Protein AF-0000000078828759 (afdb_homodimer)

Foldseek 3Di:
DVVVLVVLLVLLLVLLLVQLLVPADVPDDLCSSCVSSVHDSVSCCVNQVDPVRSNLVSLVVVLCVLLVVLLVQLVVVVVVPDDNLRSQLVSQLVSLLPLLSRLRSLCSLCVCCVPPVDQPDPSNVSVVVSLVSSLVSNCVLFVVDDSVQLSVLSCVLVVVSSVCSNVVCPCCVPDVDDSNDSVSSSVSSVVSSCSRHPD/DVVVLVVLLVLLLVLLLVQLLVPADVPDDLVSSCVSSVHDSVSCCVNQVDPVRSNLVSLVVVLCCLLVCLLVQLVVVVVVPDDNLRSQLVSQLVSLLPLLSRLRSLCSLCVCCVPPVDQPDPSNVSVVVSLVSSLVSNCVLFVVDDSVQLSVLSCVLVVVSSVCSNVVCPCCVPDVDDSNDSVSSSVSSVVSSCSRHPD

Radius of gyration: 22.72 Å; Cα contacts (8 Å, |Δi|>4): 460; chains: 2; bounding box: 76×56×41 Å

Structure (mmCIF, N/CA/C/O backbone):
data_AF-0000000078828759-model_v1
#
loop_
_entity.id
_entity.type
_entity.pdbx_description
1 polymer 'Transcriptional regulator, TetR family'
#
loop_
_atom_site.group_PDB
_atom_site.id
_atom_site.type_symbol
_atom_site.label_atom_id
_atom_site.label_alt_id
_atom_site.label_comp_id
_atom_site.label_asym_id
_atom_site.label_entity_id
_atom_site.label_seq_id
_atom_site.pdbx_PDB_ins_code
_atom_site.Cartn_x
_atom_site.Cartn_y
_atom_site.Cartn_z
_atom_site.occupancy
_atom_site.B_iso_or_equiv
_atom_site.auth_seq_id
_atom_site.auth_comp_id
_atom_site.auth_asym_id
_atom_site.auth_atom_id
_atom_site.pdbx_PDB_model_num
ATOM 1 N N . MET A 1 1 ? 37.469 22.375 11.188 1 50.97 1 MET A N 1
ATOM 2 C CA . MET A 1 1 ? 36.25 23.141 10.875 1 50.97 1 MET A CA 1
ATOM 3 C C . MET A 1 1 ? 35.375 22.375 9.891 1 50.97 1 MET A C 1
ATOM 5 O O . MET A 1 1 ? 34.156 22.25 10.109 1 50.97 1 MET A O 1
ATOM 9 N N . GLY A 1 2 ? 35.969 21.734 8.797 1 58.44 2 GLY A N 1
ATOM 10 C CA . GLY A 1 2 ? 35.312 20.984 7.742 1 58.44 2 GLY A CA 1
ATOM 11 C C . GLY A 1 2 ? 34.688 19.688 8.234 1 58.44 2 GLY A C 1
ATOM 12 O O . GLY A 1 2 ? 33.562 19.359 7.883 1 58.44 2 GLY A O 1
ATOM 13 N N . THR A 1 3 ? 35.375 19.188 9.242 1 75.06 3 THR A N 1
ATOM 14 C CA . THR A 1 3 ? 35 17.891 9.789 1 75.06 3 THR A CA 1
ATOM 15 C C . THR A 1 3 ? 33.844 18.031 10.773 1 75.06 3 THR A C 1
ATOM 17 O O . THR A 1 3 ? 32.906 17.219 10.758 1 75.06 3 THR A O 1
ATOM 20 N N . LYS A 1 4 ? 33.938 19.141 11.477 1 79.62 4 LYS A N 1
ATOM 21 C CA . LYS A 1 4 ? 32.875 19.375 12.461 1 79.62 4 LYS A CA 1
ATOM 22 C C . LYS A 1 4 ? 31.562 19.688 11.781 1 79.62 4 LYS A C 1
ATOM 24 O O . LYS A 1 4 ? 30.5 19.234 12.234 1 79.62 4 LYS A O 1
ATOM 29 N N . GLU A 1 5 ? 31.719 20.562 10.797 1 82.81 5 GLU A N 1
ATOM 30 C CA . GLU A 1 5 ? 30.516 20.922 10.031 1 82.81 5 GLU A CA 1
ATOM 31 C C . GLU A 1 5 ? 29.891 19.672 9.414 1 82.81 5 GLU A C 1
ATOM 33 O O . GLU A 1 5 ? 28.656 19.516 9.438 1 82.81 5 GLU A O 1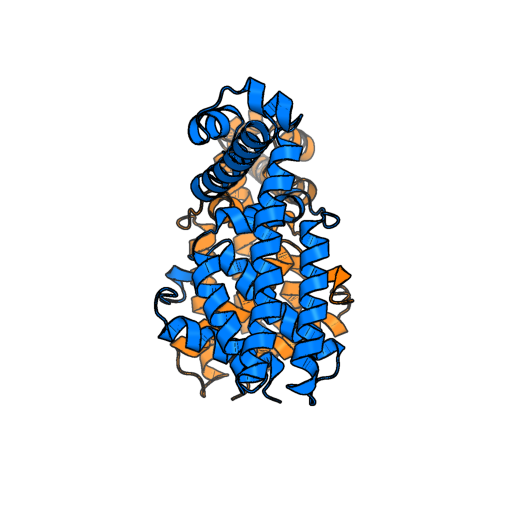
ATOM 38 N N . GLN A 1 6 ? 30.797 18.875 8.883 1 88 6 GLN A N 1
ATOM 39 C CA . GLN A 1 6 ? 30.312 17.641 8.281 1 88 6 GLN A CA 1
ATOM 40 C C . GLN A 1 6 ? 29.656 16.734 9.32 1 88 6 GLN A C 1
ATOM 42 O O . GLN A 1 6 ? 28.641 16.094 9.047 1 88 6 GLN A O 1
ATOM 47 N N . GLU A 1 7 ? 30.203 16.766 10.422 1 90.38 7 GLU A N 1
ATOM 48 C CA . GLU A 1 7 ? 29.672 15.953 11.516 1 90.38 7 GLU A CA 1
ATOM 49 C C . GLU A 1 7 ? 28.297 16.453 11.961 1 90.38 7 GLU A C 1
ATOM 51 O O . GLU A 1 7 ? 27.406 15.664 12.227 1 90.38 7 GLU A O 1
ATOM 56 N N . ALA A 1 8 ? 28.203 17.781 12.062 1 91.31 8 ALA A N 1
ATOM 57 C CA . ALA A 1 8 ? 26.922 18.375 12.445 1 91.31 8 ALA A CA 1
ATOM 58 C C . ALA A 1 8 ? 25.844 18.062 11.406 1 91.31 8 ALA A C 1
ATOM 60 O O . ALA A 1 8 ? 24.703 17.734 11.758 1 91.31 8 ALA A O 1
ATOM 61 N N . ARG A 1 9 ? 26.219 18.172 10.164 1 94.25 9 ARG A N 1
ATOM 62 C CA . ARG A 1 9 ? 25.297 17.875 9.078 1 94.25 9 ARG A CA 1
ATOM 63 C C . ARG A 1 9 ? 24.812 16.438 9.148 1 94.25 9 ARG A C 1
ATOM 65 O O . ARG A 1 9 ? 23.609 16.172 9.031 1 94.25 9 ARG A O 1
ATOM 72 N N . GLU A 1 10 ? 25.719 15.562 9.406 1 94.81 10 GLU A N 1
ATOM 73 C CA . GLU A 1 10 ? 25.391 14.141 9.5 1 94.81 10 GLU A CA 1
ATOM 74 C C . GLU A 1 10 ? 24.516 13.852 10.711 1 94.81 10 GLU A C 1
ATOM 76 O O . GLU A 1 10 ? 23.594 13.039 10.641 1 94.81 10 GLU A O 1
ATOM 81 N N . ARG A 1 11 ? 24.75 14.477 11.742 1 95.81 11 ARG A N 1
ATOM 82 C CA . ARG A 1 11 ? 23.969 14.305 12.961 1 95.81 11 ARG A CA 1
ATOM 83 C C . ARG A 1 11 ? 22.531 14.766 12.758 1 95.81 11 ARG A C 1
ATOM 85 O O . ARG A 1 11 ? 21.594 14.117 13.234 1 95.81 11 ARG A O 1
ATOM 92 N N . ILE A 1 12 ? 22.406 15.867 12.078 1 97.12 12 ILE A N 1
ATOM 93 C CA . ILE A 1 12 ? 21.078 16.406 11.82 1 97.12 12 ILE A CA 1
ATOM 94 C C . ILE A 1 12 ? 20.297 15.469 10.898 1 97.12 12 ILE A C 1
ATOM 96 O O . ILE A 1 12 ? 19.125 15.188 11.133 1 97.12 12 ILE A O 1
ATOM 100 N N . LEU A 1 13 ? 20.969 14.969 9.914 1 96.5 13 LEU A N 1
ATOM 101 C CA . LEU A 1 13 ? 20.328 14.031 9 1 96.5 13 LEU A CA 1
ATOM 102 C C . LEU A 1 13 ? 19.906 12.766 9.734 1 96.5 13 LEU A C 1
ATOM 104 O O . LEU A 1 13 ? 18.766 12.305 9.562 1 96.5 13 LEU A O 1
ATOM 108 N N . ARG A 1 14 ? 20.781 12.258 10.555 1 96.75 14 ARG A N 1
ATOM 109 C CA . ARG A 1 14 ? 20.469 11.062 11.328 1 96.75 14 ARG A CA 1
ATOM 110 C C . ARG A 1 14 ? 19.312 11.32 12.289 1 96.75 14 ARG A C 1
ATOM 112 O O . ARG A 1 14 ? 18.422 10.477 12.445 1 96.75 14 ARG A O 1
ATOM 119 N N . ALA A 1 15 ? 19.344 12.461 12.906 1 98 15 ALA A N 1
ATOM 120 C CA . ALA A 1 15 ? 18.281 12.844 13.828 1 98 15 ALA A CA 1
ATOM 121 C C . ALA A 1 15 ? 16.938 12.938 13.094 1 98 15 ALA A C 1
ATOM 123 O O . ALA A 1 15 ? 15.898 12.562 13.641 1 98 15 ALA A O 1
ATOM 124 N N . THR A 1 16 ? 16.984 13.469 11.898 1 98.06 16 THR A N 1
ATOM 125 C CA . THR A 1 16 ? 15.781 13.594 11.086 1 98.06 16 THR A CA 1
ATOM 126 C C . THR A 1 16 ? 15.18 12.219 10.797 1 98.06 16 THR A C 1
ATOM 128 O O . THR A 1 16 ? 13.977 12.016 10.953 1 98.06 16 THR A O 1
ATOM 131 N N . ILE A 1 17 ? 16 11.266 10.477 1 96.62 17 ILE A N 1
ATOM 132 C CA . ILE A 1 17 ? 15.562 9.906 10.18 1 96.62 17 ILE A CA 1
ATOM 133 C C . ILE A 1 17 ? 14.969 9.273 11.438 1 96.62 17 ILE A C 1
ATOM 135 O O . ILE A 1 17 ? 13.922 8.633 11.383 1 96.62 17 ILE A O 1
ATOM 139 N N . VAL A 1 18 ? 15.594 9.508 12.508 1 97.31 18 VAL A N 1
ATOM 140 C CA . VAL A 1 18 ? 15.141 8.961 13.789 1 97.31 18 VAL A CA 1
ATOM 141 C C . VAL A 1 18 ? 13.773 9.531 14.141 1 97.31 18 VAL A C 1
ATOM 143 O O . VAL A 1 18 ? 12.859 8.789 14.5 1 97.31 18 VAL A O 1
ATOM 146 N N . CYS A 1 19 ? 13.633 10.844 14 1 97.81 19 CYS A N 1
ATOM 147 C CA . CYS A 1 19 ? 12.383 11.508 14.344 1 97.81 19 CYS A CA 1
ATOM 148 C C . CYS A 1 19 ? 11.25 11.039 13.438 1 97.81 19 CYS A C 1
ATOM 150 O O . CYS A 1 19 ? 10.156 10.727 13.914 1 97.81 19 CYS A O 1
ATOM 152 N N . ILE A 1 20 ? 11.508 10.938 12.156 1 96.75 20 ILE A N 1
ATOM 153 C CA . ILE A 1 20 ? 10.492 10.477 11.211 1 96.75 20 ILE A CA 1
ATOM 154 C C . ILE A 1 20 ? 10.141 9.016 11.5 1 96.75 20 ILE A C 1
ATOM 156 O O . ILE A 1 20 ? 8.969 8.641 11.469 1 96.75 20 ILE A O 1
ATOM 160 N N . GLY A 1 21 ? 11.141 8.234 11.742 1 95.81 21 GLY A N 1
ATOM 161 C CA . GLY A 1 21 ? 10.922 6.828 12.047 1 95.81 21 GLY A CA 1
ATOM 162 C C . GLY A 1 21 ? 10.117 6.609 13.312 1 95.81 21 GLY A C 1
ATOM 163 O O . GLY A 1 21 ? 9.398 5.617 13.438 1 95.81 21 GLY A O 1
ATOM 164 N N . ARG A 1 22 ? 10.195 7.523 14.227 1 94.94 22 ARG A N 1
ATOM 165 C CA . ARG A 1 22 ? 9.547 7.402 15.523 1 94.94 22 ARG A CA 1
ATOM 166 C C . ARG A 1 22 ? 8.141 7.996 15.5 1 94.94 22 ARG A C 1
ATOM 168 O O . ARG A 1 22 ? 7.191 7.383 15.984 1 94.94 22 ARG A O 1
ATOM 175 N N . ASP A 1 23 ? 8.023 9.188 14.82 1 94.19 23 ASP A N 1
ATOM 176 C CA . ASP A 1 23 ? 6.797 9.961 15.008 1 94.19 23 ASP A CA 1
ATOM 177 C C . ASP A 1 23 ? 6.059 10.148 13.68 1 94.19 23 ASP A C 1
ATOM 179 O O . ASP A 1 23 ? 4.91 10.594 13.664 1 94.19 23 ASP A O 1
ATOM 183 N N . GLY A 1 24 ? 6.707 9.773 12.602 1 94.69 24 GLY A N 1
ATOM 184 C CA . GLY A 1 24 ? 6.109 10.031 11.305 1 94.69 24 GLY A CA 1
ATOM 185 C C . GLY A 1 24 ? 6.488 11.383 10.734 1 94.69 24 GLY A C 1
ATOM 186 O O . GLY A 1 24 ? 6.926 12.273 11.469 1 94.69 24 GLY A O 1
ATOM 187 N N . LEU A 1 25 ? 6.297 11.555 9.484 1 93.62 25 LEU A N 1
ATOM 188 C CA . LEU A 1 25 ? 6.723 12.75 8.758 1 93.62 25 LEU A CA 1
ATOM 189 C C . LEU A 1 25 ? 5.957 13.977 9.242 1 93.62 25 LEU A C 1
ATOM 191 O O . LEU A 1 25 ? 6.559 15.016 9.531 1 93.62 25 LEU A O 1
ATOM 195 N N . ASP A 1 26 ? 4.684 13.852 9.406 1 89.06 26 ASP A N 1
ATOM 196 C CA . ASP A 1 26 ? 3.832 14.992 9.727 1 89.06 26 ASP A CA 1
ATOM 197 C C . ASP A 1 26 ? 4.082 15.484 11.148 1 89.06 26 ASP A C 1
ATOM 199 O O . ASP A 1 26 ? 3.945 16.672 11.43 1 89.06 26 ASP A O 1
ATOM 203 N N . ALA A 1 27 ? 4.492 14.656 11.969 1 91.69 27 ALA A N 1
ATOM 204 C CA . ALA A 1 27 ? 4.695 15 13.375 1 91.69 27 ALA A CA 1
ATOM 205 C C . ALA A 1 27 ? 6.125 15.469 13.625 1 91.69 27 ALA A C 1
ATOM 207 O O . ALA A 1 27 ? 6.457 15.898 14.734 1 91.69 27 ALA A O 1
ATOM 208 N N . THR A 1 28 ? 6.926 15.344 12.656 1 95.75 28 THR A N 1
ATOM 209 C CA . THR A 1 28 ? 8.328 15.688 12.812 1 95.75 28 THR A CA 1
ATOM 210 C C . THR A 1 28 ? 8.578 17.141 12.398 1 95.75 28 THR A C 1
ATOM 212 O O . THR A 1 28 ? 8.344 17.516 11.25 1 95.75 28 THR A O 1
ATOM 215 N N . GLY A 1 29 ? 9.031 17.938 13.375 1 96.12 29 GLY A N 1
ATOM 216 C CA . GLY A 1 29 ? 9.336 19.328 13.102 1 96.12 29 GLY A CA 1
ATOM 217 C C . GLY A 1 29 ? 10.781 19.688 13.383 1 96.12 29 GLY A C 1
ATOM 218 O O . GLY A 1 29 ? 11.562 18.859 13.844 1 96.12 29 GLY A O 1
ATOM 219 N N . ILE A 1 30 ? 11.125 20.938 13.07 1 96.81 30 ILE A N 1
ATOM 220 C CA . ILE A 1 30 ? 12.484 21.438 13.227 1 96.81 30 ILE A CA 1
ATOM 221 C C . ILE A 1 30 ? 12.898 21.375 14.695 1 96.81 30 ILE A C 1
ATOM 223 O O . ILE A 1 30 ? 14.023 20.984 15.008 1 96.81 30 ILE A O 1
ATOM 227 N N . ARG A 1 31 ? 12 21.719 15.555 1 96.69 31 ARG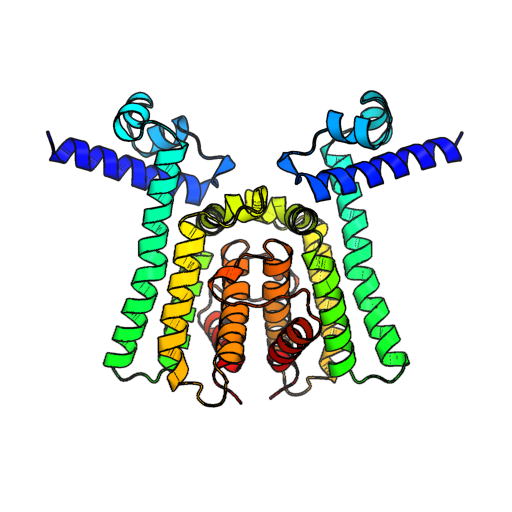 A N 1
ATOM 228 C CA . ARG A 1 31 ? 12.305 21.75 16.984 1 96.69 31 ARG A CA 1
ATOM 229 C C . ARG A 1 31 ? 12.664 20.344 17.484 1 96.69 31 ARG A C 1
ATOM 231 O O . ARG A 1 31 ? 13.641 20.172 18.203 1 96.69 31 ARG A O 1
ATOM 238 N N . GLU A 1 32 ? 11.906 19.375 17.094 1 96.81 32 GLU A N 1
ATOM 239 C CA . GLU A 1 32 ? 12.141 17.984 17.5 1 96.81 32 GLU A CA 1
ATOM 240 C C . GLU A 1 32 ? 13.461 17.469 16.922 1 96.81 32 GLU A C 1
ATOM 242 O O . GLU A 1 32 ? 14.211 16.781 17.625 1 96.81 32 GLU A O 1
ATOM 247 N N . ILE A 1 33 ? 13.734 17.781 15.68 1 98 33 ILE A N 1
ATOM 248 C CA . ILE A 1 33 ? 14.961 17.359 15.023 1 98 33 ILE A CA 1
ATOM 249 C C . ILE A 1 33 ? 16.156 17.984 15.727 1 98 33 ILE A C 1
ATOM 251 O O . ILE A 1 33 ? 17.156 17.297 16 1 98 33 ILE A O 1
ATOM 255 N N . ALA A 1 34 ? 16.047 19.281 16 1 97.75 34 ALA A N 1
ATOM 256 C CA . ALA A 1 34 ? 17.125 20 16.672 1 97.75 34 ALA A CA 1
ATOM 257 C C . ALA A 1 34 ? 17.438 19.359 18.031 1 97.75 34 ALA A C 1
ATOM 259 O O . ALA A 1 34 ? 18.609 19.141 18.375 1 97.75 34 ALA A O 1
ATOM 260 N N . ARG A 1 35 ? 16.422 19.062 18.781 1 97.56 35 ARG A N 1
ATOM 261 C CA . ARG A 1 35 ? 16.578 18.422 20.094 1 97.56 35 ARG A CA 1
ATOM 262 C C . ARG A 1 35 ? 17.25 17.062 19.969 1 97.56 35 ARG A C 1
ATOM 264 O O . ARG A 1 35 ? 18.203 16.766 20.688 1 97.56 35 ARG A O 1
ATOM 271 N N . GLU A 1 36 ? 16.812 16.266 19.031 1 97.56 36 GLU A N 1
ATOM 272 C CA . GLU A 1 36 ? 17.359 14.938 18.797 1 97.56 36 GLU A CA 1
ATOM 273 C C . GLU A 1 36 ? 18.828 15.016 18.375 1 97.56 36 GLU A C 1
ATOM 275 O O . GLU A 1 36 ? 19.641 14.18 18.781 1 97.56 36 GLU A O 1
ATOM 280 N N . ALA A 1 37 ? 19.156 16.016 17.594 1 97.25 37 ALA A N 1
ATOM 281 C CA . ALA A 1 37 ? 20.5 16.172 17.062 1 97.25 37 ALA A CA 1
ATOM 282 C C . ALA A 1 37 ? 21.391 16.922 18.047 1 97.25 37 ALA A C 1
ATOM 284 O O . ALA A 1 37 ? 22.609 17.016 17.828 1 97.25 37 ALA A O 1
ATOM 285 N N . GLN A 1 38 ? 20.734 17.453 19.094 1 96.62 38 GLN A N 1
ATOM 286 C CA . GLN A 1 38 ? 21.469 18.234 20.094 1 96.62 38 GLN A CA 1
ATOM 287 C C . GLN A 1 38 ? 22.141 19.453 19.469 1 96.62 38 GLN A C 1
ATOM 289 O O . GLN A 1 38 ? 23.328 19.672 19.672 1 96.62 38 GLN A O 1
ATOM 294 N N . VAL A 1 39 ? 21.406 20.172 18.672 1 95.62 39 VAL A N 1
ATOM 295 C CA . VAL A 1 39 ? 21.812 21.438 18.094 1 95.62 39 VAL A CA 1
ATOM 296 C C . VAL A 1 39 ? 20.688 22.469 18.25 1 95.62 39 VAL A C 1
ATOM 298 O O . VAL A 1 39 ? 19.578 22.125 18.641 1 95.62 39 VAL A O 1
ATOM 301 N N . ASN A 1 40 ? 20.984 23.719 18.016 1 93.44 40 ASN A N 1
ATOM 302 C CA . ASN A 1 40 ? 19.938 24.719 18 1 93.44 40 ASN A CA 1
ATOM 303 C C . ASN A 1 40 ? 19.203 24.734 16.656 1 93.44 40 ASN A C 1
ATOM 305 O O . ASN A 1 40 ? 19.75 24.281 15.641 1 93.44 40 ASN A O 1
ATOM 309 N N . SER A 1 41 ? 18.016 25.188 16.641 1 94.56 41 SER A N 1
ATOM 310 C CA . SER A 1 41 ? 17.172 25.219 15.445 1 94.56 41 SER A CA 1
ATOM 311 C C . SER A 1 41 ? 17.828 26.031 14.328 1 94.56 41 SER A C 1
ATOM 313 O O . SER A 1 41 ? 17.641 25.734 13.148 1 94.56 41 SER A O 1
ATOM 315 N N . ALA A 1 42 ? 18.594 27.031 14.672 1 94.06 42 ALA A N 1
ATOM 316 C CA . ALA A 1 42 ? 19.25 27.906 13.695 1 94.06 42 ALA A CA 1
ATOM 317 C C . ALA A 1 42 ? 20.281 27.141 12.875 1 94.06 42 ALA A C 1
ATOM 319 O O . ALA A 1 42 ? 20.5 27.438 11.695 1 94.06 42 ALA A O 1
ATOM 320 N N . ALA A 1 43 ? 20.906 26.25 13.484 1 93.94 43 ALA A N 1
ATOM 321 C CA . ALA A 1 43 ? 21.906 25.422 12.805 1 93.94 43 ALA A CA 1
ATOM 322 C C . ALA A 1 43 ? 21.281 24.656 11.641 1 93.94 43 ALA A C 1
ATOM 324 O O . ALA A 1 43 ? 21.906 24.484 10.594 1 93.94 43 ALA A O 1
ATOM 325 N N . ILE A 1 44 ? 20.031 24.172 11.828 1 95.5 44 ILE A N 1
ATOM 326 C CA . ILE A 1 44 ? 19.344 23.422 10.781 1 95.5 44 ILE A CA 1
ATOM 327 C C . ILE A 1 44 ? 19.125 24.312 9.562 1 95.5 44 ILE A C 1
ATOM 329 O O . ILE A 1 44 ? 19.375 23.906 8.43 1 95.5 44 ILE A O 1
ATOM 333 N N . SER A 1 45 ? 18.734 25.531 9.828 1 94 45 SER A N 1
ATOM 334 C CA . SER A 1 45 ? 18.516 26.469 8.734 1 94 45 SER A CA 1
ATOM 335 C C . SER A 1 45 ? 19.844 26.797 8.039 1 94 45 SER A C 1
ATOM 337 O O . SER A 1 45 ? 19.875 26.969 6.824 1 94 45 SER A O 1
ATOM 339 N N . TYR A 1 46 ? 20.812 26.906 8.812 1 93.69 46 TYR A N 1
ATOM 340 C CA . TYR A 1 46 ? 22.125 27.234 8.281 1 93.69 46 TYR A CA 1
ATOM 341 C C . TYR A 1 46 ? 22.625 26.141 7.34 1 93.69 46 TYR A C 1
ATOM 343 O O . TYR A 1 46 ? 23.078 26.422 6.227 1 93.69 46 TYR A O 1
ATOM 351 N N . TYR A 1 47 ? 22.453 24.938 7.68 1 94.19 47 TYR A N 1
ATOM 352 C CA . TYR A 1 47 ? 23.016 23.828 6.926 1 94.19 47 TYR A CA 1
ATOM 353 C C . TYR A 1 47 ? 22.078 23.391 5.805 1 94.19 47 TYR A C 1
ATOM 355 O O . TYR A 1 47 ? 22.531 22.969 4.738 1 94.19 47 TYR A O 1
ATOM 363 N N . PHE A 1 48 ? 20.688 23.469 5.984 1 95.75 48 PHE A N 1
ATOM 364 C CA . PHE A 1 48 ? 19.781 22.828 5.051 1 95.75 48 PHE A CA 1
ATOM 365 C C . PHE A 1 48 ? 18.797 23.828 4.469 1 95.75 48 PHE A C 1
ATOM 367 O O . PHE A 1 48 ? 18.078 23.531 3.506 1 95.75 48 PHE A O 1
ATOM 374 N N . ARG A 1 49 ? 18.766 24.938 4.918 1 93.38 49 ARG A N 1
ATOM 375 C CA . ARG A 1 49 ? 18 26.062 4.387 1 93.38 49 ARG A CA 1
ATOM 376 C C . ARG A 1 49 ? 16.516 25.938 4.738 1 93.38 49 ARG A C 1
ATOM 378 O O . ARG A 1 49 ? 15.883 26.922 5.117 1 93.38 49 ARG A O 1
ATOM 385 N N . SER A 1 50 ? 15.953 24.672 4.578 1 93.75 50 SER A N 1
ATOM 386 C CA . SER A 1 50 ? 14.539 24.469 4.883 1 93.75 50 SER A CA 1
ATOM 387 C C . SER A 1 50 ? 14.273 23.062 5.391 1 93.75 50 SER A C 1
ATOM 389 O O . SER A 1 50 ? 15.055 22.141 5.137 1 93.75 50 SER A O 1
ATOM 391 N N . LYS A 1 51 ? 13.18 22.953 6.051 1 94.44 51 LYS A N 1
ATOM 392 C CA . LYS A 1 51 ? 12.75 21.641 6.523 1 94.44 51 LYS A CA 1
ATOM 393 C C . LYS A 1 51 ? 12.531 20.688 5.355 1 94.44 51 LYS A C 1
ATOM 395 O O . LYS A 1 51 ? 12.883 19.5 5.438 1 94.44 51 LYS A O 1
ATOM 400 N N . GLU A 1 52 ? 11.984 21.219 4.324 1 92.81 52 GLU A N 1
ATOM 401 C CA . GLU A 1 52 ? 11.672 20.406 3.146 1 92.81 52 GLU A CA 1
ATOM 402 C C . GLU A 1 52 ? 12.938 19.828 2.535 1 92.81 52 GLU A C 1
ATOM 404 O O . GLU A 1 52 ? 12.977 18.641 2.197 1 92.81 52 GLU A O 1
ATOM 409 N N . LYS A 1 53 ? 13.898 20.594 2.406 1 94.75 53 LYS A N 1
ATOM 410 C CA . LYS A 1 53 ? 15.164 20.125 1.849 1 94.75 53 LYS A CA 1
ATOM 411 C C . LYS A 1 53 ? 15.836 19.109 2.779 1 94.75 53 LYS A C 1
ATOM 413 O O . LYS A 1 53 ? 16.375 18.109 2.324 1 94.75 53 LYS A O 1
ATOM 418 N N . LEU A 1 54 ? 15.82 19.453 4.094 1 96.81 54 LEU A N 1
ATOM 419 C CA . LEU A 1 54 ? 16.391 18.547 5.082 1 96.81 54 LEU A CA 1
ATOM 420 C C . LEU A 1 54 ? 15.711 17.188 5.023 1 96.81 54 LEU A C 1
ATOM 422 O O . LEU A 1 54 ? 16.391 16.156 4.949 1 96.81 54 LEU A O 1
ATOM 426 N N . VAL A 1 55 ? 14.438 17.156 4.973 1 95.44 55 VAL A N 1
ATOM 427 C CA . VAL A 1 55 ? 13.656 15.93 4.953 1 95.44 55 VAL A CA 1
ATOM 428 C C . VAL A 1 55 ? 13.945 15.148 3.67 1 95.44 55 VAL A C 1
ATOM 430 O O . VAL A 1 55 ? 14.133 13.93 3.703 1 95.44 55 VAL A O 1
ATOM 433 N N . ALA A 1 56 ? 13.969 15.844 2.572 1 93.12 56 ALA A N 1
ATOM 434 C CA . ALA A 1 56 ? 14.25 15.211 1.288 1 93.12 56 ALA A CA 1
ATOM 435 C C . ALA A 1 56 ? 15.602 14.508 1.313 1 93.12 56 ALA A C 1
ATOM 437 O O . ALA A 1 56 ? 15.727 13.359 0.874 1 93.12 56 ALA A O 1
ATOM 438 N N . LEU A 1 57 ? 16.562 15.141 1.846 1 93.69 57 LEU A N 1
ATOM 439 C CA . LEU A 1 57 ? 17.906 14.578 1.91 1 93.69 57 LEU A CA 1
ATOM 440 C C . LEU A 1 57 ? 17.953 13.398 2.875 1 93.69 57 LEU A C 1
ATOM 442 O O . LEU A 1 57 ? 18.609 12.391 2.596 1 93.69 57 LEU A O 1
ATOM 446 N N . ALA A 1 58 ? 17.312 13.523 4.004 1 95.25 58 ALA A N 1
ATOM 447 C CA . ALA A 1 58 ? 17.266 12.43 4.973 1 95.25 58 ALA A CA 1
ATOM 448 C C . ALA A 1 58 ? 16.625 11.188 4.363 1 95.25 58 ALA A C 1
ATOM 450 O O . ALA A 1 58 ? 17.141 10.078 4.496 1 95.25 58 ALA A O 1
ATOM 451 N N . LEU A 1 59 ? 15.547 11.391 3.645 1 93.44 59 LEU A N 1
ATOM 452 C CA . LEU A 1 59 ? 14.836 10.273 3.049 1 93.44 59 LEU A CA 1
ATOM 453 C C . LEU A 1 59 ? 15.633 9.672 1.894 1 93.44 59 LEU A C 1
ATOM 455 O O . LEU A 1 59 ? 15.602 8.461 1.68 1 93.44 59 LEU A O 1
ATOM 459 N N . GLU A 1 60 ? 16.266 10.508 1.177 1 91.12 60 GLU A N 1
ATOM 460 C CA . GLU A 1 60 ? 17.125 10.023 0.104 1 91.12 60 GLU A CA 1
ATOM 461 C C . GLU A 1 60 ? 18.188 9.07 0.642 1 91.12 60 GLU A C 1
ATOM 463 O O . GLU A 1 60 ? 18.5 8.055 0.009 1 91.12 60 GLU A O 1
ATOM 468 N N . GLN A 1 61 ? 18.703 9.375 1.732 1 90 61 GLN A N 1
ATOM 469 C CA . GLN A 1 61 ? 19.719 8.523 2.35 1 90 61 GLN A CA 1
ATOM 470 C C . GLN A 1 61 ? 19.141 7.156 2.701 1 90 61 GLN A C 1
ATOM 472 O O . GLN A 1 61 ? 19.797 6.133 2.533 1 90 61 GLN A O 1
ATOM 477 N N . THR A 1 62 ? 17.969 7.141 3.178 1 90.12 62 THR A N 1
ATOM 478 C CA . THR A 1 62 ? 17.344 5.871 3.541 1 90.12 62 THR A CA 1
ATOM 479 C C . THR A 1 62 ? 17.031 5.051 2.295 1 90.12 62 THR A C 1
ATOM 481 O O . THR A 1 62 ? 17.078 3.818 2.326 1 90.12 62 THR A O 1
ATOM 484 N N . LEU A 1 63 ? 16.719 5.691 1.172 1 86.44 63 LEU A N 1
ATOM 485 C CA . LEU A 1 63 ? 16.406 5.008 -0.077 1 86.44 63 LEU A CA 1
ATOM 486 C C . LEU A 1 63 ? 17.641 4.332 -0.653 1 86.44 63 LEU A C 1
ATOM 488 O O . LEU A 1 63 ? 17.578 3.195 -1.124 1 86.44 63 LEU A O 1
ATOM 492 N N . ASP A 1 64 ? 18.688 5.133 -0.648 1 80.06 64 ASP A N 1
ATOM 493 C CA . ASP A 1 64 ? 19.953 4.594 -1.151 1 80.06 64 ASP A CA 1
ATOM 494 C C . ASP A 1 64 ? 20.328 3.307 -0.426 1 80.06 64 ASP A C 1
ATOM 496 O O . ASP A 1 64 ? 20.703 2.318 -1.06 1 80.06 64 ASP A O 1
ATOM 500 N N . GLN A 1 65 ? 20.141 3.311 0.813 1 77.75 65 GLN A N 1
ATOM 501 C CA . GLN A 1 65 ? 20.469 2.146 1.627 1 77.75 65 GLN A CA 1
ATOM 502 C C . GLN A 1 65 ? 19.5 0.997 1.369 1 77.75 65 GLN A C 1
ATOM 504 O O . GLN A 1 65 ? 19.922 -0.156 1.238 1 77.75 65 GLN A O 1
ATOM 509 N N . ALA A 1 66 ? 18.328 1.329 1.143 1 78.56 66 ALA A N 1
ATOM 510 C CA . ALA A 1 66 ? 17.281 0.307 1.001 1 78.56 66 ALA A CA 1
ATOM 511 C C . ALA A 1 66 ? 17.375 -0.379 -0.359 1 78.56 66 ALA A C 1
ATOM 513 O O . ALA A 1 66 ? 17.438 -1.608 -0.439 1 78.56 66 ALA A O 1
ATOM 514 N N . PHE A 1 67 ? 17.5 0.359 -1.514 1 81.25 67 PHE A N 1
ATOM 515 C CA . PHE A 1 67 ? 17.438 -0.188 -2.865 1 81.25 67 PHE A CA 1
ATOM 516 C C . PHE A 1 67 ? 18.812 -0.664 -3.314 1 81.25 67 PHE A C 1
ATOM 518 O O . PHE A 1 67 ? 18.953 -1.752 -3.877 1 81.25 67 PHE A O 1
ATOM 525 N N . GLY A 1 68 ? 19.828 0.181 -3.039 1 77.69 68 GLY A N 1
ATOM 526 C CA . GLY A 1 68 ? 21.188 -0.167 -3.445 1 77.69 68 GLY A CA 1
ATOM 527 C C . GLY A 1 68 ? 21.703 -1.432 -2.785 1 77.69 68 GLY A C 1
ATOM 528 O O . GLY A 1 68 ? 22.219 -2.32 -3.459 1 77.69 68 GLY A O 1
ATOM 529 N N . ASN A 1 69 ? 21.422 -1.631 -1.638 1 86.44 69 ASN A N 1
ATOM 530 C CA . ASN A 1 69 ? 21.875 -2.803 -0.896 1 86.44 69 ASN A CA 1
ATOM 531 C C . ASN A 1 69 ? 21.172 -4.07 -1.372 1 86.44 69 ASN A C 1
ATOM 533 O O . ASN A 1 69 ? 21.781 -5.133 -1.456 1 86.44 69 ASN A O 1
ATOM 537 N N . VAL A 1 70 ? 20.016 -3.885 -1.832 1 90.62 70 VAL A N 1
ATOM 538 C CA . VAL A 1 70 ? 19.25 -5.047 -2.248 1 90.62 70 VAL A CA 1
ATOM 539 C C . VAL A 1 70 ? 19.844 -5.637 -3.525 1 90.62 70 VAL A C 1
ATOM 541 O O . VAL A 1 70 ? 20.031 -6.848 -3.623 1 90.62 70 VAL A O 1
ATOM 544 N N . LEU A 1 71 ? 20.125 -4.785 -4.512 1 94.12 71 LEU A N 1
ATOM 545 C CA . LEU A 1 71 ? 20.688 -5.246 -5.781 1 94.12 71 LEU A CA 1
ATOM 546 C C . LEU A 1 71 ? 22.078 -5.836 -5.586 1 94.12 71 LEU A C 1
ATOM 548 O O . LEU A 1 71 ? 22.391 -6.891 -6.145 1 94.12 71 LEU A O 1
ATOM 552 N N . GLU A 1 72 ? 22.828 -5.145 -4.727 1 94.75 72 GLU A N 1
ATOM 553 C CA . GLU A 1 72 ? 24.172 -5.637 -4.426 1 94.75 72 GLU A CA 1
ATOM 554 C C . GLU A 1 72 ? 24.125 -6.977 -3.697 1 94.75 72 GLU A C 1
ATOM 556 O O . GLU A 1 72 ? 24.922 -7.871 -3.971 1 94.75 72 GLU A O 1
ATOM 561 N N . ASP A 1 73 ? 23.219 -7.121 -2.805 1 95 73 ASP A N 1
ATOM 562 C CA . ASP A 1 73 ? 23.031 -8.367 -2.068 1 95 73 ASP A CA 1
ATOM 563 C C . ASP A 1 73 ? 22.609 -9.5 -3 1 95 73 ASP A C 1
ATOM 565 O O . ASP A 1 73 ? 23.078 -10.633 -2.869 1 95 73 ASP A O 1
ATOM 569 N N . PHE A 1 74 ? 21.734 -9.203 -3.945 1 97 74 PHE A N 1
ATOM 570 C CA . PHE A 1 74 ? 21.312 -10.203 -4.922 1 97 74 PHE A CA 1
ATOM 571 C C . PHE A 1 74 ? 22.516 -10.734 -5.699 1 97 74 PHE A C 1
ATOM 573 O O . PHE A 1 74 ? 22.703 -11.945 -5.812 1 97 74 PHE A O 1
ATOM 580 N N . ASP A 1 75 ? 23.328 -9.82 -6.184 1 97.31 75 ASP A N 1
ATOM 581 C CA . ASP A 1 75 ? 24.5 -10.195 -6.977 1 97.31 75 ASP A CA 1
ATOM 582 C C . ASP A 1 75 ? 25.484 -11.016 -6.145 1 97.31 75 ASP A C 1
ATOM 584 O O . ASP A 1 75 ? 26.062 -11.984 -6.633 1 97.31 75 ASP A O 1
ATOM 588 N N . ARG A 1 76 ? 25.625 -10.578 -4.926 1 97.62 76 ARG A N 1
ATOM 589 C CA . ARG A 1 76 ? 26.5 -11.312 -4.027 1 97.62 76 ARG A CA 1
ATOM 590 C C . ARG A 1 76 ? 26.016 -12.734 -3.801 1 97.62 76 ARG A C 1
ATOM 592 O O . ARG A 1 76 ? 26.797 -13.688 -3.852 1 97.62 76 ARG A O 1
ATOM 599 N N . LEU A 1 77 ? 24.734 -12.898 -3.545 1 97.69 77 LEU A N 1
ATOM 600 C CA . LEU A 1 77 ? 24.141 -14.219 -3.334 1 97.69 77 LEU A CA 1
ATOM 601 C C . LEU A 1 77 ? 24.312 -15.094 -4.574 1 97.69 77 LEU A C 1
ATOM 603 O O . LEU A 1 77 ? 24.594 -16.281 -4.461 1 97.69 77 LEU A O 1
ATOM 607 N N . ARG A 1 78 ? 24.156 -14.484 -5.738 1 97.94 78 ARG A N 1
ATOM 608 C CA . ARG A 1 78 ? 24.344 -15.211 -6.988 1 97.94 78 ARG A CA 1
ATOM 609 C C . ARG A 1 78 ? 25.797 -15.688 -7.133 1 97.94 78 ARG A C 1
ATOM 611 O O . ARG A 1 78 ? 26.031 -1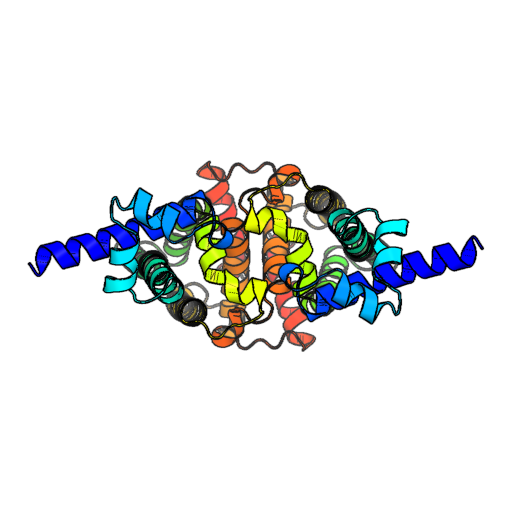6.828 -7.531 1 97.94 78 ARG A O 1
ATOM 618 N N . LEU A 1 79 ? 26.688 -14.836 -6.812 1 97.81 79 LEU A N 1
ATOM 619 C CA . LEU A 1 79 ? 28.109 -15.156 -6.887 1 97.81 79 LEU A CA 1
ATOM 620 C C . LEU A 1 79 ? 28.453 -16.281 -5.914 1 97.81 7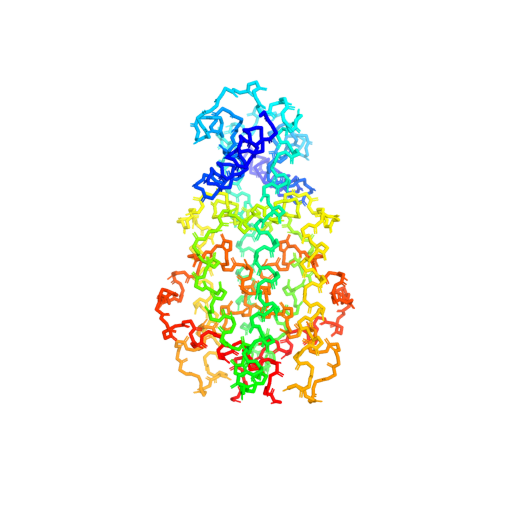9 LEU A C 1
ATOM 622 O O . LEU A 1 79 ? 29.375 -17.062 -6.168 1 97.81 79 LEU A O 1
ATOM 626 N N . GLU A 1 80 ? 27.75 -16.344 -4.824 1 98 80 GLU A N 1
ATOM 627 C CA . GLU A 1 80 ? 27.969 -17.391 -3.818 1 98 80 GLU A CA 1
ATOM 628 C C . GLU A 1 80 ? 27.375 -18.719 -4.27 1 98 80 GLU A C 1
ATOM 630 O O . GLU A 1 80 ? 27.5 -19.719 -3.564 1 98 80 GLU A O 1
ATOM 635 N N . GLY A 1 81 ? 26.625 -18.703 -5.359 1 97.75 81 GLY A N 1
ATOM 636 C CA . GLY A 1 81 ? 26.219 -19.969 -5.957 1 97.75 81 GLY A CA 1
ATOM 637 C C . GLY A 1 81 ? 24.734 -20.219 -5.871 1 97.75 81 GLY A C 1
ATOM 638 O O . GLY A 1 81 ? 24.234 -21.234 -6.336 1 97.75 81 GLY A O 1
ATOM 639 N N . LEU A 1 82 ? 23.984 -19.281 -5.332 1 98.06 82 LEU A N 1
ATOM 640 C CA . LEU A 1 82 ? 22.547 -19.469 -5.23 1 98.06 82 LEU A CA 1
ATOM 641 C C . LEU A 1 82 ? 21.875 -19.297 -6.586 1 98.06 82 LEU A C 1
ATOM 643 O O . LEU A 1 82 ? 22.281 -18.438 -7.383 1 98.06 82 LEU A O 1
ATOM 647 N N . GLY A 1 83 ? 20.812 -20.078 -6.793 1 98.12 83 GLY A N 1
ATOM 648 C CA . GLY A 1 83 ? 19.969 -19.844 -7.957 1 98.12 83 GLY A CA 1
ATOM 649 C C . GLY A 1 83 ? 19.219 -18.531 -7.887 1 98.12 83 GLY A C 1
ATOM 650 O O . GLY A 1 83 ? 19.141 -17.906 -6.828 1 98.12 83 GLY A O 1
ATOM 651 N N . ILE A 1 84 ? 18.703 -18.078 -8.945 1 98.38 84 ILE A N 1
ATOM 652 C CA . ILE A 1 84 ? 18.016 -16.797 -9.047 1 98.38 84 ILE A CA 1
ATOM 653 C C . ILE A 1 84 ? 16.828 -16.766 -8.102 1 98.38 84 ILE A C 1
ATOM 655 O O . ILE A 1 84 ? 16.656 -15.805 -7.344 1 98.38 84 ILE A O 1
ATOM 659 N N . ARG A 1 85 ? 16.016 -17.844 -8.164 1 98 85 ARG A N 1
ATOM 660 C CA . ARG A 1 85 ? 14.852 -17.891 -7.277 1 98 85 ARG A CA 1
ATOM 661 C C . ARG A 1 85 ? 15.273 -17.875 -5.816 1 98 85 ARG A C 1
ATOM 663 O O . ARG A 1 85 ? 14.719 -17.109 -5.016 1 98 85 ARG A O 1
ATOM 670 N N . GLU A 1 86 ? 16.234 -18.625 -5.469 1 97.81 86 GLU A N 1
ATOM 671 C CA . GLU A 1 86 ? 16.703 -18.703 -4.09 1 97.81 86 GLU A CA 1
ATOM 672 C C . GLU A 1 86 ? 17.281 -17.359 -3.633 1 97.81 86 GLU A C 1
ATOM 674 O O . GLU A 1 86 ? 17.031 -16.938 -2.502 1 97.81 86 GLU A O 1
ATOM 679 N N . ALA A 1 87 ? 18.062 -16.75 -4.484 1 98.12 87 ALA A N 1
ATOM 680 C CA . ALA A 1 87 ? 18.625 -15.438 -4.176 1 98.12 87 ALA A CA 1
ATOM 681 C C . ALA A 1 87 ? 17.516 -14.406 -3.949 1 98.12 87 ALA A C 1
ATOM 683 O O . ALA A 1 87 ? 17.562 -13.633 -2.992 1 98.12 87 ALA A O 1
ATOM 684 N N . PHE A 1 88 ? 16.516 -14.414 -4.82 1 98.06 88 PHE A N 1
ATOM 685 C CA . PHE A 1 88 ? 15.391 -13.492 -4.727 1 98.06 88 PHE A CA 1
ATOM 686 C C . PHE A 1 88 ? 14.633 -13.703 -3.422 1 98.06 88 PHE A C 1
ATOM 688 O O . PHE A 1 88 ? 14.312 -12.742 -2.719 1 98.06 88 PHE A O 1
ATOM 695 N N . GLU A 1 89 ? 14.367 -14.969 -3.096 1 97.25 89 GLU A N 1
ATOM 696 C CA . GLU A 1 89 ? 13.602 -15.281 -1.891 1 97.25 89 GLU A CA 1
ATOM 697 C C . GLU A 1 89 ? 14.367 -14.875 -0.634 1 97.25 89 GLU A C 1
ATOM 699 O O . GLU A 1 89 ? 13.781 -14.344 0.312 1 97.25 89 GLU A O 1
ATOM 704 N N . THR A 1 90 ? 15.68 -15.094 -0.667 1 95.12 90 THR A N 1
ATOM 705 C CA . THR A 1 90 ? 16.516 -14.68 0.455 1 95.12 90 THR A CA 1
ATOM 706 C C . THR A 1 90 ? 16.484 -13.156 0.621 1 95.12 90 THR A C 1
ATOM 708 O O . THR A 1 90 ? 16.344 -12.656 1.737 1 95.12 90 THR A O 1
ATOM 711 N N . LEU A 1 91 ? 16.578 -12.531 -0.42 1 93.94 91 LEU A N 1
ATOM 712 C CA . LEU A 1 91 ? 16.547 -11.07 -0.417 1 93.94 91 LEU A CA 1
ATOM 713 C C . LEU A 1 91 ? 15.211 -10.562 0.126 1 93.94 91 LEU A C 1
ATOM 715 O O . LEU A 1 91 ? 15.188 -9.641 0.952 1 93.94 91 LEU A O 1
ATOM 719 N N . LEU A 1 92 ? 14.133 -11.086 -0.339 1 93.88 92 LEU A N 1
ATOM 720 C CA . LEU A 1 92 ? 12.812 -10.648 0.086 1 93.88 92 LEU A CA 1
ATOM 721 C C . LEU A 1 92 ? 12.602 -10.906 1.573 1 93.88 92 LEU A C 1
ATOM 723 O O . LEU A 1 92 ? 11.969 -10.109 2.268 1 93.88 92 LEU A O 1
ATOM 727 N N . GLU A 1 93 ? 13.055 -12.016 2.039 1 92.25 93 GLU A N 1
ATOM 728 C CA . GLU A 1 93 ? 12.977 -12.32 3.465 1 92.25 93 GLU A CA 1
ATOM 729 C C . GLU A 1 93 ? 13.68 -11.25 4.301 1 92.25 93 GLU A C 1
ATOM 731 O O . GLU A 1 93 ? 13.141 -10.781 5.305 1 92.25 93 GLU A O 1
ATOM 736 N N . ASP A 1 94 ? 14.844 -10.875 3.828 1 88.88 94 ASP A N 1
ATOM 737 C CA . ASP A 1 94 ? 15.625 -9.859 4.527 1 88.88 94 ASP A CA 1
ATOM 738 C C . ASP A 1 94 ? 14.914 -8.508 4.488 1 88.88 94 ASP A C 1
ATOM 740 O O . ASP A 1 94 ? 14.883 -7.789 5.492 1 88.88 94 ASP A O 1
ATOM 744 N N . LEU A 1 95 ? 14.43 -8.242 3.348 1 89.12 95 LEU A N 1
ATOM 745 C CA . LEU A 1 95 ? 13.727 -6.977 3.18 1 89.12 95 LEU A CA 1
ATOM 746 C C . LEU A 1 95 ? 12.516 -6.898 4.098 1 89.12 95 LEU A C 1
ATOM 748 O O . LEU A 1 95 ? 12.273 -5.871 4.734 1 89.12 95 LEU A O 1
ATOM 752 N N . MET A 1 96 ? 11.773 -7.965 4.203 1 89.06 96 MET A N 1
ATOM 753 C CA . MET A 1 96 ? 10.586 -7.996 5.055 1 89.06 96 MET A CA 1
ATOM 754 C C . MET A 1 96 ? 10.969 -7.828 6.523 1 89.06 96 MET A C 1
ATOM 756 O O . MET A 1 96 ? 10.281 -7.129 7.27 1 89.06 96 MET A O 1
ATOM 760 N N . SER A 1 97 ? 11.977 -8.383 6.895 1 85.12 97 SER A N 1
ATOM 761 C CA . SER A 1 97 ? 12.43 -8.273 8.273 1 85.12 97 SER A CA 1
ATOM 762 C C . SER A 1 97 ? 12.812 -6.836 8.617 1 85.12 97 SER A C 1
ATOM 764 O O . SER A 1 97 ? 12.547 -6.367 9.727 1 85.12 97 SER A O 1
ATOM 766 N N . ASN A 1 98 ? 13.336 -6.117 7.711 1 82.25 98 ASN A N 1
ATOM 767 C CA . ASN A 1 98 ? 13.828 -4.762 7.934 1 82.25 98 ASN A CA 1
ATOM 768 C C . ASN A 1 98 ? 12.719 -3.727 7.742 1 82.25 98 ASN A C 1
ATOM 770 O O . ASN A 1 98 ? 12.57 -2.812 8.555 1 82.25 98 ASN A O 1
ATOM 774 N N . SER A 1 99 ? 12.008 -3.916 6.691 1 80.69 99 SER A N 1
ATOM 775 C CA . SER A 1 99 ? 11.023 -2.904 6.309 1 80.69 99 SER A CA 1
ATOM 776 C C . SER A 1 99 ? 9.875 -2.846 7.309 1 80.69 99 SER A C 1
ATOM 778 O O . SER A 1 99 ? 9.328 -1.772 7.574 1 80.69 99 SER A O 1
ATOM 780 N N . LEU A 1 100 ? 9.547 -3.924 7.883 1 82.44 100 LEU A N 1
ATOM 781 C CA . LEU A 1 100 ? 8.422 -3.975 8.805 1 82.44 100 LEU A CA 1
ATOM 782 C C . LEU A 1 100 ? 8.758 -3.268 10.117 1 82.44 100 LEU A C 1
ATOM 784 O O . LEU A 1 100 ? 7.867 -2.945 10.898 1 82.44 100 LEU A O 1
ATOM 788 N N . ARG A 1 101 ? 10.031 -2.869 10.172 1 84.94 101 ARG A N 1
ATOM 789 C CA . ARG A 1 101 ? 10.484 -2.246 11.414 1 84.94 101 ARG A CA 1
ATOM 790 C C . ARG A 1 101 ? 10.32 -0.731 11.352 1 84.94 101 ARG A C 1
ATOM 792 O O . ARG A 1 101 ? 10.336 -0.06 12.383 1 84.94 101 ARG A O 1
ATOM 799 N N . TYR A 1 102 ? 10.203 -0.201 10.195 1 89.19 102 TYR A N 1
ATOM 800 C CA . TYR A 1 102 ? 10.188 1.253 10.078 1 89.19 102 TYR A CA 1
ATOM 801 C C . TYR A 1 102 ? 9.039 1.716 9.188 1 89.19 102 TYR A C 1
ATOM 803 O O . TYR A 1 102 ? 9.258 2.354 8.156 1 89.19 102 TYR A O 1
ATOM 811 N N . PRO A 1 103 ? 7.836 1.514 9.656 1 93.38 103 PRO A N 1
ATOM 812 C CA . PRO A 1 103 ? 6.68 1.819 8.812 1 93.38 103 PRO A CA 1
ATOM 813 C C . PRO A 1 103 ? 6.555 3.309 8.5 1 93.38 103 PRO A C 1
ATOM 815 O O . PRO A 1 103 ? 6.145 3.678 7.398 1 93.38 103 PRO A O 1
ATOM 818 N N . TYR A 1 104 ? 7.012 4.148 9.414 1 94.88 104 TYR A N 1
ATOM 819 C CA . TYR A 1 104 ? 6.906 5.586 9.195 1 94.88 104 TYR A CA 1
ATOM 820 C C . TYR A 1 104 ? 7.848 6.043 8.094 1 94.88 104 TYR A C 1
ATOM 822 O O . TYR A 1 104 ? 7.52 6.949 7.324 1 94.88 104 TYR A O 1
ATOM 830 N N . ILE A 1 105 ? 8.984 5.41 8.008 1 93.75 105 ILE A N 1
ATOM 831 C CA . ILE A 1 105 ? 9.93 5.766 6.957 1 93.75 105 ILE A CA 1
ATOM 832 C C . ILE A 1 105 ? 9.375 5.344 5.598 1 93.75 105 ILE A C 1
ATOM 834 O O . ILE A 1 105 ? 9.438 6.109 4.633 1 93.75 105 ILE A O 1
ATOM 838 N N . ALA A 1 106 ? 8.797 4.148 5.539 1 92.25 106 ALA A N 1
ATOM 839 C CA . ALA A 1 106 ? 8.172 3.68 4.305 1 92.25 106 ALA A CA 1
ATOM 840 C C . ALA A 1 106 ? 7.047 4.613 3.869 1 92.25 106 ALA A C 1
ATOM 842 O O . ALA A 1 106 ? 6.957 4.984 2.695 1 92.25 106 ALA A O 1
ATOM 843 N N . HIS A 1 107 ? 6.266 4.988 4.812 1 94.31 107 HIS A N 1
ATOM 844 C CA . HIS A 1 107 ? 5.188 5.93 4.531 1 94.31 107 HIS A CA 1
ATOM 845 C C . HIS A 1 107 ? 5.734 7.262 4.023 1 94.31 107 HIS A C 1
ATOM 847 O O . HIS A 1 107 ? 5.191 7.84 3.08 1 94.31 107 HIS A O 1
ATOM 853 N N . ALA A 1 108 ? 6.805 7.723 4.598 1 93.62 108 ALA A N 1
ATOM 854 C CA . ALA A 1 108 ? 7.383 9.016 4.246 1 93.62 108 ALA A CA 1
ATOM 855 C C . ALA A 1 108 ? 7.863 9.023 2.799 1 93.62 108 ALA A C 1
ATOM 857 O O . ALA A 1 108 ? 7.754 10.039 2.105 1 93.62 108 ALA A O 1
ATOM 858 N N . HIS A 1 109 ? 8.375 7.906 2.35 1 92.19 109 HIS A N 1
ATOM 859 C CA . HIS A 1 109 ? 8.875 7.812 0.98 1 92.19 109 HIS A CA 1
ATOM 860 C C . HIS A 1 109 ? 7.746 8.023 -0.028 1 92.19 109 HIS A C 1
ATOM 862 O O . HIS A 1 109 ? 7.98 8.531 -1.127 1 92.19 109 HIS A O 1
ATOM 868 N N . PHE A 1 110 ? 6.516 7.68 0.383 1 92.5 110 PHE A N 1
ATOM 869 C CA . PHE A 1 110 ? 5.395 7.711 -0.551 1 92.5 110 PHE A CA 1
ATOM 870 C C . PHE A 1 110 ? 4.398 8.797 -0.168 1 92.5 110 PHE A C 1
ATOM 872 O O . PHE A 1 110 ? 3.281 8.836 -0.686 1 92.5 110 PHE A O 1
ATOM 879 N N . HIS A 1 111 ? 4.805 9.68 0.704 1 91.56 111 HIS A N 1
ATOM 880 C CA . HIS A 1 111 ? 3.883 10.648 1.287 1 91.56 111 HIS A CA 1
ATOM 881 C C . HIS A 1 111 ? 3.258 11.531 0.211 1 91.56 111 HIS A C 1
ATOM 883 O O . HIS A 1 111 ? 2.041 11.734 0.197 1 91.56 111 HIS A O 1
ATOM 889 N N . ASP A 1 112 ? 4.09 12.039 -0.749 1 90.81 112 ASP A N 1
ATOM 890 C CA . ASP A 1 112 ? 3.58 12.938 -1.777 1 90.81 112 ASP A CA 1
ATOM 891 C C . ASP A 1 112 ? 2.598 12.219 -2.699 1 90.81 112 ASP A C 1
ATOM 893 O O . ASP A 1 112 ? 1.594 12.805 -3.119 1 90.81 112 ASP A O 1
ATOM 897 N N . ALA A 1 113 ? 2.902 11.031 -3.045 1 93.25 113 ALA A N 1
ATOM 898 C CA . ALA A 1 113 ? 2.002 10.234 -3.877 1 93.25 113 ALA A CA 1
ATOM 899 C C . ALA A 1 113 ? 0.688 9.953 -3.152 1 93.25 113 ALA A C 1
ATOM 901 O O . ALA A 1 113 ? -0.39 10.094 -3.736 1 93.25 113 ALA A O 1
ATOM 902 N N . LEU A 1 114 ? 0.766 9.609 -1.885 1 93.06 114 LEU A N 1
ATOM 903 C CA . LEU A 1 114 ? -0.409 9.258 -1.095 1 93.06 114 LEU A CA 1
ATOM 904 C C . LEU A 1 114 ? -1.271 10.492 -0.825 1 93.06 114 LEU A C 1
ATOM 906 O O . LEU A 1 114 ? -2.486 10.453 -1.025 1 93.06 114 LEU A O 1
ATOM 910 N N . ALA A 1 115 ? -0.63 11.609 -0.519 1 89.19 115 ALA A N 1
ATOM 911 C CA . ALA A 1 115 ? -1.363 12.789 -0.067 1 89.19 115 ALA A CA 1
ATOM 912 C C . ALA A 1 115 ? -1.801 13.648 -1.248 1 89.19 115 ALA A C 1
ATOM 914 O O . ALA A 1 115 ? -2.846 14.305 -1.196 1 89.19 115 ALA A O 1
ATOM 915 N N . HIS A 1 116 ? -0.985 13.602 -2.396 1 91.56 116 HIS A N 1
ATOM 916 C CA . HIS A 1 116 ? -1.235 14.594 -3.436 1 91.56 116 HIS A CA 1
ATOM 917 C C . HIS A 1 116 ? -1.271 13.945 -4.816 1 91.56 116 HIS A C 1
ATOM 919 O O . HIS A 1 116 ? -1.436 14.641 -5.824 1 91.56 116 HIS A O 1
ATOM 925 N N . GLN A 1 117 ? -1.102 12.648 -4.855 1 93.19 117 GLN A N 1
ATOM 926 C CA . GLN A 1 117 ? -1.069 11.906 -6.113 1 93.19 117 GLN A CA 1
ATOM 927 C C . GLN A 1 117 ? 0.006 12.453 -7.047 1 93.19 117 GLN A C 1
ATOM 929 O O . GLN A 1 117 ? -0.214 12.562 -8.258 1 93.19 117 GLN A O 1
ATOM 934 N N . ARG A 1 118 ? 1.061 12.898 -6.441 1 93.75 118 ARG A N 1
ATOM 935 C CA . ARG A 1 118 ? 2.232 13.328 -7.203 1 93.75 118 ARG A CA 1
ATOM 936 C C . ARG A 1 118 ? 3.264 12.203 -7.289 1 93.75 118 ARG A C 1
ATOM 938 O O . ARG A 1 118 ? 3.689 11.664 -6.266 1 93.75 118 ARG A O 1
ATOM 945 N N . TYR A 1 119 ? 3.646 11.867 -8.508 1 93.62 119 TYR A N 1
ATOM 946 C CA . TYR A 1 119 ? 4.469 10.68 -8.711 1 93.62 119 TYR A CA 1
ATOM 947 C C . TYR A 1 119 ? 5.809 11.047 -9.344 1 93.62 119 TYR A C 1
ATOM 949 O O . TYR A 1 119 ? 6.523 10.18 -9.844 1 93.62 119 TYR A O 1
ATOM 957 N N . ASP A 1 120 ? 6.188 12.273 -9.289 1 91.62 120 ASP A N 1
ATOM 958 C CA . ASP A 1 120 ? 7.387 12.734 -9.977 1 91.62 120 ASP A CA 1
ATOM 959 C C . ASP A 1 120 ? 8.547 12.914 -9 1 91.62 120 ASP A C 1
ATOM 961 O O . ASP A 1 120 ? 9.609 13.422 -9.375 1 91.62 120 ASP A O 1
ATOM 965 N N . SER A 1 121 ? 8.406 12.469 -7.801 1 88.31 121 SER A N 1
ATOM 966 C CA . SER A 1 121 ? 9.484 12.602 -6.82 1 88.31 121 SER A CA 1
ATOM 967 C C . SER A 1 121 ? 10.672 11.711 -7.176 1 88.31 121 SER A C 1
ATOM 969 O O . SER A 1 121 ? 10.516 10.719 -7.891 1 88.31 121 SER A O 1
ATOM 971 N N . SER A 1 122 ? 11.797 12.133 -6.648 1 84.69 122 SER A N 1
ATOM 972 C CA . SER A 1 122 ? 13 11.328 -6.844 1 84.69 122 SER A CA 1
ATOM 973 C C . SER A 1 122 ? 12.844 9.945 -6.23 1 84.69 122 SER A C 1
ATOM 975 O O . SER A 1 122 ? 13.367 8.961 -6.758 1 84.69 122 SER A O 1
ATOM 977 N N . ALA A 1 123 ? 12.133 9.797 -5.152 1 87.56 123 ALA A N 1
ATOM 978 C CA . ALA A 1 123 ? 11.914 8.516 -4.488 1 87.56 123 ALA A CA 1
ATOM 979 C C . ALA A 1 123 ? 11.188 7.539 -5.406 1 87.56 123 ALA A C 1
ATOM 981 O O . ALA A 1 123 ? 11.594 6.383 -5.543 1 87.56 123 ALA A O 1
ATOM 982 N N . ILE A 1 124 ? 10.195 8.031 -6.113 1 90.5 124 ILE A N 1
ATOM 983 C CA . ILE A 1 124 ? 9.398 7.176 -6.988 1 90.5 124 ILE A CA 1
ATOM 984 C C . ILE A 1 124 ? 10.203 6.809 -8.227 1 90.5 124 ILE A C 1
ATOM 986 O O . ILE A 1 124 ? 10.164 5.668 -8.695 1 90.5 124 ILE A O 1
ATOM 990 N N . GLN A 1 125 ? 11 7.754 -8.703 1 90.81 125 GLN A N 1
ATOM 991 C CA . GLN A 1 125 ? 11.859 7.469 -9.852 1 90.81 125 GLN A CA 1
ATOM 992 C C . GLN A 1 125 ? 12.898 6.402 -9.508 1 90.81 125 GLN A C 1
ATOM 994 O O . GLN A 1 125 ? 13.102 5.461 -10.281 1 90.81 125 GLN A O 1
ATOM 999 N N . ARG A 1 126 ? 13.492 6.516 -8.398 1 90.56 126 ARG A N 1
ATOM 1000 C CA . ARG A 1 126 ? 14.492 5.547 -7.965 1 90.56 126 ARG A CA 1
ATOM 1001 C C . ARG A 1 126 ? 13.867 4.184 -7.711 1 90.56 126 ARG A C 1
ATOM 1003 O O . ARG A 1 126 ? 14.461 3.15 -8.016 1 90.56 126 ARG A O 1
ATOM 1010 N N . PHE A 1 127 ? 12.727 4.223 -7.152 1 91.62 127 PHE A N 1
ATOM 1011 C CA . PHE A 1 127 ? 12 2.99 -6.883 1 91.62 127 PHE A CA 1
ATOM 1012 C C . PHE A 1 127 ? 11.727 2.229 -8.172 1 91.62 127 PHE A C 1
ATOM 1014 O O . PHE A 1 127 ? 11.992 1.029 -8.266 1 91.62 127 PHE A O 1
ATOM 1021 N N . ASN A 1 128 ? 11.273 2.93 -9.188 1 93.75 128 ASN A N 1
ATOM 1022 C CA . ASN A 1 128 ? 10.961 2.303 -10.469 1 93.75 128 ASN A CA 1
ATOM 1023 C C . ASN A 1 128 ? 12.227 1.842 -11.188 1 93.75 128 ASN A C 1
ATOM 1025 O O . ASN A 1 128 ? 12.242 0.776 -11.805 1 93.75 128 ASN A O 1
ATOM 1029 N N . ALA A 1 129 ? 13.266 2.623 -11.078 1 93.06 129 ALA A N 1
ATOM 1030 C CA . ALA A 1 129 ? 14.547 2.217 -11.656 1 93.06 129 ALA A CA 1
ATOM 1031 C C . ALA A 1 129 ? 15.086 0.96 -10.977 1 93.06 129 ALA A C 1
ATOM 1033 O O . ALA A 1 129 ? 15.625 0.071 -11.641 1 93.06 129 ALA A O 1
ATOM 1034 N N . PHE A 1 130 ? 14.945 0.923 -9.719 1 94 130 PHE A N 1
ATOM 1035 C CA . PHE A 1 130 ? 15.344 -0.249 -8.945 1 94 130 PHE A CA 1
ATOM 1036 C C . PHE A 1 130 ? 14.594 -1.488 -9.414 1 94 130 PHE A C 1
ATOM 1038 O O . PHE A 1 130 ? 15.195 -2.537 -9.641 1 94 130 PHE A O 1
ATOM 1045 N N . LEU A 1 131 ? 13.305 -1.379 -9.57 1 95.44 131 LEU A N 1
ATOM 1046 C CA . LEU A 1 131 ? 12.5 -2.516 -10.008 1 95.44 131 LEU A CA 1
ATOM 1047 C C . LEU A 1 131 ? 12.906 -2.969 -11.406 1 95.44 131 LEU A C 1
ATOM 1049 O O . LEU A 1 131 ? 12.93 -4.168 -11.688 1 95.44 131 LEU A O 1
ATOM 1053 N N . ALA A 1 132 ? 13.227 -2.02 -12.227 1 95.56 132 ALA A N 1
ATOM 1054 C CA . ALA A 1 132 ? 13.672 -2.35 -13.578 1 95.56 132 ALA A CA 1
ATOM 1055 C C . ALA A 1 132 ? 14.961 -3.16 -13.547 1 95.56 132 ALA A C 1
ATOM 1057 O O . ALA A 1 132 ? 15.094 -4.16 -14.258 1 95.56 132 ALA A O 1
ATOM 1058 N N . GLU A 1 133 ? 15.891 -2.705 -12.711 1 96.06 133 GLU A N 1
ATOM 1059 C CA . GLU A 1 133 ? 17.141 -3.43 -12.57 1 96.06 133 GLU A CA 1
ATOM 1060 C C . GLU A 1 133 ? 16.922 -4.828 -12.008 1 96.06 133 GLU A C 1
ATOM 1062 O O . GLU A 1 133 ? 17.531 -5.797 -12.469 1 96.06 133 GLU A O 1
ATOM 1067 N N . LEU A 1 134 ? 16.094 -4.906 -11.047 1 96.75 134 LEU A N 1
ATOM 1068 C CA . LEU A 1 134 ? 15.805 -6.199 -10.445 1 96.75 134 LEU A CA 1
ATOM 1069 C C . LEU A 1 134 ? 15.148 -7.137 -11.445 1 96.75 134 LEU A C 1
ATOM 1071 O O . LEU A 1 134 ? 15.477 -8.32 -11.508 1 96.75 134 LEU A O 1
ATOM 1075 N N . ALA A 1 135 ? 14.203 -6.605 -12.234 1 97.06 135 ALA A N 1
ATOM 1076 C CA . ALA A 1 135 ? 13.547 -7.402 -13.266 1 97.06 135 ALA A CA 1
ATOM 1077 C C . ALA A 1 135 ? 14.562 -8.008 -14.227 1 97.06 135 ALA A C 1
ATOM 1079 O O . ALA A 1 135 ? 14.445 -9.172 -14.609 1 97.06 135 ALA A O 1
ATOM 1080 N N . GLY A 1 136 ? 15.516 -7.207 -14.633 1 97.12 136 GLY A N 1
ATOM 1081 C CA . GLY A 1 136 ? 16.578 -7.707 -15.5 1 97.12 136 GLY A CA 1
ATOM 1082 C C . GLY A 1 136 ? 17.344 -8.867 -14.898 1 97.12 136 GLY A C 1
ATOM 1083 O O . GLY A 1 136 ? 17.672 -9.828 -15.594 1 97.12 136 GLY A O 1
ATOM 1084 N N . ARG A 1 137 ? 17.562 -8.812 -13.586 1 97.38 137 ARG A N 1
ATOM 1085 C CA . ARG A 1 137 ? 18.297 -9.859 -12.883 1 97.38 137 ARG A CA 1
ATOM 1086 C C . ARG A 1 137 ? 17.453 -11.117 -12.734 1 97.38 137 ARG A C 1
ATOM 1088 O O . ARG A 1 137 ? 17.984 -12.227 -12.672 1 97.38 137 ARG A O 1
ATOM 1095 N N . LEU A 1 138 ? 16.141 -10.953 -12.719 1 98 138 LEU A N 1
ATOM 1096 C CA . LEU A 1 138 ? 15.242 -12.07 -12.438 1 98 138 LEU A CA 1
ATOM 1097 C C . LEU A 1 138 ? 14.828 -12.766 -13.734 1 98 138 LEU A C 1
ATOM 1099 O O . LEU A 1 138 ? 14.398 -13.922 -13.711 1 98 138 LEU A O 1
ATOM 1103 N N . ALA A 1 139 ? 14.953 -12.078 -14.844 1 97.69 139 ALA A N 1
ATOM 1104 C CA . ALA A 1 139 ? 14.414 -12.516 -16.141 1 97.69 139 ALA A CA 1
ATOM 1105 C C . ALA A 1 139 ? 14.938 -13.906 -16.5 1 97.69 139 ALA A C 1
ATOM 1107 O O . ALA A 1 139 ? 14.156 -14.781 -16.891 1 97.69 139 ALA A O 1
ATOM 1108 N N . PRO A 1 140 ? 16.25 -14.18 -16.312 1 97.56 140 PRO A N 1
ATOM 1109 C CA . PRO A 1 140 ? 16.75 -15.508 -16.672 1 97.56 140 PRO A CA 1
ATOM 1110 C C . PRO A 1 140 ? 16.141 -16.625 -15.82 1 97.56 140 PRO A C 1
ATOM 1112 O O . PRO A 1 140 ? 16.125 -17.781 -16.234 1 97.56 140 PRO A O 1
ATOM 1115 N N . GLY A 1 141 ? 15.633 -16.328 -14.641 1 97.44 141 GLY A N 1
ATOM 1116 C CA . GLY A 1 141 ? 15.031 -17.312 -13.75 1 97.44 141 GLY A CA 1
ATOM 1117 C C . GLY A 1 141 ? 13.562 -17.562 -14.031 1 97.44 141 GLY A C 1
ATOM 1118 O O . GLY A 1 141 ? 12.953 -18.438 -13.43 1 97.44 141 GLY A O 1
ATOM 1119 N N . ALA A 1 142 ? 13.031 -16.75 -14.914 1 97.31 142 ALA A N 1
ATOM 1120 C CA . ALA A 1 142 ? 11.625 -16.875 -15.289 1 97.31 142 ALA A CA 1
ATOM 1121 C C . ALA A 1 142 ? 11.461 -16.875 -16.812 1 97.31 142 ALA A C 1
ATOM 1123 O O . ALA A 1 142 ? 10.68 -16.094 -17.359 1 97.31 142 ALA A O 1
ATOM 1124 N N . PRO A 1 143 ? 12.016 -17.797 -17.484 1 95.94 143 PRO A N 1
ATOM 1125 C CA . PRO A 1 143 ? 12 -17.797 -18.953 1 95.94 143 PRO A CA 1
ATOM 1126 C C . PRO A 1 143 ? 10.602 -18.016 -19.516 1 95.94 143 PRO A C 1
ATOM 1128 O O . PRO A 1 143 ? 10.352 -17.688 -20.688 1 95.94 143 PRO A O 1
ATOM 1131 N N . HIS A 1 144 ? 9.734 -18.516 -18.766 1 95.44 144 HIS A N 1
ATOM 1132 C CA . HIS A 1 144 ? 8.383 -18.828 -19.219 1 95.44 144 HIS A CA 1
ATOM 1133 C C . HIS A 1 144 ? 7.523 -17.562 -19.281 1 95.44 144 HIS A C 1
ATOM 1135 O O . HIS A 1 144 ? 6.441 -17.562 -19.859 1 95.44 144 HIS A O 1
ATOM 1141 N N . LEU A 1 145 ? 7.953 -16.5 -18.688 1 94.94 145 LEU A N 1
ATOM 1142 C CA . LEU A 1 145 ? 7.195 -15.25 -18.656 1 94.94 145 LEU A CA 1
ATOM 1143 C C . LEU A 1 145 ? 7.738 -14.258 -19.672 1 94.94 145 LEU A C 1
ATOM 1145 O O . LEU A 1 145 ? 8.93 -13.953 -19.672 1 94.94 145 LEU A O 1
ATOM 1149 N N . PRO A 1 146 ? 6.766 -13.844 -20.531 1 93.69 146 PRO A N 1
ATOM 1150 C CA . PRO A 1 146 ? 7.199 -12.672 -21.297 1 93.69 146 PRO A CA 1
ATOM 1151 C C . PRO A 1 146 ? 7.535 -11.477 -20.406 1 93.69 146 PRO A C 1
ATOM 1153 O O . PRO A 1 146 ? 7.117 -11.43 -19.25 1 93.69 146 PRO A O 1
ATOM 1156 N N . GLU A 1 147 ? 8.297 -10.539 -20.906 1 92.94 147 GLU A N 1
ATOM 1157 C CA . GLU A 1 147 ? 8.82 -9.414 -20.141 1 92.94 147 GLU A CA 1
ATOM 1158 C C . GLU A 1 147 ? 7.703 -8.664 -19.422 1 92.94 147 GLU A C 1
ATOM 1160 O O . GLU A 1 147 ? 7.828 -8.328 -18.25 1 92.94 147 GLU A O 1
ATOM 1165 N N . ASN A 1 148 ? 6.629 -8.383 -20.109 1 90.88 148 ASN A N 1
ATOM 1166 C CA . ASN A 1 148 ? 5.531 -7.625 -19.531 1 90.88 148 ASN A CA 1
ATOM 1167 C C . ASN A 1 148 ? 4.898 -8.367 -18.359 1 90.88 148 ASN A C 1
ATOM 1169 O O . ASN A 1 148 ? 4.535 -7.75 -17.344 1 90.88 148 ASN A O 1
ATOM 1173 N N . ARG A 1 149 ? 4.836 -9.656 -18.453 1 93.25 149 ARG A N 1
ATOM 1174 C CA . ARG A 1 149 ? 4.25 -10.453 -17.375 1 93.25 149 ARG A CA 1
ATOM 1175 C C . ARG A 1 149 ? 5.207 -10.57 -16.203 1 93.25 149 ARG A C 1
ATOM 1177 O O . ARG A 1 149 ? 4.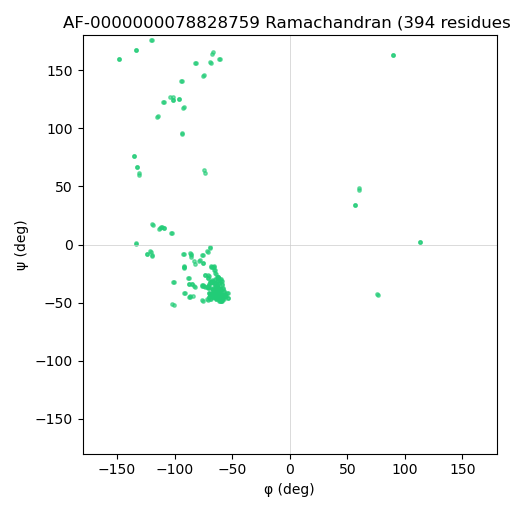77 -10.625 -15.047 1 93.25 149 ARG A O 1
ATOM 1184 N N . LEU A 1 150 ? 6.488 -10.648 -16.516 1 95.88 150 LEU A N 1
ATOM 1185 C CA . LEU A 1 150 ? 7.477 -10.641 -15.438 1 95.88 150 LEU A CA 1
ATOM 1186 C C . LEU A 1 150 ? 7.41 -9.344 -14.641 1 95.88 150 LEU A C 1
ATOM 1188 O O . LEU A 1 150 ? 7.418 -9.359 -13.406 1 95.88 150 LEU A O 1
ATOM 1192 N N . ARG A 1 151 ? 7.344 -8.234 -15.336 1 95.69 151 ARG A N 1
ATOM 1193 C CA . ARG A 1 151 ? 7.246 -6.93 -14.68 1 95.69 151 ARG A CA 1
ATOM 1194 C C . ARG A 1 151 ? 5.961 -6.816 -13.875 1 95.69 151 ARG A C 1
ATOM 1196 O O . ARG A 1 151 ? 5.961 -6.266 -12.773 1 95.69 151 ARG A O 1
ATOM 1203 N N . MET A 1 152 ? 4.914 -7.371 -14.422 1 95.06 152 MET A N 1
ATOM 1204 C CA . MET A 1 152 ? 3.639 -7.371 -13.711 1 95.06 152 MET A CA 1
ATOM 1205 C C . MET A 1 152 ? 3.73 -8.188 -12.43 1 95.06 152 MET A C 1
ATOM 1207 O O . MET A 1 152 ? 3.279 -7.75 -11.367 1 95.06 152 MET A O 1
ATOM 1211 N N . ALA A 1 153 ? 4.328 -9.367 -12.531 1 96.25 153 ALA A N 1
ATOM 1212 C CA . ALA A 1 153 ? 4.488 -10.227 -11.359 1 96.25 153 ALA A CA 1
ATOM 1213 C C . ALA A 1 153 ? 5.344 -9.562 -10.289 1 96.25 153 ALA A C 1
ATOM 1215 O O . ALA A 1 153 ? 5 -9.586 -9.109 1 96.25 153 ALA A O 1
ATOM 1216 N N . LEU A 1 154 ? 6.438 -8.969 -10.719 1 96.94 154 LEU A N 1
ATOM 1217 C CA . LEU A 1 154 ? 7.328 -8.281 -9.789 1 96.94 154 LEU A CA 1
ATOM 1218 C C . LEU A 1 154 ? 6.613 -7.113 -9.117 1 96.94 154 LEU A C 1
ATOM 1220 O O . LEU A 1 154 ? 6.781 -6.883 -7.918 1 96.94 154 LEU A O 1
ATOM 1224 N N . THR A 1 155 ? 5.773 -6.43 -9.875 1 95.81 155 THR A N 1
ATOM 1225 C CA . THR A 1 155 ? 4.977 -5.336 -9.336 1 95.81 155 THR A CA 1
ATOM 1226 C C . THR A 1 155 ? 4 -5.848 -8.281 1 95.81 155 THR A C 1
ATOM 1228 O O . THR A 1 155 ? 3.854 -5.246 -7.215 1 95.81 155 THR A O 1
ATOM 1231 N N . GLN A 1 156 ? 3.346 -6.93 -8.57 1 96.25 156 GLN A N 1
ATOM 1232 C CA . GLN A 1 156 ? 2.402 -7.492 -7.613 1 96.25 156 GLN A CA 1
ATOM 1233 C C . GLN A 1 156 ? 3.102 -7.875 -6.312 1 96.25 156 GLN A C 1
ATOM 1235 O O . GLN A 1 156 ? 2.609 -7.574 -5.227 1 96.25 156 GLN A O 1
ATOM 1240 N N . VAL A 1 157 ? 4.277 -8.453 -6.406 1 96.69 157 VAL A N 1
ATOM 1241 C CA . VAL A 1 157 ? 5.043 -8.859 -5.234 1 96.69 157 VAL A CA 1
ATOM 1242 C C . VAL A 1 157 ? 5.469 -7.629 -4.438 1 96.69 157 VAL A C 1
ATOM 1244 O O . VAL A 1 157 ? 5.254 -7.562 -3.227 1 96.69 157 VAL A O 1
ATOM 1247 N N . TRP A 1 158 ? 5.949 -6.664 -5.133 1 95.19 158 TRP A N 1
ATOM 1248 C CA . TRP A 1 158 ? 6.492 -5.508 -4.434 1 95.19 158 TRP A CA 1
ATOM 1249 C C . TRP A 1 158 ? 5.375 -4.629 -3.879 1 95.19 158 TRP A C 1
ATOM 1251 O O . TRP A 1 158 ? 5.527 -4.008 -2.826 1 95.19 158 TRP A O 1
ATOM 1261 N N . ALA A 1 159 ? 4.289 -4.559 -4.625 1 94.69 159 ALA A N 1
ATOM 1262 C CA . ALA A 1 159 ? 3.145 -3.801 -4.121 1 94.69 159 ALA A CA 1
ATOM 1263 C C . ALA A 1 159 ? 2.67 -4.348 -2.779 1 94.69 159 ALA A C 1
ATOM 1265 O O . ALA A 1 159 ? 2.379 -3.584 -1.857 1 94.69 159 ALA A O 1
ATOM 1266 N N . SER A 1 160 ? 2.6 -5.645 -2.672 1 94.44 160 SER A N 1
ATOM 1267 C CA . SER A 1 160 ? 2.199 -6.273 -1.417 1 94.44 160 SER A CA 1
ATOM 1268 C C . SER A 1 160 ? 3.203 -5.977 -0.307 1 94.44 160 SER A C 1
ATOM 1270 O O . SER A 1 160 ? 2.814 -5.625 0.81 1 94.44 160 SER A O 1
ATOM 1272 N N . LEU A 1 161 ? 4.445 -6.016 -0.632 1 92.25 161 LEU A N 1
ATOM 1273 C CA . LEU A 1 161 ? 5.496 -5.738 0.344 1 92.25 161 LEU A CA 1
ATOM 1274 C C . LEU A 1 161 ? 5.465 -4.273 0.775 1 92.25 161 LEU A C 1
ATOM 1276 O O . LEU A 1 161 ? 5.625 -3.969 1.959 1 92.25 161 LEU A O 1
ATOM 1280 N N . SER A 1 162 ? 5.281 -3.412 -0.19 1 93 162 SER A N 1
ATOM 1281 C CA . SER A 1 162 ? 5.246 -1.982 0.102 1 93 162 SER A CA 1
ATOM 1282 C C . SER A 1 162 ? 4.09 -1.641 1.038 1 93 162 SER A C 1
ATOM 1284 O O . SER A 1 162 ? 4.262 -0.868 1.983 1 93 162 SER A O 1
ATOM 1286 N N . LEU A 1 163 ? 2.967 -2.229 0.776 1 94.5 163 LEU A N 1
ATOM 1287 C CA . LEU A 1 163 ? 1.827 -1.977 1.65 1 94.5 163 LEU A CA 1
ATOM 1288 C C . LEU A 1 163 ? 2.117 -2.447 3.07 1 94.5 163 LEU A C 1
ATOM 1290 O O . LEU A 1 163 ? 1.894 -1.709 4.031 1 94.5 163 LEU A O 1
ATOM 1294 N N . LEU A 1 164 ? 2.658 -3.613 3.209 1 91.75 164 LEU A N 1
ATOM 1295 C CA . LEU A 1 164 ? 2.924 -4.168 4.531 1 91.75 164 LEU A CA 1
ATOM 1296 C C . LEU A 1 164 ? 4.012 -3.375 5.246 1 91.75 164 LEU A C 1
ATOM 1298 O O . LEU A 1 164 ? 3.996 -3.258 6.477 1 91.75 164 LEU A O 1
ATOM 1302 N N . SER A 1 165 ? 4.926 -2.861 4.461 1 91.25 165 SER A N 1
ATOM 1303 C CA . SER A 1 165 ? 5.977 -2.047 5.066 1 91.25 165 SER A CA 1
ATOM 1304 C C . SER A 1 165 ? 5.402 -0.778 5.688 1 91.25 165 SER A C 1
ATOM 1306 O O . SER A 1 165 ? 5.93 -0.272 6.68 1 91.25 165 SER A O 1
ATOM 1308 N N . MET A 1 166 ? 4.383 -0.284 5.082 1 93.81 166 MET A N 1
ATOM 1309 C CA . MET A 1 166 ? 3.76 0.939 5.578 1 93.81 166 MET A CA 1
ATOM 1310 C C . MET A 1 166 ? 2.754 0.629 6.68 1 93.81 166 MET A C 1
ATOM 1312 O O . MET A 1 166 ? 2.562 1.434 7.594 1 93.81 166 MET A O 1
ATOM 1316 N N . MET A 1 167 ? 2.102 -0.502 6.566 1 94.06 167 MET A N 1
ATOM 1317 C CA . MET A 1 167 ? 1.058 -0.911 7.504 1 94.06 167 MET A CA 1
ATOM 1318 C C . MET A 1 167 ? 1.227 -2.373 7.898 1 94.06 167 MET A C 1
ATOM 1320 O O . MET A 1 167 ? 0.414 -3.221 7.523 1 94.06 167 MET A O 1
ATOM 1324 N N . PRO A 1 168 ? 2.209 -2.643 8.781 1 90.75 168 PRO A N 1
ATOM 1325 C CA . PRO A 1 168 ? 2.584 -4.031 9.055 1 90.75 168 PRO A CA 1
ATOM 1326 C C . PRO A 1 168 ? 1.492 -4.809 9.789 1 90.75 168 PRO A C 1
ATOM 1328 O O . PRO A 1 168 ? 1.463 -6.039 9.734 1 90.75 168 PRO A O 1
ATOM 1331 N N . ARG A 1 169 ? 0.571 -4.133 10.406 1 91.38 169 ARG A N 1
ATOM 1332 C CA . ARG A 1 169 ? -0.423 -4.836 11.219 1 91.38 169 ARG A CA 1
ATOM 1333 C C . ARG A 1 169 ? -1.809 -4.734 10.586 1 91.38 169 ARG A C 1
ATOM 1335 O O . ARG A 1 169 ? -2.816 -4.992 11.25 1 91.38 169 ARG A O 1
ATOM 1342 N N . LEU A 1 170 ? -1.837 -4.332 9.328 1 92.75 170 LEU A N 1
ATOM 1343 C CA . LEU A 1 170 ? -3.109 -4.078 8.664 1 92.75 170 LEU A CA 1
ATOM 1344 C C . LEU A 1 170 ? -3.982 -5.328 8.664 1 92.75 170 LEU A C 1
ATOM 1346 O O . LEU A 1 170 ? -5.199 -5.242 8.836 1 92.75 170 LEU A O 1
ATOM 1350 N N . PHE A 1 171 ? -3.41 -6.48 8.555 1 93 171 PHE A N 1
ATOM 1351 C CA . PHE A 1 171 ? -4.176 -7.699 8.328 1 93 171 PHE A CA 1
ATOM 1352 C C . PHE A 1 171 ? -4.164 -8.586 9.57 1 93 171 PHE A C 1
ATOM 1354 O O . PHE A 1 171 ? -4.559 -9.75 9.508 1 93 171 PHE A O 1
ATOM 1361 N N . ASP A 1 172 ? -3.764 -8.094 10.695 1 90.25 172 ASP A N 1
ATOM 1362 C CA . ASP A 1 172 ? -3.572 -8.891 11.906 1 90.25 172 ASP A CA 1
ATOM 1363 C C . ASP A 1 172 ? -4.875 -9.562 12.328 1 90.25 172 ASP A C 1
ATOM 1365 O O . ASP A 1 172 ? -4.852 -10.656 12.906 1 90.25 172 ASP A O 1
ATOM 1369 N N . GLN A 1 173 ? -5.957 -8.945 12.031 1 89.12 173 GLN A N 1
ATOM 1370 C CA . GLN A 1 173 ? -7.23 -9.5 12.469 1 89.12 173 GLN A CA 1
ATOM 1371 C C . GLN A 1 173 ? -7.711 -10.602 11.523 1 89.12 173 GLN A C 1
ATOM 1373 O O . GLN A 1 173 ? -8.625 -11.359 11.852 1 89.12 173 GLN A O 1
ATOM 1378 N N . PHE A 1 174 ? -7.145 -10.633 10.391 1 91.38 174 PHE A N 1
ATOM 1379 C CA . PHE A 1 174 ? -7.531 -11.609 9.383 1 91.38 174 PHE A CA 1
ATOM 1380 C C . PHE A 1 174 ? -6.539 -12.766 9.344 1 91.38 174 PHE A C 1
ATOM 1382 O O . PHE A 1 174 ? -6.941 -13.938 9.312 1 91.38 174 PHE A O 1
ATOM 1389 N N . ILE A 1 175 ? -5.301 -12.32 9.227 1 82 175 ILE A N 1
ATOM 1390 C CA . ILE A 1 175 ? -4.262 -13.344 9.141 1 82 175 ILE A CA 1
ATOM 1391 C C . ILE A 1 175 ? -3.357 -13.258 10.367 1 82 175 ILE A C 1
ATOM 1393 O O . ILE A 1 175 ? -2.879 -12.18 10.727 1 82 175 ILE A O 1
ATOM 1397 N N . LEU A 1 176 ? -3.5 -14.289 11.203 1 73.19 176 LEU A N 1
ATOM 1398 C CA . LEU A 1 176 ? -2.65 -14.305 12.391 1 73.19 176 LEU A CA 1
ATOM 1399 C C . LEU A 1 176 ? -1.22 -14.688 12.031 1 73.19 176 LEU A C 1
ATOM 1401 O O . LEU A 1 176 ? -0.788 -15.812 12.289 1 73.19 176 LEU A O 1
ATOM 1405 N N . LEU A 1 177 ? -0.676 -13.82 11.258 1 70.88 177 LEU A N 1
ATOM 1406 C CA . LEU A 1 177 ? 0.718 -14.078 10.922 1 70.88 177 LEU A CA 1
ATOM 1407 C C . LEU A 1 177 ? 1.653 -13.203 11.742 1 70.88 177 LEU A C 1
ATOM 1409 O O . LEU A 1 177 ? 1.368 -12.023 11.969 1 70.88 177 LEU A O 1
ATOM 1413 N N . ASP A 1 178 ? 2.521 -13.883 12.336 1 76.81 178 ASP A N 1
ATOM 1414 C CA . ASP A 1 178 ? 3.607 -13.172 13 1 76.81 178 ASP A CA 1
ATOM 1415 C C . ASP A 1 178 ? 4.82 -13.031 12.086 1 76.81 178 ASP A C 1
ATOM 1417 O O . ASP A 1 178 ? 5.664 -13.93 12.023 1 76.81 178 ASP A O 1
ATOM 1421 N N . PHE A 1 179 ? 4.918 -11.922 11.422 1 74 179 PHE A N 1
ATOM 1422 C CA . PHE A 1 179 ? 5.996 -11.711 10.461 1 74 179 PHE A CA 1
ATOM 1423 C C . PHE A 1 179 ? 7.336 -11.578 11.172 1 74 179 PHE A C 1
ATOM 1425 O O . PHE A 1 179 ? 8.383 -11.477 10.531 1 74 179 PHE A O 1
ATOM 1432 N N . GLY A 1 180 ? 7.242 -11.633 12.469 1 75 180 GLY A N 1
ATOM 1433 C CA . GLY A 1 180 ? 8.477 -11.672 13.242 1 75 180 GLY A CA 1
ATOM 1434 C C . GLY A 1 180 ? 9.164 -13.016 13.211 1 75 180 GLY A C 1
ATOM 1435 O O . GLY A 1 180 ? 10.359 -13.117 13.484 1 75 180 GLY A O 1
ATOM 1436 N N . THR A 1 181 ? 8.375 -13.938 12.797 1 82.81 181 THR A N 1
ATOM 1437 C CA . THR A 1 181 ? 8.961 -15.273 12.719 1 82.81 181 THR A CA 1
ATOM 1438 C C . THR A 1 181 ? 9.508 -15.539 11.32 1 82.81 181 THR A C 1
ATOM 1440 O O . THR A 1 181 ? 8.914 -15.133 10.32 1 82.81 181 THR A O 1
ATOM 1443 N N . LEU A 1 182 ? 10.641 -16.203 11.344 1 85.94 182 LEU A N 1
ATOM 1444 C CA . LEU A 1 182 ? 11.297 -16.531 10.078 1 85.94 182 LEU A CA 1
ATOM 1445 C C . LEU A 1 182 ? 10.406 -17.422 9.227 1 85.94 182 LEU A C 1
ATOM 1447 O O . LEU A 1 182 ? 10.344 -17.266 8.008 1 85.94 182 LEU A O 1
ATOM 1451 N N . ASP A 1 183 ? 9.703 -18.328 9.828 1 87.75 183 ASP A N 1
ATOM 1452 C CA . ASP A 1 183 ? 8.875 -19.281 9.094 1 87.75 183 ASP A CA 1
ATOM 1453 C C . ASP A 1 183 ? 7.754 -18.562 8.344 1 87.75 183 ASP A C 1
ATOM 1455 O O . ASP A 1 183 ? 7.461 -18.891 7.191 1 87.75 183 ASP A O 1
ATOM 1459 N N . THR A 1 184 ? 7.172 -17.625 8.984 1 86.31 184 THR A N 1
ATOM 1460 C CA . THR A 1 184 ? 6.094 -16.875 8.352 1 86.31 184 THR A CA 1
ATOM 1461 C C . THR A 1 184 ? 6.617 -16.047 7.18 1 86.31 184 THR A C 1
ATOM 1463 O O . THR A 1 184 ? 6.008 -16.031 6.109 1 86.31 184 THR A O 1
ATOM 1466 N N . ARG A 1 185 ? 7.746 -15.445 7.375 1 89.62 185 ARG A N 1
ATOM 1467 C CA . ARG A 1 185 ? 8.336 -14.648 6.309 1 89.62 185 ARG A CA 1
ATOM 1468 C C . ARG A 1 185 ? 8.719 -15.523 5.117 1 89.62 185 ARG A C 1
ATOM 1470 O O . ARG A 1 185 ? 8.469 -15.156 3.967 1 89.62 185 ARG A O 1
ATOM 1477 N N . ARG A 1 186 ? 9.234 -16.625 5.438 1 92.25 186 ARG A N 1
ATOM 1478 C CA . ARG A 1 186 ? 9.633 -17.562 4.387 1 92.25 186 ARG A CA 1
ATOM 1479 C C . ARG A 1 186 ? 8.414 -18.047 3.605 1 92.25 186 ARG A C 1
ATOM 1481 O O . ARG A 1 186 ? 8.445 -18.109 2.375 1 92.25 186 ARG A O 1
ATOM 1488 N N . ALA A 1 187 ? 7.402 -18.359 4.344 1 91.56 187 ALA A N 1
ATOM 1489 C CA . ALA A 1 187 ? 6.184 -18.812 3.682 1 91.56 187 ALA A CA 1
ATOM 1490 C C . ALA A 1 187 ? 5.605 -17.719 2.779 1 91.56 187 ALA A C 1
ATOM 1492 O O . ALA A 1 187 ? 5.184 -18 1.655 1 91.56 187 ALA A O 1
ATOM 1493 N N . TRP A 1 188 ? 5.574 -16.516 3.246 1 92.62 188 TRP A N 1
ATOM 1494 C CA . TRP A 1 188 ? 5.078 -15.367 2.484 1 92.62 188 TRP A CA 1
ATOM 1495 C C . TRP A 1 188 ? 5.883 -15.18 1.202 1 92.62 188 TRP A C 1
ATOM 1497 O O . TRP A 1 188 ? 5.312 -15.039 0.119 1 92.62 188 TRP A O 1
ATOM 1507 N N . VAL A 1 189 ? 7.16 -15.242 1.368 1 95.12 189 VAL A N 1
ATOM 1508 C CA . VAL A 1 189 ? 8.07 -14.992 0.256 1 95.12 189 VAL A CA 1
ATOM 1509 C C . VAL A 1 189 ? 7.957 -16.125 -0.769 1 95.12 189 VAL A C 1
ATOM 1511 O O . VAL A 1 189 ? 7.879 -15.867 -1.973 1 95.12 189 VAL A O 1
ATOM 1514 N N . GLN A 1 190 ? 7.922 -17.328 -0.321 1 94.69 190 GLN A N 1
ATOM 1515 C CA . GLN A 1 190 ? 7.824 -18.469 -1.222 1 94.69 190 GLN A CA 1
ATOM 1516 C C . GLN A 1 190 ? 6.516 -18.438 -2.01 1 94.69 190 GLN A C 1
ATOM 1518 O O . GLN A 1 190 ? 6.5 -18.734 -3.205 1 94.69 190 GLN A O 1
ATOM 1523 N N . GLN A 1 191 ? 5.523 -18.062 -1.325 1 94.19 191 GLN A N 1
ATOM 1524 C CA . GLN A 1 191 ? 4.23 -17.969 -1.996 1 94.19 191 GLN A CA 1
ATOM 1525 C C . GLN A 1 191 ? 4.227 -16.859 -3.029 1 94.19 191 GLN A C 1
ATOM 1527 O O . GLN A 1 191 ? 3.752 -17.031 -4.152 1 94.19 191 GLN A O 1
ATOM 1532 N N . ALA A 1 192 ? 4.746 -15.711 -2.68 1 95.88 192 ALA A N 1
ATOM 1533 C CA . ALA A 1 192 ? 4.797 -14.578 -3.602 1 95.88 192 ALA A CA 1
ATOM 1534 C C . ALA A 1 192 ? 5.676 -14.898 -4.809 1 95.88 192 ALA A C 1
ATOM 1536 O O . ALA A 1 192 ? 5.363 -14.5 -5.934 1 95.88 192 ALA A O 1
ATOM 1537 N N . SER A 1 193 ? 6.758 -15.617 -4.574 1 96.88 193 SER A N 1
ATOM 1538 C CA . SER A 1 193 ? 7.734 -15.922 -5.617 1 96.88 193 SER A CA 1
ATOM 1539 C C . SER A 1 193 ? 7.133 -16.828 -6.695 1 96.88 193 SER A C 1
ATOM 1541 O O . SER A 1 193 ? 7.648 -16.891 -7.812 1 96.88 193 SER A O 1
ATOM 1543 N N . ARG A 1 194 ? 6.043 -17.484 -6.387 1 95.44 194 ARG A N 1
ATOM 1544 C CA . ARG A 1 194 ? 5.395 -18.359 -7.359 1 95.44 194 ARG A CA 1
ATOM 1545 C C . ARG A 1 194 ? 4.91 -17.578 -8.57 1 95.44 194 ARG A C 1
ATOM 1547 O O . ARG A 1 194 ? 4.84 -18.109 -9.68 1 95.44 194 ARG A O 1
ATOM 1554 N N . LEU A 1 195 ? 4.59 -16.328 -8.398 1 96.38 195 LEU A N 1
ATOM 1555 C CA . LEU A 1 195 ? 4.125 -15.492 -9.5 1 96.38 195 LEU A CA 1
ATOM 1556 C C . LEU A 1 195 ? 5.211 -15.312 -10.555 1 96.38 195 LEU A C 1
ATOM 1558 O O . LEU A 1 195 ? 4.914 -15.062 -11.719 1 96.38 195 LEU A O 1
ATOM 1562 N N . LEU A 1 196 ? 6.453 -15.453 -10.086 1 96.88 196 LEU A N 1
ATOM 1563 C CA . LEU A 1 196 ? 7.578 -15.188 -10.977 1 96.88 196 LEU A CA 1
ATOM 1564 C C . LEU A 1 196 ? 8.164 -16.5 -11.516 1 96.88 196 LEU A C 1
ATOM 1566 O O . LEU A 1 196 ? 8.578 -16.562 -12.672 1 96.88 196 LEU A O 1
ATOM 1570 N N . PHE A 1 197 ? 8.109 -17.578 -10.703 1 96.38 197 PHE A N 1
ATOM 1571 C CA . PHE A 1 197 ? 9.039 -18.656 -11.023 1 96.38 197 PHE A CA 1
ATOM 1572 C C . PHE A 1 197 ? 8.281 -19.953 -11.297 1 96.38 197 PHE A C 1
ATOM 1574 O O . PHE A 1 197 ? 8.875 -20.953 -11.711 1 96.38 197 PHE A O 1
ATOM 1581 N N . VAL A 1 198 ? 6.977 -19.953 -11.094 1 92.38 198 VAL A N 1
ATOM 1582 C CA . VAL A 1 198 ? 6.184 -21.156 -11.359 1 92.38 198 VAL A CA 1
ATOM 1583 C C . VAL A 1 198 ? 5.301 -20.922 -12.586 1 92.38 198 VAL A C 1
ATOM 1585 O O . VAL A 1 198 ? 4.508 -19.984 -12.617 1 92.38 198 VAL A O 1
ATOM 1588 N N . PRO A 1 199 ? 5.426 -21.75 -13.586 1 89.12 199 PRO A N 1
ATOM 1589 C CA . PRO A 1 199 ? 4.602 -21.578 -14.789 1 89.12 199 PRO A CA 1
ATOM 1590 C C . PRO A 1 199 ? 3.123 -21.859 -14.531 1 89.12 199 PRO A C 1
ATOM 1592 O O . PRO A 1 199 ? 2.781 -22.641 -13.648 1 89.12 199 PRO A O 1
ATOM 1595 N N . MET B 1 1 ? -40.469 18.188 7.551 1 51.22 1 MET B N 1
ATOM 1596 C CA . MET B 1 1 ? -39.375 18.594 8.391 1 51.22 1 MET B CA 1
ATOM 1597 C C . MET B 1 1 ? -38.344 17.469 8.516 1 51.22 1 MET B C 1
ATOM 1599 O O . MET B 1 1 ? -37.125 17.703 8.352 1 51.22 1 MET B O 1
ATOM 1603 N N . GLY B 1 2 ? -38.781 16.188 8.719 1 58.06 2 GLY B N 1
ATOM 1604 C CA . GLY B 1 2 ? -37.969 14.977 8.867 1 58.06 2 GLY B CA 1
ATOM 1605 C C . GLY B 1 2 ? -37.25 14.594 7.598 1 58.06 2 GLY B C 1
ATOM 1606 O O . GLY B 1 2 ? -36.062 14.234 7.641 1 58.06 2 GLY B O 1
ATOM 1607 N N . THR B 1 3 ? -37.906 14.953 6.52 1 75.06 3 THR B N 1
ATOM 1608 C CA . THR B 1 3 ? -37.406 14.578 5.195 1 75.06 3 THR B CA 1
ATOM 1609 C C . THR B 1 3 ? -36.344 15.555 4.723 1 75.06 3 THR B C 1
ATOM 1611 O O . THR B 1 3 ? -35.312 15.141 4.18 1 75.06 3 THR B O 1
ATOM 1614 N N . LYS B 1 4 ? -36.625 16.797 5.117 1 78.69 4 LYS B N 1
ATOM 1615 C CA . LYS B 1 4 ? -35.656 17.812 4.707 1 78.69 4 LYS B CA 1
ATOM 1616 C C . LYS B 1 4 ? -34.344 17.672 5.453 1 78.69 4 LYS B C 1
ATOM 1618 O O . LYS B 1 4 ? -33.281 17.828 4.867 1 78.69 4 LYS B O 1
ATOM 1623 N N . GLU B 1 5 ? -34.562 17.484 6.742 1 82.81 5 GLU B N 1
ATOM 1624 C CA . GLU B 1 5 ? -33.375 17.266 7.562 1 82.81 5 GLU B CA 1
ATOM 1625 C C . GLU B 1 5 ? -32.562 16.078 7.059 1 82.81 5 GLU B C 1
ATOM 1627 O O . GLU B 1 5 ? -31.328 16.156 6.988 1 82.81 5 GLU B O 1
ATOM 1632 N N . GLN B 1 6 ? -33.344 15.047 6.77 1 88 6 GLN B N 1
ATOM 1633 C CA . GLN B 1 6 ? -32.656 13.852 6.25 1 88 6 GLN B CA 1
ATOM 1634 C C . GLN B 1 6 ? -31.969 14.148 4.922 1 88 6 GLN B C 1
ATOM 1636 O O . GLN B 1 6 ? -30.875 13.656 4.668 1 88 6 GLN B O 1
ATOM 1641 N N . GLU B 1 7 ? -32.562 14.93 4.188 1 90.44 7 GLU B N 1
ATOM 1642 C CA . GLU B 1 7 ? -32 15.305 2.895 1 90.44 7 GLU B CA 1
ATOM 1643 C C . GLU B 1 7 ? -30.734 16.125 3.064 1 90.44 7 GLU B C 1
ATOM 1645 O O . GLU B 1 7 ? -29.766 15.945 2.33 1 90.44 7 GLU B O 1
ATOM 1650 N N . ALA B 1 8 ? -30.797 17.078 4.012 1 91.38 8 ALA B N 1
ATOM 1651 C CA . ALA B 1 8 ? -29.625 17.906 4.273 1 91.38 8 ALA B CA 1
ATOM 1652 C C . ALA B 1 8 ? -28.453 17.047 4.777 1 91.38 8 ALA B C 1
ATOM 1654 O O . ALA B 1 8 ? -27.312 17.25 4.359 1 91.38 8 ALA B O 1
ATOM 1655 N N . ARG B 1 9 ? -28.781 16.141 5.645 1 94.31 9 ARG B N 1
ATOM 1656 C CA . ARG B 1 9 ? -27.766 15.242 6.176 1 94.31 9 ARG B CA 1
ATOM 1657 C C . ARG B 1 9 ? -27.109 14.43 5.059 1 94.31 9 ARG B C 1
ATOM 1659 O O . ARG B 1 9 ? -25.891 14.312 5.004 1 94.31 9 ARG B O 1
ATOM 1666 N N . GLU B 1 10 ? -27.906 13.945 4.188 1 94.88 10 GLU B N 1
ATOM 1667 C CA . GLU B 1 10 ? -27.422 13.141 3.074 1 94.88 10 GLU B CA 1
ATOM 1668 C C . GLU B 1 10 ? -26.578 13.984 2.113 1 94.88 10 GLU B C 1
ATOM 1670 O O . GLU B 1 10 ? -25.562 13.523 1.597 1 94.88 10 GLU B O 1
ATOM 1675 N N . ARG B 1 11 ? -26.969 15.141 1.905 1 95.81 11 ARG B N 1
ATOM 1676 C CA . ARG B 1 11 ? -26.234 16.062 1.028 1 95.81 11 ARG B CA 1
ATOM 1677 C C . ARG B 1 11 ? -24.859 16.375 1.589 1 95.81 11 ARG B C 1
ATOM 1679 O O . ARG B 1 11 ? -23.875 16.438 0.841 1 95.81 11 ARG B O 1
ATOM 1686 N N . ILE B 1 12 ? -24.828 16.578 2.869 1 97.12 12 ILE B N 1
ATOM 1687 C CA . ILE B 1 12 ? -23.562 16.891 3.525 1 97.12 12 ILE B CA 1
ATOM 1688 C C . ILE B 1 12 ? -22.625 15.68 3.449 1 97.12 12 ILE B C 1
ATOM 1690 O O . ILE B 1 12 ? -21.438 15.828 3.152 1 97.12 12 ILE B O 1
ATOM 1694 N N . LEU B 1 13 ? -23.172 14.539 3.668 1 96.5 13 LEU B N 1
ATOM 1695 C CA . LEU B 1 13 ? -22.375 13.328 3.59 1 96.5 13 LEU B CA 1
ATOM 1696 C C . LEU B 1 13 ? -21.828 13.125 2.18 1 96.5 13 LEU B C 1
ATOM 1698 O O . LEU B 1 13 ? -20.641 12.844 2 1 96.5 13 LEU B O 1
ATOM 1702 N N . ARG B 1 14 ? -22.688 13.312 1.204 1 96.75 14 ARG B N 1
ATOM 1703 C CA . ARG B 1 14 ? -22.266 13.172 -0.188 1 96.75 14 ARG B CA 1
ATOM 1704 C C . ARG B 1 14 ? -21.219 14.211 -0.553 1 96.75 14 ARG B C 1
ATOM 1706 O O . ARG B 1 14 ? -20.234 13.898 -1.239 1 96.75 14 ARG B O 1
ATOM 1713 N N . ALA B 1 15 ? -21.422 15.406 -0.087 1 98.06 15 ALA B N 1
ATOM 1714 C CA . ALA B 1 15 ? -20.469 16.484 -0.332 1 98.06 15 ALA B CA 1
ATOM 1715 C C . ALA B 1 15 ? -19.109 16.156 0.291 1 98.06 15 ALA B C 1
ATOM 1717 O O . ALA B 1 15 ? -18.062 16.453 -0.291 1 98.06 15 ALA B O 1
ATOM 1718 N N . THR B 1 16 ? -19.172 15.578 1.469 1 98.12 16 THR B N 1
ATOM 1719 C CA . THR B 1 16 ? -17.938 15.195 2.154 1 98.12 16 THR B CA 1
ATOM 1720 C C . THR B 1 16 ? -17.156 14.172 1.335 1 98.12 16 THR B C 1
ATOM 1722 O O . THR B 1 16 ? -15.945 14.312 1.144 1 98.12 16 THR B O 1
ATOM 1725 N N . ILE B 1 17 ? -17.828 13.211 0.78 1 96.75 17 ILE B N 1
ATOM 1726 C CA . ILE B 1 17 ? -17.203 12.164 -0.034 1 96.75 17 ILE B CA 1
ATOM 1727 C C . ILE B 1 17 ? -16.625 12.789 -1.302 1 96.75 17 ILE B C 1
ATOM 1729 O O . ILE B 1 17 ? -15.5 12.469 -1.694 1 96.75 17 ILE B O 1
ATOM 1733 N N . VAL B 1 18 ? -17.328 13.68 -1.86 1 97.38 18 VAL B N 1
ATOM 1734 C CA . VAL B 1 18 ? -16.891 14.352 -3.078 1 97.38 18 VAL B CA 1
ATOM 1735 C C . VAL B 1 18 ? -15.625 15.156 -2.797 1 97.38 18 VAL B C 1
ATOM 1737 O O . VAL B 1 18 ? -14.641 15.07 -3.543 1 97.38 18 VAL B O 1
ATOM 1740 N N . CYS B 1 19 ? -15.633 15.906 -1.705 1 97.81 19 CYS B N 1
ATOM 1741 C CA . CYS B 1 19 ? -14.492 16.75 -1.352 1 97.81 19 CYS B CA 1
ATOM 1742 C C . CYS B 1 19 ? -13.258 15.891 -1.057 1 97.81 19 CYS B C 1
ATOM 1744 O O . CYS B 1 19 ? -12.164 16.188 -1.542 1 97.81 19 CYS B O 1
ATOM 1746 N N . ILE B 1 20 ? -13.438 14.82 -0.322 1 96.75 20 ILE B N 1
ATOM 1747 C CA . ILE B 1 20 ? -12.32 13.938 0.003 1 96.75 20 ILE B CA 1
ATOM 1748 C C . ILE B 1 20 ? -11.812 13.258 -1.267 1 96.75 20 ILE B C 1
ATOM 1750 O O . ILE B 1 20 ? -10.602 13.141 -1.474 1 96.75 20 ILE B O 1
ATOM 1754 N N . GLY B 1 21 ? -12.719 12.82 -2.076 1 95.88 21 GLY B N 1
ATOM 1755 C CA . GLY B 1 21 ? -12.352 12.18 -3.326 1 95.88 21 GLY B CA 1
ATOM 1756 C C . GLY B 1 21 ? -11.594 13.102 -4.27 1 95.88 21 GLY B C 1
ATOM 1757 O O . GLY B 1 21 ? -10.773 12.641 -5.066 1 95.88 21 GLY B O 1
ATOM 1758 N N . ARG B 1 22 ? -11.82 14.367 -4.172 1 94.94 22 ARG B N 1
ATOM 1759 C CA . ARG B 1 22 ? -11.242 15.359 -5.074 1 94.94 22 ARG B CA 1
ATOM 1760 C C . ARG B 1 22 ? -9.922 15.891 -4.527 1 94.94 22 ARG B C 1
ATOM 1762 O O . ARG B 1 22 ? -8.93 15.984 -5.254 1 94.94 22 ARG B O 1
ATOM 1769 N N . ASP B 1 23 ? -9.922 16.141 -3.172 1 94.12 23 ASP B N 1
ATOM 1770 C CA . ASP B 1 23 ? -8.812 16.938 -2.639 1 94.12 23 ASP B CA 1
ATOM 1771 C C . ASP B 1 23 ? -8.031 16.141 -1.593 1 94.12 23 ASP B C 1
ATOM 1773 O O . ASP B 1 23 ? -6.945 16.562 -1.176 1 94.12 23 ASP B O 1
ATOM 1777 N N . GLY B 1 24 ? -8.562 15.016 -1.211 1 94.62 24 GLY B N 1
ATOM 1778 C CA . GLY B 1 24 ? -7.93 14.266 -0.134 1 94.62 24 GLY B CA 1
ATOM 1779 C C . GLY B 1 24 ? -8.438 14.656 1.241 1 94.62 24 GLY B C 1
ATOM 1780 O O . GLY B 1 24 ? -9.023 15.734 1.412 1 94.62 24 GLY B O 1
ATOM 1781 N N . LEU B 1 25 ? -8.195 13.836 2.197 1 93.69 25 LEU B N 1
ATOM 1782 C CA . LEU B 1 25 ? -8.727 14.008 3.547 1 93.69 25 LEU B CA 1
ATOM 1783 C C . LEU B 1 25 ? -8.148 15.25 4.207 1 93.69 25 LEU B C 1
ATOM 1785 O O . LEU B 1 25 ? -8.883 16.062 4.77 1 93.69 25 LEU B O 1
ATOM 1789 N N . ASP B 1 26 ? -6.879 15.445 4.074 1 89.06 26 ASP B N 1
ATOM 1790 C CA . ASP B 1 26 ? -6.191 16.516 4.781 1 89.06 26 ASP B CA 1
ATOM 1791 C C . ASP B 1 26 ? -6.582 17.891 4.207 1 89.06 26 ASP B C 1
ATOM 1793 O O . ASP B 1 26 ? -6.605 18.875 4.93 1 89.06 26 ASP B O 1
ATOM 1797 N N . ALA B 1 27 ? -6.945 17.922 3.033 1 91.69 27 ALA B N 1
ATOM 1798 C CA . ALA B 1 27 ? -7.266 19.188 2.363 1 91.69 27 ALA B CA 1
ATOM 1799 C C . ALA B 1 27 ? -8.758 19.5 2.477 1 91.69 27 ALA B C 1
ATOM 1801 O O . ALA B 1 27 ? -9.203 20.562 2.053 1 91.69 27 ALA B O 1
ATOM 1802 N N . THR B 1 28 ? -9.477 18.578 2.969 1 95.75 28 THR B N 1
ATOM 1803 C CA . THR B 1 28 ? -10.922 18.75 3.051 1 95.75 28 THR B CA 1
ATOM 1804 C C . THR B 1 28 ? -11.32 19.344 4.398 1 95.75 28 THR B C 1
ATOM 1806 O O . THR B 1 28 ? -11.062 18.75 5.445 1 95.75 28 THR B O 1
ATOM 1809 N N . GLY B 1 29 ? -11.93 20.547 4.348 1 96.12 29 GLY B N 1
ATOM 1810 C CA . GLY B 1 29 ? -12.383 21.203 5.562 1 96.12 29 GLY B CA 1
ATOM 1811 C C . GLY B 1 29 ? -13.883 21.453 5.574 1 96.12 29 GLY B C 1
ATOM 1812 O O . GLY B 1 29 ? -14.57 21.172 4.598 1 96.12 29 GLY B O 1
ATOM 1813 N N . ILE B 1 30 ? -14.344 21.969 6.691 1 96.81 30 ILE B N 1
ATOM 1814 C CA . ILE B 1 30 ? -15.758 22.234 6.906 1 96.81 30 ILE B CA 1
ATOM 1815 C C . ILE B 1 30 ? -16.25 23.266 5.879 1 96.81 30 ILE B C 1
ATOM 1817 O O . ILE B 1 30 ? -17.328 23.109 5.316 1 96.81 30 ILE B O 1
ATOM 1821 N N . ARG B 1 31 ? -15.453 24.25 5.625 1 96.75 31 ARG B N 1
ATOM 1822 C CA . ARG B 1 31 ? -15.852 25.297 4.695 1 96.75 31 ARG B CA 1
ATOM 1823 C C . ARG B 1 31 ? -16.047 24.75 3.291 1 96.75 31 ARG B C 1
ATOM 1825 O O . ARG B 1 31 ? -17.047 25.062 2.631 1 96.75 31 ARG B O 1
ATOM 1832 N N . GLU B 1 32 ? -15.172 23.938 2.84 1 96.81 32 GLU B N 1
ATOM 1833 C CA . GLU B 1 32 ? -15.258 23.312 1.519 1 96.81 32 GLU B CA 1
ATOM 1834 C C . GLU B 1 32 ? -16.469 22.391 1.42 1 96.81 32 GLU B C 1
ATOM 1836 O O . GLU B 1 32 ? -17.172 22.375 0.406 1 96.81 32 GLU B O 1
ATOM 1841 N N . ILE B 1 33 ? -16.688 21.609 2.461 1 98 33 ILE B N 1
ATOM 1842 C CA . ILE B 1 33 ? -17.828 20.688 2.5 1 98 33 ILE B CA 1
ATOM 1843 C C . ILE B 1 33 ? -19.125 21.469 2.449 1 98 33 ILE B C 1
ATOM 1845 O O . ILE B 1 33 ? -20.047 21.125 1.698 1 98 33 ILE B O 1
ATOM 1849 N N . ALA B 1 34 ? -19.188 22.531 3.248 1 97.75 34 ALA B N 1
ATOM 1850 C CA . ALA B 1 34 ? -20.375 23.359 3.291 1 97.75 34 ALA B CA 1
ATOM 1851 C C . ALA B 1 34 ? -20.688 23.938 1.916 1 97.75 34 ALA B C 1
ATOM 1853 O O . ALA B 1 34 ? -21.844 23.906 1.463 1 97.75 34 ALA B O 1
ATOM 1854 N N . ARG B 1 35 ? -19.703 24.453 1.264 1 97.56 35 ARG B N 1
ATOM 1855 C CA . ARG B 1 35 ? -19.859 25.016 -0.073 1 97.56 35 ARG B CA 1
ATOM 1856 C C . ARG B 1 35 ? -20.344 23.969 -1.062 1 97.56 35 ARG B C 1
ATOM 1858 O O . ARG B 1 35 ? -21.297 24.203 -1.811 1 97.56 35 ARG B O 1
ATOM 1865 N N . GLU B 1 36 ? -19.75 22.797 -1.035 1 97.56 36 GLU B N 1
ATOM 1866 C CA . GLU B 1 36 ? -20.125 21.703 -1.925 1 97.56 36 GLU B CA 1
ATOM 1867 C C . GLU B 1 36 ? -21.562 21.234 -1.671 1 97.56 36 GLU B C 1
ATOM 1869 O O . GLU B 1 36 ? -22.281 20.906 -2.609 1 97.56 36 GLU B O 1
ATOM 1874 N N . ALA B 1 37 ? -21.953 21.25 -0.419 1 97.25 37 ALA B N 1
ATOM 1875 C CA . ALA B 1 37 ? -23.281 20.781 -0.018 1 97.25 37 ALA B CA 1
ATOM 1876 C C . ALA B 1 37 ? -24.328 21.891 -0.153 1 97.25 37 ALA B C 1
ATOM 1878 O O . ALA B 1 37 ? -25.516 21.656 -0.005 1 97.25 37 ALA B O 1
ATOM 1879 N N . GLN B 1 38 ? -23.797 23.109 -0.391 1 96.69 38 GLN B N 1
ATOM 1880 C CA . GLN B 1 38 ? -24.672 24.281 -0.491 1 96.69 38 GLN B CA 1
ATOM 1881 C C . GLN B 1 38 ? -25.453 24.484 0.803 1 96.69 38 GLN B C 1
ATOM 1883 O O . GLN B 1 38 ? -26.688 24.641 0.777 1 96.69 38 GLN B O 1
ATOM 1888 N N . VAL B 1 39 ? -24.766 24.453 1.898 1 95.62 39 VAL B N 1
ATOM 1889 C CA . VAL B 1 39 ? -25.281 24.766 3.223 1 95.62 39 VAL B CA 1
ATOM 1890 C C . VAL B 1 39 ? -24.312 25.703 3.953 1 95.62 39 VAL B C 1
ATOM 1892 O O . VAL B 1 39 ? -23.188 25.922 3.492 1 95.62 39 VAL B O 1
ATOM 1895 N N . ASN B 1 40 ? -24.75 26.266 5.035 1 93.5 40 ASN B N 1
ATOM 1896 C CA . ASN B 1 40 ? -23.828 27.016 5.867 1 93.5 40 ASN B CA 1
ATOM 1897 C C . ASN B 1 40 ? -23.031 26.109 6.793 1 93.5 40 ASN B C 1
ATOM 1899 O O . ASN B 1 40 ? -23.453 24.984 7.082 1 93.5 40 ASN B O 1
ATOM 1903 N N . SER B 1 41 ? -21.906 26.547 7.223 1 94.62 41 SER B N 1
ATOM 1904 C CA . SER B 1 41 ? -21 25.766 8.062 1 94.62 41 SER B CA 1
ATOM 1905 C C . SER B 1 41 ? -21.688 25.359 9.367 1 94.62 41 SER B C 1
ATOM 1907 O O . SER B 1 41 ? -21.406 24.297 9.922 1 94.62 41 SER B O 1
ATOM 1909 N N . ALA B 1 42 ? -22.594 26.172 9.852 1 94.06 42 ALA B N 1
ATOM 1910 C CA . ALA B 1 42 ? -23.281 25.906 11.109 1 94.06 42 ALA B CA 1
ATOM 1911 C C . ALA B 1 42 ? -24.172 24.672 11.008 1 94.06 42 ALA B C 1
ATOM 1913 O O . ALA B 1 42 ? -24.359 23.953 11.992 1 94.06 42 ALA B O 1
ATOM 1914 N N . ALA B 1 43 ? -24.703 24.469 9.906 1 93.94 43 ALA B N 1
ATOM 1915 C CA . ALA B 1 43 ? -25.547 23.312 9.672 1 93.94 43 ALA B CA 1
ATOM 1916 C C . ALA B 1 43 ? -24.766 22.016 9.883 1 93.94 43 ALA B C 1
ATOM 1918 O O . ALA B 1 43 ? -25.312 21.031 10.398 1 93.94 43 ALA B O 1
ATOM 1919 N N . ILE B 1 44 ? -23.5 22 9.469 1 95.5 44 ILE B N 1
ATOM 1920 C CA . ILE B 1 44 ? -22.656 20.812 9.617 1 95.5 44 ILE B CA 1
ATOM 1921 C C . ILE B 1 44 ? -22.484 20.484 11.102 1 95.5 44 ILE B C 1
ATOM 1923 O O . ILE B 1 44 ? -22.625 19.328 11.516 1 95.5 44 ILE B O 1
ATOM 1927 N N . SER B 1 45 ? -22.25 21.516 11.859 1 94.06 45 SER B N 1
ATOM 1928 C CA . SER B 1 45 ? -22.094 21.312 13.297 1 94.06 45 SER B CA 1
ATOM 1929 C C . SER B 1 45 ? -23.406 20.844 13.93 1 94.06 45 SER B C 1
ATOM 1931 O O . SER B 1 45 ? -23.391 20.031 14.852 1 94.06 45 SER B O 1
ATOM 1933 N N . TYR B 1 46 ? -24.422 21.375 13.453 1 93.75 46 TYR B N 1
ATOM 1934 C CA . TYR B 1 46 ? -25.75 21.016 13.969 1 93.75 46 TYR B CA 1
ATOM 1935 C C . TYR B 1 46 ? -26.031 19.531 13.719 1 93.75 46 TYR B C 1
ATOM 1937 O O . TYR B 1 46 ? -26.453 18.812 14.633 1 93.75 46 TYR B O 1
ATOM 1945 N N . TYR B 1 47 ? -25.734 19.047 12.609 1 94.25 47 TYR B N 1
ATOM 1946 C CA . TYR B 1 47 ? -26.125 17.688 12.219 1 94.25 47 TYR B CA 1
ATOM 1947 C C . TYR B 1 47 ? -25.078 16.688 12.68 1 94.25 47 TYR B C 1
ATOM 1949 O O . TYR B 1 47 ? -25.406 15.547 13.023 1 94.25 47 TYR B O 1
ATOM 1957 N N . PHE B 1 48 ? -23.719 17.047 12.695 1 95.75 48 PHE B N 1
ATOM 1958 C CA . PHE B 1 48 ? -22.688 16.031 12.859 1 95.75 48 PHE B CA 1
ATOM 1959 C C . PHE B 1 48 ? -21.797 16.359 14.047 1 95.75 48 PHE B C 1
ATOM 1961 O O . PHE B 1 48 ? -20.984 15.523 14.484 1 95.75 48 PHE B O 1
ATOM 1968 N N . ARG B 1 49 ? -21.922 17.422 14.602 1 93.44 49 ARG B N 1
ATOM 1969 C CA . ARG B 1 49 ? -21.281 17.844 15.836 1 93.44 49 ARG B CA 1
ATOM 1970 C C . ARG B 1 49 ? -19.812 18.203 15.594 1 93.44 49 ARG B C 1
ATOM 1972 O O . ARG B 1 49 ? -19.328 19.203 16.125 1 93.44 49 ARG B O 1
ATOM 1979 N N . SER B 1 50 ? -19.094 17.344 14.773 1 93.75 50 SER B N 1
ATOM 1980 C CA . SER B 1 50 ? -17.688 17.625 14.508 1 93.75 50 SER B CA 1
ATOM 1981 C C . SER B 1 50 ? -17.281 17.141 13.117 1 93.75 50 SER B C 1
ATOM 1983 O O . SER B 1 50 ? -17.938 16.266 12.547 1 93.75 50 SER B O 1
ATOM 1985 N N . LYS B 1 51 ? -16.234 17.703 12.672 1 94.38 51 LYS B N 1
ATOM 1986 C CA . LYS B 1 51 ? -15.68 17.266 11.391 1 94.38 51 LYS B CA 1
ATOM 1987 C C . LYS B 1 51 ? -15.266 15.797 11.438 1 94.38 51 LYS B C 1
ATOM 1989 O O . LYS B 1 51 ? -15.477 15.062 10.477 1 94.38 51 LYS B O 1
ATOM 1994 N N . GLU B 1 52 ? -14.734 15.43 12.539 1 92.81 52 GLU B N 1
ATOM 1995 C CA . GLU B 1 52 ? -14.258 14.062 12.719 1 92.81 52 GLU B CA 1
ATOM 1996 C C . GLU B 1 52 ? -15.398 13.062 12.602 1 92.81 52 GLU B C 1
ATOM 1998 O O . GLU B 1 52 ? -15.273 12.039 11.922 1 92.81 52 GLU B O 1
ATOM 2003 N N . LYS B 1 53 ? -16.422 13.328 13.203 1 94.75 53 LYS B N 1
ATOM 2004 C CA . LYS B 1 53 ? -17.594 12.445 13.141 1 94.75 53 LYS B CA 1
ATOM 2005 C C . LYS B 1 53 ? -18.188 12.422 11.742 1 94.75 53 LYS B C 1
ATOM 2007 O O . LYS B 1 53 ? -18.578 11.367 11.242 1 94.75 53 LYS B O 1
ATOM 2012 N N . LEU B 1 54 ? -18.297 13.633 11.141 1 96.81 54 LEU B N 1
ATOM 2013 C CA . LEU B 1 54 ? -18.797 13.727 9.781 1 96.81 54 LEU B CA 1
ATOM 2014 C C . LEU B 1 54 ? -17.953 12.891 8.828 1 96.81 54 LEU B C 1
ATOM 2016 O O . LEU B 1 54 ? -18.484 12.094 8.055 1 96.81 54 LEU B O 1
ATOM 2020 N N . VAL B 1 55 ? -16.688 13 8.906 1 95.44 55 VAL B N 1
ATOM 2021 C CA . VAL B 1 55 ? -15.758 12.297 8.031 1 95.44 55 VAL B CA 1
ATOM 2022 C C . VAL B 1 55 ? -15.875 10.797 8.266 1 95.44 55 VAL B C 1
ATOM 2024 O O . VAL B 1 55 ? -15.914 10.016 7.312 1 95.44 55 VAL B O 1
ATOM 2027 N N . ALA B 1 56 ? -15.922 10.406 9.5 1 93.19 56 ALA B N 1
ATOM 2028 C CA . ALA B 1 56 ? -16.047 8.992 9.844 1 93.19 56 ALA B CA 1
ATOM 2029 C C . ALA B 1 56 ? -17.297 8.391 9.219 1 93.19 56 ALA B C 1
ATOM 2031 O O . ALA B 1 56 ? -17.25 7.305 8.625 1 93.19 56 ALA B O 1
ATOM 2032 N N . LEU B 1 57 ? -18.359 9.078 9.289 1 93.88 57 LEU B N 1
ATOM 2033 C CA . LEU B 1 57 ? -19.625 8.594 8.75 1 93.88 57 LEU B CA 1
ATOM 2034 C C . LEU B 1 57 ? -19.578 8.562 7.223 1 93.88 57 LEU B C 1
ATOM 2036 O O . LEU B 1 57 ? -20.094 7.621 6.605 1 93.88 57 LEU B O 1
ATOM 2040 N N . ALA B 1 58 ? -19.031 9.578 6.621 1 95.31 58 ALA B N 1
ATOM 2041 C CA . ALA B 1 58 ? -18.906 9.617 5.168 1 95.31 58 ALA B CA 1
ATOM 2042 C C . ALA B 1 58 ? -18.078 8.438 4.656 1 95.31 58 ALA B C 1
ATOM 2044 O O . ALA B 1 58 ? -18.469 7.766 3.701 1 95.31 58 ALA B O 1
ATOM 2045 N N . LEU B 1 59 ? -17 8.156 5.344 1 93.5 59 LEU B N 1
ATOM 2046 C CA . LEU B 1 59 ? -16.125 7.078 4.922 1 93.5 59 LEU B CA 1
ATOM 2047 C C . LEU B 1 59 ? -16.766 5.719 5.18 1 93.5 59 LEU B C 1
ATOM 2049 O O . LEU B 1 59 ? -16.578 4.781 4.402 1 93.5 59 LEU B O 1
ATOM 2053 N N . GLU B 1 60 ? -17.453 5.637 6.242 1 91.31 60 GLU B N 1
ATOM 2054 C CA . GLU B 1 60 ? -18.188 4.406 6.523 1 91.31 60 GLU B CA 1
ATOM 2055 C C . GLU B 1 60 ? -19.156 4.066 5.391 1 91.31 60 GLU B C 1
ATOM 2057 O O . GLU B 1 60 ? -19.297 2.902 5.016 1 91.31 60 GLU B O 1
ATOM 2062 N N . GLN B 1 61 ? -19.781 5.035 4.895 1 90.38 61 GLN B N 1
ATOM 2063 C CA . GLN B 1 61 ? -20.703 4.828 3.789 1 90.38 61 GLN B CA 1
ATOM 2064 C C . GLN B 1 61 ? -19.984 4.289 2.557 1 90.38 61 GLN B C 1
ATOM 2066 O O . GLN B 1 61 ? -20.5 3.42 1.856 1 90.38 61 GLN B O 1
ATOM 2071 N N . THR B 1 62 ? -18.859 4.785 2.289 1 90.38 62 THR B N 1
ATOM 2072 C CA . THR B 1 62 ? -18.109 4.324 1.125 1 90.38 62 THR B CA 1
ATOM 2073 C C . THR B 1 62 ? -17.625 2.893 1.329 1 90.38 62 THR B C 1
ATOM 2075 O O . THR B 1 62 ? -17.531 2.119 0.374 1 90.38 62 THR B O 1
ATOM 2078 N N . LEU B 1 63 ? -17.312 2.494 2.559 1 86.81 63 LEU B N 1
ATOM 2079 C CA . LEU B 1 63 ? -16.859 1.145 2.869 1 86.81 63 LEU B CA 1
ATOM 2080 C C . LEU B 1 63 ? -17.984 0.133 2.676 1 86.81 63 LEU B C 1
ATOM 2082 O O . LEU B 1 63 ? -17.766 -0.948 2.125 1 86.81 63 LEU B O 1
ATOM 2086 N N . ASP B 1 64 ? -19.109 0.527 3.229 1 80.81 64 ASP B N 1
ATOM 2087 C CA . ASP B 1 64 ? -20.281 -0.342 3.092 1 80.81 64 ASP B CA 1
ATOM 2088 C C . ASP B 1 64 ? -20.547 -0.665 1.624 1 80.81 64 ASP B C 1
ATOM 2090 O O . ASP B 1 64 ? -20.781 -1.823 1.271 1 80.81 64 ASP B O 1
ATOM 2094 N N . GLN B 1 65 ? -20.422 0.294 0.844 1 78.38 65 GLN B N 1
ATOM 2095 C CA . GLN B 1 65 ? -20.672 0.122 -0.583 1 78.38 65 GLN B CA 1
ATOM 2096 C C . GLN B 1 65 ? -19.578 -0.703 -1.241 1 78.38 65 GLN B C 1
ATOM 2098 O O . GLN B 1 65 ? -19.859 -1.595 -2.045 1 78.38 65 GLN B O 1
ATOM 2103 N N . ALA B 1 66 ? -18.422 -0.509 -0.804 1 79.31 66 ALA B N 1
ATOM 2104 C CA . ALA B 1 66 ? -17.281 -1.158 -1.44 1 79.31 66 ALA B CA 1
ATOM 2105 C C . ALA B 1 66 ? -17.219 -2.637 -1.071 1 79.31 66 ALA B C 1
ATOM 2107 O O . ALA B 1 66 ? -17.141 -3.5 -1.949 1 79.31 66 ALA B O 1
ATOM 2108 N N . PHE B 1 67 ? -17.328 -3.043 0.233 1 81.5 67 PHE B N 1
ATOM 2109 C CA . PHE B 1 67 ? -17.141 -4.406 0.71 1 81.5 67 PHE B CA 1
ATOM 2110 C C . PHE B 1 67 ? -18.422 -5.215 0.561 1 81.5 67 PHE B C 1
ATOM 2112 O O . PHE B 1 67 ? -18.391 -6.359 0.101 1 81.5 67 PHE B O 1
ATOM 2119 N N . GLY B 1 68 ? -19.547 -4.586 0.953 1 77.69 68 GLY B N 1
ATOM 2120 C CA . GLY B 1 68 ? -20.828 -5.277 0.866 1 77.69 68 GLY B CA 1
ATOM 2121 C C . GLY B 1 68 ? -21.203 -5.648 -0.554 1 77.69 68 GLY B C 1
ATOM 2122 O O . GLY B 1 68 ? -21.578 -6.793 -0.823 1 77.69 68 GLY B O 1
ATOM 2123 N N . ASN B 1 69 ? -20.953 -4.871 -1.437 1 86.69 69 ASN B N 1
ATOM 2124 C CA . ASN B 1 69 ? -21.281 -5.113 -2.836 1 86.69 69 ASN B CA 1
ATOM 2125 C C . ASN B 1 69 ? -20.391 -6.203 -3.439 1 86.69 69 ASN B C 1
ATOM 2127 O O . ASN B 1 69 ? -20.875 -7.023 -4.227 1 86.69 69 ASN B O 1
ATOM 2131 N N . VAL B 1 70 ? -19.266 -6.297 -2.926 1 90.81 70 VAL B N 1
ATOM 2132 C CA . VAL B 1 70 ? -18.328 -7.262 -3.486 1 90.81 70 VAL B CA 1
ATOM 2133 C C . VAL B 1 70 ? -18.766 -8.68 -3.137 1 90.81 70 VAL B C 1
ATOM 2135 O O . VAL B 1 70 ? -18.812 -9.555 -4.004 1 90.81 70 VAL B O 1
ATOM 2138 N N . LEU B 1 71 ? -19.109 -8.906 -1.87 1 94.31 71 LEU B N 1
ATOM 2139 C CA . LEU B 1 71 ? -19.531 -10.234 -1.427 1 94.31 71 LEU B CA 1
ATOM 2140 C C . LEU B 1 71 ? -20.844 -10.633 -2.076 1 94.31 71 LEU B C 1
ATOM 2142 O O . LEU B 1 71 ? -21 -11.773 -2.529 1 94.31 71 LEU B O 1
ATOM 2146 N N . GLU B 1 72 ? -21.734 -9.641 -2.152 1 94.88 72 GLU B N 1
ATOM 2147 C CA . GLU B 1 72 ? -23.031 -9.891 -2.797 1 94.88 72 GLU B CA 1
ATOM 2148 C C . GLU B 1 72 ? -22.844 -10.188 -4.285 1 94.88 72 GLU B C 1
ATOM 2150 O O . GLU B 1 72 ? -23.516 -11.07 -4.828 1 94.88 72 GLU B O 1
ATOM 2155 N N . ASP B 1 73 ? -21.984 -9.492 -4.914 1 95.12 73 ASP B N 1
ATOM 2156 C CA . ASP B 1 73 ? -21.703 -9.711 -6.328 1 95.12 73 ASP B CA 1
ATOM 2157 C C . ASP B 1 73 ? -21.078 -11.086 -6.559 1 95.12 73 ASP B C 1
ATOM 2159 O O . ASP B 1 73 ? -21.422 -11.773 -7.527 1 95.12 73 ASP B O 1
ATOM 2163 N N . PHE B 1 74 ? -20.203 -11.516 -5.668 1 97.06 74 PHE B N 1
ATOM 2164 C CA . PHE B 1 74 ? -19.609 -12.844 -5.77 1 97.06 74 PHE B CA 1
ATOM 2165 C C . PHE B 1 74 ? -20.688 -13.914 -5.734 1 97.06 74 PHE B C 1
ATOM 2167 O O . PHE B 1 74 ? -20.719 -14.805 -6.59 1 97.06 74 PHE B O 1
ATOM 2174 N N . ASP B 1 75 ? -21.578 -13.805 -4.777 1 97.38 75 ASP B N 1
ATOM 2175 C CA . ASP B 1 75 ? -22.641 -14.789 -4.613 1 97.38 75 ASP B CA 1
ATOM 2176 C C . ASP B 1 75 ? -23.562 -14.797 -5.828 1 97.38 75 ASP B C 1
ATOM 2178 O O . ASP B 1 75 ? -24 -15.867 -6.277 1 97.38 75 ASP B O 1
ATOM 2182 N N . ARG B 1 76 ? -23.812 -13.625 -6.293 1 97.69 76 ARG B N 1
ATOM 2183 C CA . ARG B 1 76 ? -24.656 -13.516 -7.48 1 97.69 76 ARG B CA 1
ATOM 2184 C C . ARG B 1 76 ? -24.016 -14.195 -8.68 1 97.69 76 ARG B C 1
ATOM 2186 O O . ARG B 1 76 ? -24.656 -14.938 -9.414 1 97.69 76 ARG B O 1
ATOM 2193 N N . LEU B 1 77 ? -22.734 -13.945 -8.906 1 97.75 77 LEU B N 1
ATOM 2194 C CA . LEU B 1 77 ? -22 -14.555 -10.008 1 97.75 77 LEU B CA 1
ATOM 2195 C C . LEU B 1 77 ? -21.984 -16.078 -9.875 1 97.75 77 LEU B C 1
ATOM 2197 O O . LEU B 1 77 ? -22.125 -16.797 -10.867 1 97.75 77 LEU B O 1
ATOM 2201 N N . ARG B 1 78 ? -21.844 -16.562 -8.648 1 98 78 ARG B N 1
ATOM 2202 C CA . ARG B 1 78 ? -21.875 -18 -8.398 1 98 78 ARG B CA 1
ATOM 2203 C C . ARG B 1 78 ? -23.234 -18.578 -8.742 1 98 78 ARG B C 1
ATOM 2205 O O . ARG B 1 78 ? -23.328 -19.641 -9.367 1 98 78 ARG B O 1
ATOM 2212 N N . LEU B 1 79 ? -24.25 -17.906 -8.352 1 97.81 79 LEU B N 1
ATOM 2213 C CA . LEU B 1 79 ? -25.609 -18.328 -8.633 1 97.81 79 LEU B CA 1
ATOM 2214 C C . LEU B 1 79 ? -25.875 -18.359 -10.133 1 97.81 79 LEU B C 1
ATOM 2216 O O . LEU B 1 79 ? -26.688 -19.156 -10.609 1 97.81 79 LEU B O 1
ATOM 2220 N N . GLU B 1 80 ? -25.234 -17.484 -10.852 1 98 80 GLU B N 1
ATOM 2221 C CA . GLU B 1 80 ? -25.375 -17.422 -12.305 1 98 80 GLU B CA 1
ATOM 2222 C C . GLU B 1 80 ? -24.609 -18.547 -12.992 1 98 80 GLU B C 1
ATOM 2224 O O . GLU B 1 80 ? -24.641 -18.672 -14.219 1 98 80 GLU B O 1
ATOM 2229 N N . GLY B 1 81 ? -23.812 -19.266 -12.242 1 97.75 81 GLY B N 1
ATOM 2230 C CA . GLY B 1 81 ? -23.219 -20.469 -12.789 1 97.75 81 GLY B CA 1
ATOM 2231 C C . GLY B 1 81 ? -21.719 -20.375 -12.945 1 97.75 81 GLY B C 1
ATOM 2232 O O . GLY B 1 81 ? -21.078 -21.328 -13.398 1 97.75 81 GLY B O 1
ATOM 2233 N N . LEU B 1 82 ? -21.125 -19.297 -12.547 1 98.06 82 LEU B N 1
ATOM 2234 C CA . LEU B 1 82 ? -19.688 -19.156 -12.68 1 98.06 82 LEU B CA 1
ATOM 2235 C C . LEU B 1 82 ? -18.969 -19.984 -11.625 1 98.06 82 LEU B C 1
ATOM 2237 O O . LEU B 1 82 ? -19.422 -20.094 -10.484 1 98.06 82 LEU B O 1
ATOM 2241 N N . GLY B 1 83 ? -17.797 -20.531 -12.031 1 98.12 83 GLY B N 1
ATOM 2242 C CA . GLY B 1 83 ? -16.938 -21.156 -11.055 1 98.12 83 GLY B CA 1
ATOM 2243 C C . GLY B 1 83 ? -16.344 -20.172 -10.055 1 98.12 83 GLY B C 1
ATOM 2244 O O . GLY B 1 83 ? -16.406 -18.953 -10.266 1 98.12 83 GLY B O 1
ATOM 2245 N N . ILE B 1 84 ? -15.812 -20.625 -9 1 98.38 84 ILE B N 1
ATOM 2246 C CA . ILE B 1 84 ? -15.289 -19.797 -7.914 1 98.38 84 ILE B CA 1
ATOM 2247 C C . ILE B 1 84 ? -14.164 -18.906 -8.445 1 98.38 84 ILE B C 1
ATOM 2249 O O . ILE B 1 84 ? -14.156 -17.703 -8.195 1 98.38 84 ILE B O 1
ATOM 2253 N N . ARG B 1 85 ? -13.227 -19.547 -9.172 1 98 85 ARG B N 1
ATOM 2254 C CA . ARG B 1 85 ? -12.125 -18.766 -9.719 1 98 85 ARG B CA 1
ATOM 2255 C C . ARG B 1 85 ? -12.633 -17.688 -10.672 1 98 85 ARG B C 1
ATOM 2257 O O . ARG B 1 85 ? -12.219 -16.531 -10.586 1 98 85 ARG B O 1
ATOM 2264 N N . GLU B 1 86 ? -13.5 -18.031 -11.531 1 97.81 86 GLU B N 1
ATOM 2265 C CA . GLU B 1 86 ? -14.047 -17.094 -12.508 1 97.81 86 GLU B CA 1
ATOM 2266 C C . GLU B 1 86 ? -14.805 -15.953 -11.812 1 97.81 86 GLU B C 1
ATOM 2268 O O . GLU B 1 86 ? -14.68 -14.789 -12.211 1 97.81 86 GLU B O 1
ATOM 2273 N N . ALA B 1 87 ? -15.609 -16.312 -10.844 1 98.12 87 ALA B N 1
ATOM 2274 C CA . ALA B 1 87 ? -16.344 -15.297 -10.07 1 98.12 87 ALA B CA 1
ATOM 2275 C C . ALA B 1 87 ? -15.375 -14.344 -9.375 1 98.12 87 ALA B C 1
ATOM 2277 O O . ALA B 1 87 ? -15.57 -13.125 -9.414 1 98.12 87 ALA B O 1
ATOM 2278 N N . PHE B 1 88 ? -14.344 -14.875 -8.766 1 98.12 88 PHE B N 1
ATOM 2279 C CA . PHE B 1 88 ? -13.344 -14.078 -8.07 1 98.12 88 PHE B CA 1
ATOM 2280 C C . PHE B 1 88 ? -12.641 -13.133 -9.031 1 98.12 88 PHE B C 1
ATOM 2282 O O . PHE B 1 88 ? -12.484 -11.945 -8.742 1 98.12 88 PHE B O 1
ATOM 2289 N N . GLU B 1 89 ? -12.234 -13.664 -10.188 1 97.31 89 GLU B N 1
ATOM 2290 C CA . GLU B 1 89 ? -11.516 -12.852 -11.164 1 97.31 89 GLU B CA 1
ATOM 2291 C C . GLU B 1 89 ? -12.391 -11.734 -11.711 1 97.31 89 GLU B C 1
ATOM 2293 O O . GLU B 1 89 ? -11.93 -10.602 -11.891 1 97.31 89 GLU B O 1
ATOM 2298 N N . THR B 1 90 ? -13.664 -12.055 -11.93 1 95.12 90 THR B N 1
ATOM 2299 C CA . THR B 1 90 ? -14.602 -11.039 -12.391 1 95.12 90 THR B CA 1
ATOM 2300 C C . THR B 1 90 ? -14.758 -9.938 -11.344 1 95.12 90 THR B C 1
ATOM 2302 O O . THR B 1 90 ? -14.742 -8.75 -11.672 1 95.12 90 THR B O 1
ATOM 2305 N N . LEU B 1 91 ? -14.883 -10.336 -10.203 1 94 91 LEU B N 1
ATOM 2306 C CA . LEU B 1 91 ? -15.031 -9.398 -9.094 1 94 91 LEU B CA 1
ATOM 2307 C C . LEU B 1 91 ? -13.805 -8.5 -8.977 1 94 91 LEU B C 1
ATOM 2309 O O . LEU B 1 91 ? -13.938 -7.285 -8.812 1 94 91 LEU B O 1
ATOM 2313 N N . LEU B 1 92 ? -12.641 -9.062 -8.992 1 93.94 92 LEU B N 1
ATOM 2314 C CA . LEU B 1 92 ? -11.406 -8.297 -8.859 1 93.94 92 LEU B CA 1
ATOM 2315 C C . LEU B 1 92 ? -11.25 -7.309 -10.008 1 93.94 92 LEU B C 1
ATOM 2317 O O . LEU B 1 92 ? -10.758 -6.191 -9.805 1 93.94 92 LEU B O 1
ATOM 2321 N N . GLU B 1 93 ? -11.586 -7.723 -11.172 1 92.44 93 GLU B N 1
ATOM 2322 C CA . GLU B 1 93 ? -11.547 -6.828 -12.328 1 92.44 93 GLU B CA 1
ATOM 2323 C C . GLU B 1 93 ? -12.422 -5.598 -12.109 1 92.44 93 GLU B C 1
ATOM 2325 O O . GLU B 1 93 ? -12 -4.473 -12.367 1 92.44 93 GLU B O 1
ATOM 2330 N N . ASP B 1 94 ? -13.594 -5.848 -11.594 1 88.94 94 ASP B N 1
ATOM 2331 C CA . ASP B 1 94 ? -14.539 -4.766 -11.328 1 88.94 94 ASP B CA 1
ATOM 2332 C C . ASP B 1 94 ? -14.008 -3.84 -10.234 1 88.94 94 ASP B C 1
ATOM 2334 O O . ASP B 1 94 ? -14.125 -2.615 -10.344 1 88.94 94 ASP B O 1
ATOM 2338 N N . LEU B 1 95 ? -13.492 -4.473 -9.266 1 89.25 95 LEU B N 1
ATOM 2339 C CA . LEU B 1 95 ? -12.953 -3.703 -8.148 1 89.25 95 LEU B CA 1
ATOM 2340 C C . LEU B 1 95 ? -11.805 -2.809 -8.609 1 89.25 95 LEU B C 1
ATOM 2342 O O . LEU B 1 95 ? -11.727 -1.641 -8.227 1 89.25 95 LEU B O 1
ATOM 2346 N N . MET B 1 96 ? -10.945 -3.326 -9.43 1 89.06 96 MET B N 1
ATOM 2347 C CA . MET B 1 96 ? -9.812 -2.553 -9.93 1 89.06 96 MET B CA 1
ATOM 2348 C C . MET B 1 96 ? -10.289 -1.375 -10.773 1 89.06 96 MET B C 1
ATOM 2350 O O . MET B 1 96 ? -9.742 -0.275 -10.68 1 89.06 96 MET B O 1
ATOM 2354 N N . SER B 1 97 ? -11.219 -1.576 -11.508 1 85.38 97 SER B N 1
ATOM 2355 C CA . SER B 1 97 ? -11.758 -0.51 -12.352 1 85.38 97 SER B CA 1
ATOM 2356 C C . SER B 1 97 ? -12.336 0.621 -11.508 1 85.38 97 SER B C 1
ATOM 2358 O O . SER B 1 97 ? -12.18 1.796 -11.844 1 85.38 97 SER B O 1
ATOM 2360 N N . ASN B 1 98 ? -12.914 0.324 -10.414 1 82.44 98 ASN B N 1
ATOM 2361 C CA . ASN B 1 98 ? -13.578 1.3 -9.555 1 82.44 98 ASN B CA 1
ATOM 2362 C C . ASN B 1 98 ? -12.602 1.953 -8.586 1 82.44 98 ASN B C 1
ATOM 2364 O O . ASN B 1 98 ? -12.609 3.174 -8.406 1 82.44 98 ASN B O 1
ATOM 2368 N N . SER B 1 99 ? -11.805 1.134 -8.016 1 80.94 99 SER B N 1
ATOM 2369 C CA . SER B 1 99 ? -10.93 1.617 -6.945 1 80.94 99 SER B CA 1
ATOM 2370 C C . SER B 1 99 ? -9.859 2.549 -7.492 1 80.94 99 SER B C 1
ATOM 2372 O O . SER B 1 99 ? -9.461 3.508 -6.824 1 80.94 99 SER B O 1
ATOM 2374 N N . LEU B 1 100 ? -9.438 2.318 -8.664 1 82.31 100 LEU B N 1
ATOM 2375 C CA . LEU B 1 100 ? -8.367 3.121 -9.25 1 82.31 100 LEU B CA 1
ATOM 2376 C C . LEU B 1 100 ? -8.859 4.523 -9.586 1 82.31 100 LEU B C 1
ATOM 2378 O O . LEU B 1 100 ? -8.062 5.434 -9.797 1 82.31 100 LEU B O 1
ATOM 2382 N N . ARG B 1 101 ? -10.18 4.664 -9.398 1 85.06 101 ARG B N 1
ATOM 2383 C CA . ARG B 1 101 ? -10.773 5.949 -9.758 1 85.06 101 ARG B CA 1
ATOM 2384 C C . ARG B 1 101 ? -10.797 6.895 -8.555 1 85.06 101 ARG B C 1
ATOM 2386 O O . ARG B 1 101 ? -10.945 8.109 -8.719 1 85.06 101 ARG B O 1
ATOM 2393 N N . TYR B 1 102 ? -10.672 6.375 -7.398 1 89.38 102 TYR B N 1
ATOM 2394 C CA . TYR B 1 102 ? -10.82 7.215 -6.219 1 89.38 102 TYR B CA 1
ATOM 2395 C C . TYR B 1 102 ? -9.688 6.977 -5.227 1 89.38 102 TYR B C 1
ATOM 2397 O O . TYR B 1 102 ? -9.922 6.578 -4.086 1 89.38 102 TYR B O 1
ATOM 2405 N N . PRO B 1 103 ? -8.508 7.352 -5.621 1 93.38 103 PRO B N 1
ATOM 2406 C CA . PRO B 1 103 ? -7.348 7.047 -4.777 1 93.38 103 PRO B CA 1
ATOM 2407 C C . PRO B 1 103 ? -7.387 7.777 -3.438 1 93.38 103 PRO B C 1
ATOM 2409 O O . PRO B 1 103 ? -6.957 7.23 -2.418 1 93.38 103 PRO B O 1
ATOM 2412 N N . TYR B 1 104 ? -8 8.945 -3.422 1 95 104 TYR B N 1
ATOM 2413 C CA . TYR B 1 104 ? -8.062 9.711 -2.186 1 95 104 TYR B CA 1
ATOM 2414 C C . TYR B 1 104 ? -8.984 9.047 -1.172 1 95 104 TYR B C 1
ATOM 2416 O O . TYR B 1 104 ? -8.727 9.086 0.033 1 95 104 TYR B O 1
ATOM 2424 N N . ILE B 1 105 ? -10.023 8.438 -1.664 1 93.88 105 ILE B N 1
ATOM 2425 C CA . ILE B 1 105 ? -10.945 7.754 -0.764 1 93.88 105 ILE B CA 1
ATOM 2426 C C . ILE B 1 105 ? -10.266 6.523 -0.168 1 93.88 105 ILE B C 1
ATOM 2428 O O . ILE B 1 105 ? -10.359 6.273 1.035 1 93.88 105 ILE B O 1
ATOM 2432 N N . ALA B 1 106 ? -9.539 5.789 -0.998 1 92.31 106 ALA B N 1
ATOM 2433 C CA . ALA B 1 106 ? -8.797 4.629 -0.517 1 92.31 106 ALA B CA 1
ATOM 2434 C C . ALA B 1 106 ? -7.77 5.035 0.536 1 92.31 106 ALA B C 1
ATOM 2436 O O . ALA B 1 106 ? -7.656 4.395 1.583 1 92.31 106 ALA B O 1
ATOM 2437 N N . HIS B 1 107 ? -7.09 6.082 0.25 1 94.38 107 HIS B N 1
ATOM 2438 C CA . HIS B 1 107 ? -6.121 6.609 1.204 1 94.38 107 HIS B CA 1
ATOM 2439 C C . HIS B 1 107 ? -6.797 7.008 2.512 1 94.38 107 HIS B C 1
ATOM 2441 O O . HIS B 1 107 ? -6.273 6.73 3.594 1 94.38 107 HIS B O 1
ATOM 2447 N N . ALA B 1 108 ? -7.949 7.609 2.428 1 93.69 108 ALA B N 1
ATOM 2448 C CA . ALA B 1 108 ? -8.656 8.102 3.607 1 93.69 108 ALA B CA 1
ATOM 2449 C C . ALA B 1 108 ? -9.055 6.949 4.527 1 93.69 108 ALA B C 1
ATOM 2451 O O . ALA B 1 108 ? -9.031 7.086 5.754 1 93.69 108 ALA B O 1
ATOM 2452 N N . HIS B 1 109 ? -9.406 5.832 3.941 1 92.25 109 HIS B N 1
ATOM 2453 C CA . HIS B 1 109 ? -9.805 4.672 4.73 1 92.25 109 HIS B CA 1
ATOM 2454 C C . HIS B 1 109 ? -8.664 4.18 5.605 1 92.25 109 HIS B C 1
ATOM 2456 O O . HIS B 1 109 ? -8.891 3.643 6.691 1 92.25 109 HIS B O 1
ATOM 2462 N N . PHE B 1 110 ? -7.422 4.426 5.152 1 92.56 110 PHE B N 1
ATOM 2463 C CA . PHE B 1 110 ? -6.262 3.873 5.844 1 92.56 110 PHE B CA 1
ATOM 2464 C C . PHE B 1 110 ? -5.43 4.984 6.477 1 92.56 110 PHE B C 1
ATOM 2466 O O . PHE B 1 110 ? -4.297 4.75 6.902 1 92.56 110 PHE B O 1
ATOM 2473 N N . HIS B 1 111 ? -5.98 6.156 6.555 1 91.56 111 HIS B N 1
ATOM 2474 C CA . HIS B 1 111 ? -5.223 7.332 6.965 1 91.56 111 HIS B CA 1
ATOM 2475 C C . HIS B 1 111 ? -4.648 7.16 8.367 1 91.56 111 HIS B C 1
ATOM 2477 O O . HIS B 1 111 ? -3.467 7.426 8.602 1 91.56 111 HIS B O 1
ATOM 2483 N N . ASP B 1 112 ? -5.484 6.656 9.32 1 90.88 112 ASP B N 1
ATOM 2484 C CA . ASP B 1 112 ? -5.031 6.512 10.703 1 90.88 112 ASP B CA 1
ATOM 2485 C C . ASP B 1 112 ? -3.918 5.473 10.812 1 90.88 112 ASP B C 1
ATOM 2487 O O . ASP B 1 112 ? -2.971 5.645 11.586 1 90.88 112 ASP B O 1
ATOM 2491 N N . ALA B 1 113 ? -4.062 4.418 10.109 1 93.31 113 ALA B N 1
ATOM 2492 C CA . ALA B 1 113 ? -3.027 3.385 10.094 1 93.31 113 ALA B CA 1
ATOM 2493 C C . ALA B 1 113 ? -1.73 3.916 9.492 1 93.31 113 ALA B C 1
ATOM 2495 O O . ALA B 1 113 ? -0.646 3.684 10.031 1 93.31 113 ALA B O 1
ATOM 2496 N N . LEU B 1 114 ? -1.831 4.652 8.406 1 93.06 114 LEU B N 1
ATOM 2497 C CA . LEU B 1 114 ? -0.668 5.172 7.699 1 93.06 114 LEU B CA 1
ATOM 2498 C C . LEU B 1 114 ? 0.018 6.266 8.508 1 93.06 114 LEU B C 1
ATOM 2500 O O . LEU B 1 114 ? 1.237 6.242 8.688 1 93.06 114 LEU B O 1
AT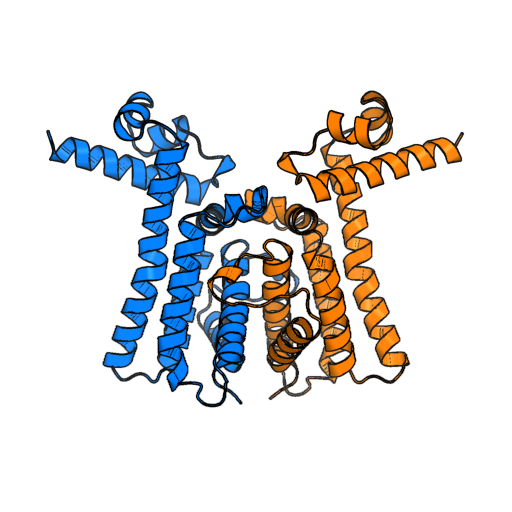OM 2504 N N . ALA B 1 115 ? -0.77 7.145 9.117 1 89.19 115 ALA B N 1
ATOM 2505 C CA . ALA B 1 115 ? -0.216 8.328 9.758 1 89.19 115 ALA B CA 1
ATOM 2506 C C . ALA B 1 115 ? 0.177 8.039 11.203 1 89.19 115 ALA B C 1
ATOM 2508 O O . ALA B 1 115 ? 1.129 8.625 11.727 1 89.19 115 ALA B O 1
ATOM 2509 N N . HIS B 1 116 ? -0.563 7.043 11.867 1 91.62 116 HIS B N 1
ATOM 2510 C CA . HIS B 1 116 ? -0.379 6.918 13.312 1 91.62 116 HIS B CA 1
ATOM 2511 C C . HIS B 1 116 ? -0.184 5.457 13.711 1 91.62 116 HIS B C 1
ATOM 2513 O O . HIS B 1 116 ? -0.044 5.152 14.898 1 91.62 116 HIS B O 1
ATOM 2519 N N . GLN B 1 117 ? -0.193 4.578 12.742 1 93.25 117 GLN B N 1
ATOM 2520 C CA . GLN B 1 117 ? -0.062 3.145 12.984 1 93.25 117 GLN B CA 1
ATOM 2521 C C . GLN B 1 117 ? -1.142 2.65 13.945 1 93.25 117 GLN B C 1
ATOM 2523 O O . GLN B 1 117 ? -0.87 1.829 14.82 1 93.25 117 GLN B O 1
ATOM 2528 N N . ARG B 1 118 ? -2.277 3.26 13.844 1 93.81 118 ARG B N 1
ATOM 2529 C CA . ARG B 1 118 ? -3.443 2.811 14.594 1 93.81 118 ARG B CA 1
ATOM 2530 C C . ARG B 1 118 ? -4.328 1.903 13.742 1 93.81 118 ARG B C 1
ATOM 2532 O O . ARG B 1 118 ? -4.742 2.283 12.648 1 93.81 118 ARG B O 1
ATOM 2539 N N . TYR B 1 119 ? -4.594 0.718 14.258 1 93.75 119 TYR B N 1
ATOM 2540 C CA . TYR B 1 119 ? -5.254 -0.3 13.453 1 93.75 119 TYR B CA 1
ATOM 2541 C C . TYR B 1 119 ? -6.59 -0.704 14.062 1 93.75 119 TYR B C 1
ATOM 2543 O O . TYR B 1 119 ? -7.168 -1.724 13.688 1 93.75 119 TYR B O 1
ATOM 2551 N N . ASP B 1 120 ? -7.105 0.075 14.938 1 91.69 120 ASP B N 1
ATOM 2552 C CA . ASP B 1 120 ? -8.312 -0.302 15.672 1 91.69 120 ASP B CA 1
ATOM 2553 C C . ASP B 1 120 ? -9.539 0.412 15.109 1 91.69 120 ASP B C 1
ATOM 2555 O O . ASP B 1 120 ? -10.625 0.336 15.688 1 91.69 120 ASP B O 1
ATOM 2559 N N . SER B 1 121 ? -9.422 1.062 14.008 1 88.38 121 SER B N 1
ATOM 2560 C CA . SER B 1 121 ? -10.555 1.764 13.414 1 88.38 121 SER B CA 1
ATOM 2561 C C . SER B 1 121 ? -11.609 0.784 12.898 1 88.38 121 SER B C 1
ATOM 2563 O O . SER B 1 121 ? -11.297 -0.376 12.625 1 88.38 121 SER B O 1
ATOM 2565 N N . SER B 1 122 ? -12.805 1.31 12.812 1 84.69 122 SER B N 1
ATOM 2566 C CA . SER B 1 122 ? -13.883 0.503 12.266 1 84.69 122 SER B CA 1
ATOM 2567 C C . SER B 1 122 ? -13.602 0.102 10.82 1 84.69 122 SER B C 1
ATOM 2569 O O . SER B 1 122 ? -13.969 -0.993 10.391 1 84.69 122 SER B O 1
ATOM 2571 N N . ALA B 1 123 ? -12.938 0.915 10.055 1 87.62 123 ALA B N 1
ATOM 2572 C CA . ALA B 1 123 ? -12.602 0.623 8.664 1 87.62 123 ALA B CA 1
ATOM 2573 C C . ALA B 1 123 ? -11.711 -0.61 8.562 1 87.62 123 ALA B C 1
ATOM 2575 O O . ALA B 1 123 ? -11.969 -1.503 7.75 1 87.62 123 ALA B O 1
ATOM 2576 N N . ILE B 1 124 ? -10.75 -0.712 9.453 1 90.5 124 ILE B N 1
ATOM 2577 C CA . ILE B 1 124 ? -9.805 -1.823 9.414 1 90.5 124 ILE B CA 1
ATOM 2578 C C . ILE B 1 124 ? -10.484 -3.1 9.898 1 90.5 124 ILE B C 1
ATOM 2580 O O . ILE B 1 124 ? -10.281 -4.176 9.328 1 90.5 124 ILE B O 1
ATOM 2584 N N . GLN B 1 125 ? -11.359 -2.951 10.867 1 90.81 125 GLN B N 1
ATOM 2585 C CA . GLN B 1 125 ? -12.109 -4.109 11.352 1 90.81 125 GLN B CA 1
ATOM 2586 C C . GLN B 1 125 ? -13.023 -4.66 10.258 1 90.81 125 GLN B C 1
ATOM 2588 O O . GLN B 1 125 ? -13.062 -5.871 10.031 1 90.81 125 GLN B O 1
ATOM 2593 N N . ARG B 1 126 ? -13.695 -3.826 9.602 1 90.62 126 ARG B N 1
ATOM 2594 C CA . ARG B 1 126 ? -14.594 -4.234 8.539 1 90.62 126 ARG B CA 1
ATOM 2595 C C . ARG B 1 126 ? -13.828 -4.836 7.367 1 90.62 126 ARG B C 1
ATOM 2597 O O . ARG B 1 126 ? -14.273 -5.805 6.75 1 90.62 126 ARG B O 1
ATOM 2604 N N . PHE B 1 127 ? -12.742 -4.246 7.094 1 91.62 127 PHE B N 1
ATOM 2605 C CA . PHE B 1 127 ? -11.883 -4.734 6.02 1 91.62 127 PHE B CA 1
ATOM 2606 C C . PHE B 1 127 ? -11.438 -6.168 6.293 1 91.62 127 PHE B C 1
ATOM 2608 O O . PHE B 1 127 ? -11.555 -7.035 5.426 1 91.62 127 PHE B O 1
ATOM 2615 N N . ASN B 1 128 ? -11.016 -6.441 7.512 1 93.69 128 ASN B N 1
ATOM 2616 C CA . ASN B 1 128 ? -10.555 -7.773 7.879 1 93.69 128 ASN B CA 1
ATOM 2617 C C . ASN B 1 128 ? -11.711 -8.773 7.934 1 93.69 128 ASN B C 1
ATOM 2619 O O . ASN B 1 128 ? -11.555 -9.93 7.527 1 93.69 128 ASN B O 1
ATOM 2623 N N . ALA B 1 129 ? -12.844 -8.312 8.391 1 93.06 129 ALA B N 1
ATOM 2624 C CA . ALA B 1 129 ? -14.023 -9.172 8.391 1 93.06 129 ALA B CA 1
ATOM 2625 C C . ALA B 1 129 ? -14.445 -9.531 6.969 1 93.06 129 ALA B C 1
ATOM 2627 O O . ALA B 1 129 ? -14.828 -10.664 6.695 1 93.06 129 ALA B O 1
ATOM 2628 N N . PHE B 1 130 ? -14.383 -8.578 6.129 1 94 130 PHE B N 1
ATOM 2629 C CA . PHE B 1 130 ? -14.68 -8.797 4.719 1 94 130 PHE B CA 1
ATOM 2630 C C . PHE B 1 130 ? -13.758 -9.852 4.125 1 94 130 PHE B C 1
ATOM 2632 O O . PHE B 1 130 ? -14.219 -10.773 3.443 1 94 130 PHE B O 1
ATOM 2639 N N . LEU B 1 131 ? -12.484 -9.742 4.379 1 95.38 131 LEU B N 1
ATOM 2640 C CA . LEU B 1 131 ? -11.523 -10.703 3.842 1 95.38 131 LEU B CA 1
ATOM 2641 C C . LEU B 1 131 ? -11.789 -12.102 4.383 1 95.38 131 LEU B C 1
ATOM 2643 O O . LEU B 1 131 ? -11.648 -13.086 3.66 1 95.38 131 LEU B O 1
ATOM 2647 N N . ALA B 1 132 ? -12.172 -12.156 5.625 1 95.56 132 ALA B N 1
ATOM 2648 C CA . ALA B 1 132 ? -12.492 -13.453 6.23 1 95.56 132 ALA B CA 1
ATOM 2649 C C . ALA B 1 132 ? -13.68 -14.102 5.523 1 95.56 132 ALA B C 1
ATOM 2651 O O . ALA B 1 132 ? -13.641 -15.297 5.219 1 95.56 132 ALA B O 1
ATOM 2652 N N . GLU B 1 133 ? -14.695 -13.297 5.273 1 96 133 GLU B N 1
ATOM 2653 C CA . GLU B 1 133 ? -15.867 -13.812 4.566 1 96 133 GLU B CA 1
ATOM 2654 C C . GLU B 1 133 ? -15.5 -14.25 3.15 1 96 133 GLU B C 1
ATOM 2656 O O . GLU B 1 133 ? -15.953 -15.297 2.688 1 96 133 GLU B O 1
ATOM 2661 N N . LEU B 1 134 ? -14.742 -13.461 2.512 1 96.75 134 LEU B N 1
ATOM 2662 C CA . LEU B 1 134 ? -14.328 -13.789 1.151 1 96.75 134 LEU B CA 1
ATOM 2663 C C . LEU B 1 134 ? -13.5 -15.07 1.13 1 96.75 134 LEU B C 1
ATOM 2665 O O . LEU B 1 134 ? -13.68 -15.914 0.25 1 96.75 134 LEU B O 1
ATOM 2669 N N . ALA B 1 135 ? -12.586 -15.227 2.092 1 97.06 135 ALA B N 1
ATOM 2670 C CA . ALA B 1 135 ? -11.773 -16.438 2.191 1 97.06 135 ALA B CA 1
ATOM 2671 C C . ALA B 1 135 ? -12.656 -17.672 2.299 1 97.06 135 ALA B C 1
ATOM 2673 O O . ALA B 1 135 ? -12.375 -18.703 1.672 1 97.06 135 ALA B O 1
ATOM 2674 N N . GLY B 1 136 ? -13.672 -17.578 3.109 1 97.06 136 GLY B N 1
ATOM 2675 C CA . GLY B 1 136 ? -14.609 -18.688 3.234 1 97.06 136 GLY B CA 1
ATOM 2676 C C . GLY B 1 136 ? -15.258 -19.078 1.918 1 97.06 136 GLY B C 1
ATOM 2677 O O . GLY B 1 136 ? -15.438 -20.25 1.626 1 97.06 136 GLY B O 1
ATOM 2678 N N . ARG B 1 137 ? -15.57 -18.078 1.105 1 97.38 137 ARG B N 1
ATOM 2679 C CA . ARG B 1 137 ? -16.219 -18.312 -0.185 1 97.38 137 ARG B CA 1
ATOM 2680 C C . ARG B 1 137 ? -15.227 -18.891 -1.192 1 97.38 137 ARG B C 1
ATOM 2682 O O . ARG B 1 137 ? -15.625 -19.625 -2.104 1 97.38 137 ARG B O 1
ATOM 2689 N N . LEU B 1 138 ? -13.945 -18.609 -0.998 1 98 138 LEU B N 1
ATOM 2690 C CA . LEU B 1 138 ? -12.945 -19 -1.978 1 98 138 LEU B CA 1
ATOM 2691 C C . LEU B 1 138 ? -12.367 -20.375 -1.642 1 98 138 LEU B C 1
ATOM 2693 O O . LEU B 1 138 ? -11.812 -21.047 -2.51 1 98 138 LEU B O 1
ATOM 2697 N N . ALA B 1 139 ? -12.516 -20.797 -0.405 1 97.69 139 ALA B N 1
ATOM 2698 C CA . ALA B 1 139 ? -11.852 -21.984 0.13 1 97.69 139 ALA B CA 1
ATOM 2699 C C . ALA B 1 139 ? -12.18 -23.219 -0.712 1 97.69 139 ALA B C 1
ATOM 2701 O O . ALA B 1 139 ? -11.281 -23.969 -1.089 1 97.69 139 ALA B O 1
ATOM 2702 N N . PRO B 1 140 ? -13.461 -23.406 -1.126 1 97.56 140 PRO B N 1
ATOM 2703 C CA . PRO B 1 140 ? -13.766 -24.609 -1.926 1 97.56 140 PRO B CA 1
ATOM 2704 C C . PRO B 1 140 ? -13.07 -24.594 -3.285 1 97.56 140 PRO B C 1
ATOM 2706 O O . PRO B 1 140 ? -12.891 -25.641 -3.898 1 97.56 140 PRO B O 1
ATOM 2709 N N . GLY B 1 141 ? -12.672 -23.438 -3.801 1 97.44 141 GLY B N 1
ATOM 2710 C CA . GLY B 1 141 ? -12.008 -23.312 -5.09 1 97.44 141 GLY B CA 1
ATOM 2711 C C . GLY B 1 141 ? -10.508 -23.516 -5.008 1 97.44 141 GLY B C 1
ATOM 2712 O O . GLY B 1 141 ? -9.828 -23.547 -6.035 1 97.44 141 GLY B O 1
ATOM 2713 N N . ALA B 1 142 ? -10.023 -23.609 -3.803 1 97.31 142 ALA B N 1
ATOM 2714 C CA . ALA B 1 142 ? -8.594 -23.797 -3.566 1 97.31 142 ALA B CA 1
ATOM 2715 C C . ALA B 1 142 ? -8.344 -24.938 -2.584 1 97.31 142 ALA B C 1
ATOM 2717 O O . ALA B 1 142 ? -7.637 -24.766 -1.589 1 97.31 142 ALA B O 1
ATOM 2718 N N . PRO B 1 143 ? -8.75 -26.094 -2.877 1 95.94 143 PRO B N 1
ATOM 2719 C CA . PRO B 1 143 ? -8.656 -27.219 -1.932 1 95.94 143 PRO B CA 1
ATOM 2720 C C . PRO B 1 143 ? -7.211 -27.625 -1.646 1 95.94 143 PRO B C 1
ATOM 2722 O O . PRO B 1 143 ? -6.934 -28.25 -0.626 1 95.94 143 PRO B O 1
ATOM 2725 N N . HIS B 1 144 ? -6.32 -27.266 -2.482 1 95.5 144 HIS B N 1
ATOM 2726 C CA . HIS B 1 144 ? -4.918 -27.641 -2.33 1 95.5 144 HIS B CA 1
ATOM 2727 C C . HIS B 1 144 ? -4.219 -26.781 -1.29 1 95.5 144 HIS B C 1
ATOM 2729 O O . HIS B 1 144 ? -3.113 -27.094 -0.85 1 95.5 144 HIS B O 1
ATOM 2735 N N . LEU B 1 145 ? -4.812 -25.703 -0.88 1 94.94 145 LEU B N 1
ATOM 2736 C CA . LEU B 1 145 ? -4.215 -24.781 0.09 1 94.94 145 LEU B CA 1
ATOM 2737 C C . LEU B 1 145 ? -4.816 -25 1.476 1 94.94 145 LEU B C 1
ATOM 2739 O O . LEU B 1 145 ? -6.035 -24.938 1.64 1 94.94 145 LEU B O 1
ATOM 2743 N N . PRO B 1 146 ? -3.854 -25.25 2.398 1 93.56 146 PRO B N 1
ATOM 2744 C CA . PRO B 1 146 ? -4.383 -25.141 3.758 1 93.56 146 PRO B CA 1
ATOM 2745 C C . PRO B 1 146 ? -4.914 -23.734 4.07 1 93.56 146 PRO B C 1
ATOM 2747 O O . PRO B 1 146 ? -4.57 -22.781 3.377 1 93.56 146 PRO B O 1
ATOM 2750 N N . GLU B 1 147 ? -5.754 -23.625 5.07 1 92.88 147 GLU B N 1
ATOM 2751 C CA . GLU B 1 147 ? -6.461 -22.375 5.391 1 92.88 147 GLU B CA 1
ATOM 2752 C C . GLU B 1 147 ? -5.484 -21.219 5.562 1 92.88 147 GLU B C 1
ATOM 2754 O O . GLU B 1 147 ? -5.715 -20.125 5.043 1 92.88 147 GLU B O 1
ATOM 2759 N N . ASN B 1 148 ? -4.418 -21.438 6.289 1 90.81 148 ASN B N 1
ATOM 2760 C CA . ASN B 1 148 ? -3.455 -20.359 6.551 1 90.81 148 ASN B CA 1
ATOM 2761 C C . ASN B 1 148 ? -2.803 -19.875 5.262 1 90.81 148 ASN B C 1
ATOM 2763 O O . ASN B 1 148 ? -2.574 -18.672 5.098 1 90.81 148 ASN B O 1
ATOM 2767 N N . ARG B 1 149 ? -2.572 -20.766 4.34 1 93.19 149 ARG B N 1
ATOM 2768 C CA . ARG B 1 149 ? -1.953 -20.391 3.072 1 93.19 149 ARG B CA 1
ATOM 2769 C C . ARG B 1 149 ? -2.951 -19.688 2.164 1 93.19 149 ARG B C 1
ATOM 2771 O O . ARG B 1 149 ? -2.578 -18.797 1.396 1 93.19 149 ARG B O 1
ATOM 2778 N N . LEU B 1 150 ? -4.195 -20.109 2.24 1 95.81 150 LEU B N 1
ATOM 2779 C CA . LEU B 1 150 ? -5.238 -19.422 1.493 1 95.81 150 LEU B CA 1
ATOM 2780 C C . LEU B 1 150 ? -5.371 -17.969 1.968 1 95.81 150 LEU B C 1
ATOM 2782 O O . LEU B 1 150 ? -5.438 -17.047 1.152 1 95.81 150 LEU B O 1
ATOM 2786 N N . ARG B 1 151 ? -5.398 -17.781 3.266 1 95.69 151 ARG B N 1
ATOM 2787 C CA . ARG B 1 151 ? -5.504 -16.453 3.832 1 95.69 151 ARG B CA 1
ATOM 2788 C C . ARG B 1 151 ? -4.285 -15.602 3.469 1 95.69 151 ARG B C 1
ATOM 2790 O O . ARG B 1 151 ? -4.414 -14.414 3.174 1 95.69 151 ARG B O 1
ATOM 2797 N N . MET B 1 152 ? -3.15 -16.25 3.463 1 95 152 MET B N 1
ATOM 2798 C CA . MET B 1 152 ? -1.926 -15.555 3.074 1 95 152 MET B CA 1
ATOM 2799 C C . MET B 1 152 ? -1.989 -15.109 1.616 1 95 152 MET B C 1
ATOM 2801 O O . MET B 1 152 ? -1.656 -13.969 1.293 1 95 152 MET B O 1
ATOM 2805 N N . ALA B 1 153 ? -2.43 -16.016 0.753 1 96.19 153 ALA B N 1
ATOM 2806 C CA . ALA B 1 153 ? -2.545 -15.703 -0.668 1 96.19 153 ALA B CA 1
ATOM 2807 C C . ALA B 1 153 ? -3.537 -14.562 -0.901 1 96.19 153 ALA B C 1
ATOM 2809 O O . ALA B 1 153 ? -3.262 -13.641 -1.668 1 96.19 153 ALA B O 1
ATOM 2810 N N . LEU B 1 154 ? -4.676 -14.641 -0.24 1 96.88 154 LEU B N 1
ATOM 2811 C CA . LEU B 1 154 ? -5.695 -13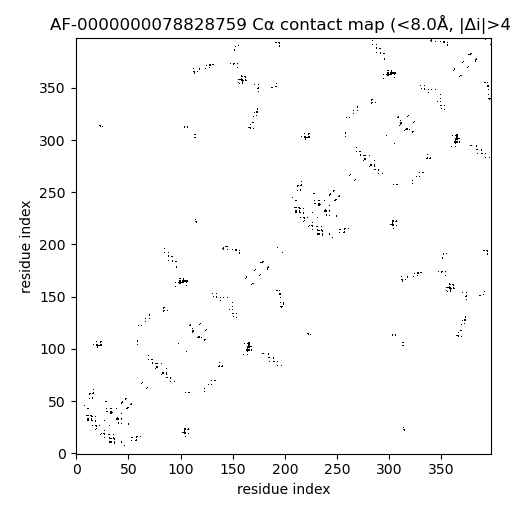.609 -0.371 1 96.88 154 LEU B CA 1
ATOM 2812 C C . LEU B 1 154 ? -5.168 -12.266 0.121 1 96.88 154 LEU B C 1
ATOM 2814 O O . LEU B 1 154 ? -5.434 -11.227 -0.492 1 96.88 154 LEU B O 1
ATOM 2818 N N . THR B 1 155 ? -4.379 -12.297 1.182 1 95.81 155 THR B N 1
ATOM 2819 C CA . THR B 1 155 ? -3.754 -11.086 1.704 1 95.81 155 THR B CA 1
ATOM 2820 C C . THR B 1 155 ? -2.781 -10.5 0.686 1 95.81 155 THR B C 1
ATOM 2822 O O . THR B 1 155 ? -2.768 -9.289 0.462 1 95.81 155 THR B O 1
ATOM 2825 N N . GLN B 1 156 ? -1.979 -11.328 0.09 1 96.19 156 GLN B N 1
ATOM 2826 C CA . GLN B 1 156 ? -1.031 -10.844 -0.908 1 96.19 156 GLN B CA 1
ATOM 2827 C C . GLN B 1 156 ? -1.753 -10.188 -2.082 1 96.19 156 GLN B C 1
ATOM 2829 O O . GLN B 1 156 ? -1.365 -9.109 -2.529 1 96.19 156 GLN B O 1
ATOM 2834 N N . VAL B 1 157 ? -2.842 -10.781 -2.527 1 96.69 157 VAL B N 1
ATOM 2835 C CA . VAL B 1 157 ? -3.619 -10.25 -3.641 1 96.69 157 VAL B CA 1
ATOM 2836 C C . VAL B 1 157 ? -4.234 -8.906 -3.246 1 96.69 157 VAL B C 1
ATOM 2838 O O . VAL B 1 157 ? -4.098 -7.918 -3.969 1 96.69 157 VAL B O 1
ATOM 2841 N N . TRP B 1 158 ? -4.781 -8.875 -2.088 1 95.25 158 TRP B N 1
ATOM 2842 C CA . TRP B 1 158 ? -5.504 -7.672 -1.693 1 95.25 158 TRP B CA 1
ATOM 2843 C C . TRP B 1 158 ? -4.535 -6.551 -1.322 1 95.25 158 TRP B C 1
ATOM 2845 O O . TRP B 1 158 ? -4.824 -5.375 -1.543 1 95.25 158 TRP B O 1
ATOM 2855 N N . ALA B 1 159 ? -3.43 -6.934 -0.718 1 94.75 159 ALA B N 1
ATOM 2856 C CA . ALA B 1 159 ? -2.418 -5.93 -0.403 1 94.75 159 ALA B CA 1
ATOM 2857 C C . ALA B 1 159 ? -1.953 -5.207 -1.664 1 94.75 159 ALA B C 1
ATOM 2859 O O . ALA B 1 159 ? -1.809 -3.98 -1.666 1 94.75 159 ALA B O 1
ATOM 2860 N N . SER B 1 160 ? -1.722 -5.941 -2.719 1 94.5 160 SER B N 1
ATOM 2861 C CA . SER B 1 160 ? -1.317 -5.344 -3.986 1 94.5 160 SER B CA 1
ATOM 2862 C C . SER B 1 160 ? -2.412 -4.438 -4.547 1 94.5 160 SER B C 1
ATOM 2864 O O . SER B 1 160 ? -2.135 -3.324 -4.992 1 94.5 160 SER B O 1
ATOM 2866 N N . LEU B 1 161 ? -3.623 -4.863 -4.43 1 92.38 161 LEU B N 1
ATOM 2867 C CA . LEU B 1 161 ? -4.75 -4.078 -4.918 1 92.38 161 LEU B CA 1
ATOM 2868 C C . LEU B 1 161 ? -4.922 -2.807 -4.09 1 92.38 161 LEU B C 1
ATOM 2870 O O . LEU B 1 161 ? -5.188 -1.734 -4.641 1 92.38 161 LEU B O 1
ATOM 2874 N N . SER B 1 162 ? -4.793 -2.959 -2.797 1 93.06 162 SER B N 1
ATOM 2875 C CA . SER B 1 162 ? -4.945 -1.814 -1.905 1 93.06 162 SER B CA 1
ATOM 2876 C C . SER B 1 162 ? -3.896 -0.744 -2.193 1 93.06 162 SER B C 1
ATOM 2878 O O . SER B 1 162 ? -4.211 0.447 -2.23 1 93.06 162 SER B O 1
ATOM 2880 N N . LEU B 1 163 ? -2.703 -1.183 -2.402 1 94.5 163 LEU B N 1
ATOM 2881 C CA . LEU B 1 163 ? -1.653 -0.22 -2.719 1 94.5 163 LEU B CA 1
ATOM 2882 C C . LEU B 1 163 ? -1.965 0.517 -4.016 1 94.5 163 LEU B C 1
ATOM 2884 O O . LEU B 1 163 ? -1.887 1.746 -4.074 1 94.5 163 LEU B O 1
ATOM 2888 N N . LEU B 1 164 ? -2.363 -0.188 -5.027 1 91.88 164 LEU B N 1
ATOM 2889 C CA . LEU B 1 164 ? -2.635 0.423 -6.324 1 91.88 164 LEU B CA 1
ATOM 2890 C C . LEU B 1 164 ? -3.852 1.338 -6.25 1 91.88 164 LEU B C 1
ATOM 2892 O O . LEU B 1 164 ? -3.924 2.342 -6.961 1 91.88 164 LEU B O 1
ATOM 2896 N N . SER B 1 165 ? -4.773 0.966 -5.395 1 91.31 165 SER B N 1
ATOM 2897 C CA . SER B 1 165 ? -5.945 1.817 -5.227 1 91.31 165 SER B CA 1
ATOM 2898 C C . SER B 1 165 ? -5.566 3.172 -4.641 1 91.31 165 SER B C 1
ATOM 2900 O O . SER B 1 165 ? -6.211 4.184 -4.93 1 91.31 165 SER B O 1
ATOM 2902 N N . MET B 1 166 ? -4.578 3.148 -3.818 1 93.81 166 MET B N 1
ATOM 2903 C CA . MET B 1 166 ? -4.141 4.387 -3.176 1 93.81 166 MET B CA 1
ATOM 2904 C C . MET B 1 166 ? -3.168 5.148 -4.07 1 93.81 166 MET B C 1
ATOM 2906 O O . MET B 1 166 ? -3.123 6.379 -4.039 1 93.81 166 MET B O 1
ATOM 2910 N N . MET B 1 167 ? -2.375 4.418 -4.816 1 93.94 167 MET B N 1
ATOM 2911 C CA . MET B 1 167 ? -1.347 4.996 -5.676 1 93.94 167 MET B CA 1
ATOM 2912 C C . MET B 1 167 ? -1.355 4.336 -7.051 1 93.94 167 MET B C 1
ATOM 2914 O O . MET B 1 167 ? -0.425 3.609 -7.402 1 93.94 167 MET B O 1
ATOM 2918 N N . PRO B 1 168 ? -2.346 4.715 -7.891 1 90.81 168 PRO B N 1
ATOM 2919 C CA . PRO B 1 168 ? -2.561 3.979 -9.141 1 90.81 168 PRO B CA 1
ATOM 2920 C C . PRO B 1 168 ? -1.425 4.176 -10.141 1 90.81 168 PRO B C 1
ATOM 2922 O O . PRO B 1 168 ? -1.24 3.354 -11.039 1 90.81 168 PRO B O 1
ATOM 2925 N N . ARG B 1 169 ? -0.629 5.203 -9.992 1 91.38 169 ARG B N 1
ATOM 2926 C CA . ARG B 1 169 ? 0.396 5.488 -10.984 1 91.38 169 ARG B CA 1
ATOM 2927 C C . ARG B 1 169 ? 1.792 5.246 -10.422 1 91.38 169 ARG B C 1
ATOM 2929 O O . ARG B 1 169 ? 2.785 5.703 -10.992 1 91.38 169 ARG B O 1
ATOM 2936 N N . LEU B 1 170 ? 1.839 4.543 -9.289 1 92.69 170 LEU B N 1
ATOM 2937 C CA . LEU B 1 170 ? 3.105 4.355 -8.594 1 92.69 170 LEU B CA 1
ATOM 2938 C C . LEU B 1 170 ? 4.125 3.66 -9.484 1 92.69 170 LEU B C 1
ATOM 2940 O O . LEU B 1 170 ? 5.312 3.992 -9.461 1 92.69 170 LEU B O 1
ATOM 2944 N N . PHE B 1 171 ? 3.695 2.775 -10.32 1 93.06 171 PHE B N 1
ATOM 2945 C CA . PHE B 1 171 ? 4.613 1.914 -11.055 1 93.06 171 PHE B CA 1
ATOM 2946 C C . PHE B 1 171 ? 4.645 2.289 -12.531 1 93.06 171 PHE B C 1
ATOM 2948 O O . PHE B 1 171 ? 5.18 1.547 -13.352 1 93.06 171 PHE B O 1
ATOM 2955 N N . ASP B 1 172 ? 4.137 3.418 -12.922 1 90.31 172 ASP B N 1
ATOM 2956 C CA . ASP B 1 172 ? 3.977 3.812 -14.312 1 90.31 172 ASP B CA 1
ATOM 2957 C C . ASP B 1 172 ? 5.324 3.859 -15.031 1 90.31 172 ASP B C 1
ATOM 2959 O O . ASP B 1 172 ? 5.402 3.6 -16.234 1 90.31 172 ASP B O 1
ATOM 2963 N N . GLN B 1 173 ? 6.344 4.145 -14.297 1 89.56 173 GLN B N 1
ATOM 2964 C CA . GLN B 1 173 ? 7.648 4.277 -14.938 1 89.56 173 GLN B CA 1
ATOM 2965 C C . GLN B 1 173 ? 8.312 2.916 -15.117 1 89.56 173 GLN B C 1
ATOM 2967 O O . GLN B 1 173 ? 9.297 2.793 -15.844 1 89.56 173 GLN B O 1
ATOM 2972 N N . PHE B 1 174 ? 7.797 1.964 -14.461 1 91.75 174 PHE B N 1
ATOM 2973 C CA . PHE B 1 174 ? 8.359 0.62 -14.523 1 91.75 174 PHE B CA 1
ATOM 2974 C C . PHE B 1 174 ? 7.527 -0.275 -15.43 1 91.75 174 PHE B C 1
ATOM 2976 O O . PHE B 1 174 ? 8.07 -0.986 -16.281 1 91.75 174 PHE B O 1
ATOM 2983 N N . ILE B 1 175 ? 6.254 -0.222 -15.086 1 82.69 175 ILE B N 1
ATOM 2984 C CA . ILE B 1 175 ? 5.359 -1.075 -15.859 1 82.69 175 ILE B CA 1
ATOM 2985 C C . ILE B 1 175 ? 4.395 -0.212 -16.672 1 82.69 175 ILE B C 1
ATOM 2987 O O . ILE B 1 175 ? 3.791 0.721 -16.141 1 82.69 175 ILE B O 1
ATOM 2991 N N . LEU B 1 176 ? 4.613 -0.248 -17.984 1 73.62 176 LEU B N 1
ATOM 2992 C CA . LEU B 1 176 ? 3.727 0.529 -18.844 1 73.62 176 LEU B CA 1
ATOM 2993 C C . LEU B 1 176 ? 2.361 -0.138 -18.953 1 73.62 176 LEU B C 1
ATOM 2995 O O . LEU B 1 176 ? 2.039 -0.726 -19.984 1 73.62 176 LEU B O 1
ATOM 2999 N N . LEU B 1 177 ? 1.771 -0.216 -17.812 1 70.94 177 LEU B N 1
ATOM 3000 C CA . LEU B 1 177 ? 0.435 -0.799 -17.859 1 70.94 177 LEU B CA 1
ATOM 3001 C C . LEU B 1 177 ? -0.634 0.282 -17.734 1 70.94 177 LEU B C 1
ATOM 3003 O O . LEU B 1 177 ? -0.482 1.229 -16.969 1 70.94 177 LEU B O 1
ATOM 3007 N N . ASP B 1 178 ? -1.468 0.22 -18.672 1 76.94 178 ASP B N 1
ATOM 3008 C CA . ASP B 1 178 ? -2.662 1.058 -18.594 1 76.94 178 ASP B CA 1
ATOM 3009 C C . ASP B 1 178 ? -3.826 0.297 -17.969 1 76.94 178 ASP B C 1
ATOM 3011 O O . ASP B 1 178 ? -4.555 -0.417 -18.656 1 76.94 178 ASP B O 1
ATOM 3015 N N . PHE B 1 179 ? -4.02 0.474 -16.703 1 74.12 179 PHE B N 1
ATOM 3016 C CA . PHE B 1 179 ? -5.059 -0.252 -15.977 1 74.12 179 PHE B CA 1
ATOM 3017 C C . PHE B 1 179 ? -6.445 0.211 -16.406 1 74.12 179 PHE B C 1
ATOM 3019 O O . PHE B 1 179 ? -7.453 -0.348 -15.977 1 74.12 179 PHE B O 1
ATOM 3026 N N . GLY B 1 180 ? -6.406 1.178 -17.266 1 74.94 180 GLY B N 1
ATOM 3027 C CA . GLY B 1 180 ? -7.668 1.603 -17.859 1 74.94 180 GLY B CA 1
ATOM 3028 C C . GLY B 1 180 ? -8.188 0.642 -18.906 1 74.94 180 GLY B C 1
ATOM 3029 O O . GLY B 1 180 ? -9.375 0.652 -19.234 1 74.94 180 GLY B O 1
ATOM 3030 N N . THR B 1 181 ? -7.277 -0.18 -19.297 1 82.81 181 THR B N 1
ATOM 3031 C CA . THR B 1 181 ? -7.699 -1.148 -20.312 1 82.81 181 THR B CA 1
ATOM 3032 C C . THR B 1 181 ? -8.133 -2.455 -19.656 1 82.81 181 THR B C 1
ATOM 3034 O O . THR B 1 181 ? -7.539 -2.891 -18.672 1 82.81 181 THR B O 1
ATOM 3037 N N . LEU B 1 182 ? -9.18 -2.982 -20.234 1 86 182 LEU B N 1
ATOM 3038 C CA . LEU B 1 182 ? -9.727 -4.234 -19.719 1 86 182 LEU B CA 1
ATOM 3039 C C . LEU B 1 182 ? -8.695 -5.352 -19.797 1 86 182 LEU B C 1
ATOM 3041 O O . LEU B 1 182 ? -8.578 -6.164 -18.875 1 86 182 LEU B O 1
ATOM 3045 N N . ASP B 1 183 ? -7.922 -5.379 -20.828 1 87.81 183 ASP B N 1
ATOM 3046 C CA . ASP B 1 183 ? -6.949 -6.445 -21.031 1 87.81 183 ASP B CA 1
ATOM 3047 C C . ASP B 1 183 ? -5.883 -6.434 -19.938 1 87.81 183 ASP B C 1
ATOM 3049 O O . ASP B 1 183 ? -5.492 -7.488 -19.438 1 87.81 183 ASP B O 1
ATOM 3053 N N . THR B 1 184 ? -5.453 -5.266 -19.594 1 86.44 184 THR B N 1
ATOM 3054 C CA . THR B 1 184 ? -4.438 -5.148 -18.562 1 86.44 184 THR B CA 1
ATOM 3055 C C . THR B 1 184 ? -4.996 -5.578 -17.203 1 86.44 184 THR B C 1
ATOM 3057 O O . THR B 1 184 ? -4.336 -6.305 -16.453 1 86.44 184 THR B O 1
ATOM 3060 N N . ARG B 1 185 ? -6.199 -5.18 -16.938 1 89.69 185 ARG B N 1
ATOM 3061 C CA . ARG B 1 185 ? -6.824 -5.559 -15.68 1 89.69 185 ARG B CA 1
ATOM 3062 C C . ARG B 1 185 ? -7.031 -7.066 -15.602 1 89.69 185 ARG B C 1
ATOM 3064 O O . ARG B 1 185 ? -6.77 -7.68 -14.562 1 89.69 185 ARG B O 1
ATOM 3071 N N . ARG B 1 186 ? -7.426 -7.59 -16.672 1 92.25 186 ARG B N 1
ATOM 3072 C CA . ARG B 1 186 ? -7.648 -9.031 -16.734 1 92.25 186 ARG B CA 1
ATOM 3073 C C . ARG B 1 186 ? -6.344 -9.789 -16.531 1 92.25 186 ARG B C 1
ATOM 3075 O O . ARG B 1 186 ? -6.301 -10.773 -15.781 1 92.25 186 ARG B O 1
ATOM 3082 N N . ALA B 1 187 ? -5.344 -9.297 -17.172 1 91.69 187 ALA B N 1
ATOM 3083 C CA . ALA B 1 187 ? -4.043 -9.953 -17.031 1 91.69 187 ALA B CA 1
ATOM 3084 C C . ALA B 1 187 ? -3.553 -9.883 -15.586 1 91.69 187 ALA B C 1
ATOM 3086 O O . ALA B 1 187 ? -3.039 -10.867 -15.047 1 91.69 187 ALA B O 1
ATOM 3087 N N . TRP B 1 188 ? -3.689 -8.742 -14.953 1 92.75 188 TRP B N 1
ATOM 3088 C CA . TRP B 1 188 ? -3.291 -8.539 -13.57 1 92.75 188 TRP B CA 1
ATOM 3089 C C . TRP B 1 188 ? -4.043 -9.492 -12.641 1 92.75 188 TRP B C 1
ATOM 3091 O O . TRP B 1 188 ? -3.434 -10.164 -11.805 1 92.75 188 TRP B O 1
ATOM 3101 N N . VAL B 1 189 ? -5.305 -9.562 -12.875 1 95.19 189 VAL B N 1
ATOM 3102 C CA . VAL B 1 189 ? -6.18 -10.359 -12.016 1 95.19 189 VAL B CA 1
ATOM 3103 C C . VAL B 1 189 ? -5.875 -11.844 -12.203 1 95.19 189 VAL B C 1
ATOM 3105 O O . VAL B 1 189 ? -5.758 -12.586 -11.227 1 95.19 189 VAL B O 1
ATOM 3108 N N . GLN B 1 190 ? -5.727 -12.266 -13.414 1 94.75 190 GLN B N 1
ATOM 3109 C CA . GLN B 1 190 ? -5.441 -13.672 -13.695 1 94.75 190 GLN B CA 1
ATOM 3110 C C . GLN B 1 190 ? -4.105 -14.094 -13.086 1 94.75 190 GLN B C 1
ATOM 3112 O O . GLN B 1 190 ? -3.984 -15.195 -12.539 1 94.75 190 GLN B O 1
ATOM 3117 N N . GLN B 1 191 ? -3.203 -13.211 -13.188 1 94.25 191 GLN B N 1
ATOM 3118 C CA . GLN B 1 191 ? -1.896 -13.508 -12.609 1 94.25 191 GLN B CA 1
ATOM 3119 C C . GLN B 1 191 ? -1.97 -13.586 -11.086 1 94.25 191 GLN B C 1
ATOM 3121 O O . GLN B 1 191 ? -1.417 -14.5 -10.469 1 94.25 191 GLN B O 1
ATOM 3126 N N . ALA B 1 192 ? -2.639 -12.648 -10.477 1 95.94 192 ALA B N 1
ATOM 3127 C CA . ALA B 1 192 ? -2.779 -12.641 -9.023 1 95.94 192 ALA B CA 1
ATOM 3128 C C . ALA B 1 192 ? -3.545 -13.867 -8.531 1 95.94 192 ALA B C 1
ATOM 3130 O O . ALA B 1 192 ? -3.219 -14.43 -7.488 1 95.94 192 ALA B O 1
ATOM 3131 N N . SER B 1 193 ? -4.539 -14.273 -9.297 1 96.88 193 SER B N 1
ATOM 3132 C CA . SER B 1 193 ? -5.41 -15.375 -8.906 1 96.88 193 SER B CA 1
ATOM 3133 C C . SER B 1 193 ? -4.641 -16.688 -8.859 1 96.88 193 SER B C 1
ATOM 3135 O O . SER B 1 193 ? -5.078 -17.641 -8.211 1 96.88 193 SER B O 1
ATOM 3137 N N . ARG B 1 194 ? -3.502 -16.766 -9.5 1 95.5 194 ARG B N 1
ATOM 3138 C CA . ARG B 1 194 ? -2.697 -17.969 -9.5 1 95.5 194 ARG B CA 1
ATOM 3139 C C . ARG B 1 194 ? -2.24 -18.328 -8.086 1 95.5 194 ARG B C 1
ATOM 3141 O O . ARG B 1 194 ? -2.041 -19.5 -7.77 1 95.5 194 ARG B O 1
ATOM 3148 N N . LEU B 1 195 ? -2.09 -17.375 -7.238 1 96.44 1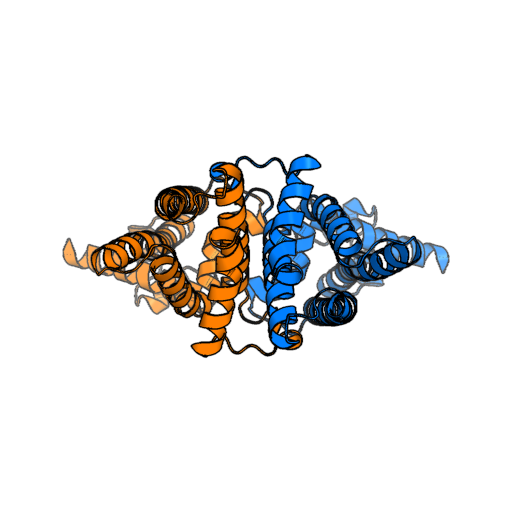95 LEU B N 1
ATOM 3149 C CA . LEU B 1 195 ? -1.664 -17.609 -5.863 1 96.44 195 LEU B CA 1
ATOM 3150 C C . LEU B 1 195 ? -2.701 -18.422 -5.105 1 96.44 195 LEU B C 1
ATOM 3152 O O . LEU B 1 195 ? -2.369 -19.109 -4.133 1 96.44 195 LEU B O 1
ATOM 3156 N N . LEU B 1 196 ? -3.939 -18.328 -5.586 1 96.88 196 LEU B N 1
ATOM 3157 C CA . LEU B 1 196 ? -5.031 -18.969 -4.867 1 96.88 196 LEU B CA 1
ATOM 3158 C C . LEU B 1 196 ? -5.426 -20.281 -5.539 1 96.88 196 LEU B C 1
ATOM 3160 O O . LEU B 1 196 ? -5.75 -21.25 -4.859 1 96.88 196 LEU B O 1
ATOM 3164 N N . PHE B 1 197 ? -5.297 -20.344 -6.879 1 96.38 197 PHE B N 1
ATOM 3165 C CA . PHE B 1 197 ? -6.062 -21.391 -7.543 1 96.38 197 PHE B CA 1
ATOM 3166 C C . PHE B 1 197 ? -5.141 -22.344 -8.305 1 96.38 197 PHE B C 1
ATOM 3168 O O . PHE B 1 197 ? -5.586 -23.359 -8.812 1 96.38 197 PHE B O 1
ATOM 3175 N N . VAL B 1 198 ? -3.865 -22.031 -8.375 1 92.38 198 VAL B N 1
ATOM 3176 C CA . VAL B 1 198 ? -2.922 -22.906 -9.07 1 92.38 198 VAL B CA 1
ATOM 3177 C C . VAL B 1 198 ? -2.004 -23.578 -8.055 1 92.38 198 VAL B C 1
ATOM 3179 O O . VAL B 1 198 ? -1.32 -22.906 -7.277 1 92.38 198 VAL B O 1
ATOM 3182 N N . PRO B 1 199 ? -1.97 -24.875 -8.039 1 89.06 199 PRO B N 1
ATOM 3183 C CA . PRO B 1 199 ? -1.1 -25.594 -7.098 1 89.06 199 PRO B CA 1
ATOM 3184 C C . PRO B 1 199 ? 0.384 -25.391 -7.402 1 89.06 199 PRO B C 1
ATOM 3186 O O . PRO B 1 199 ? 0.758 -25.188 -8.562 1 89.06 199 PRO B O 1
#

Organism: Myxococcus xanthus (strain DK1622) (NCBI:txid246197)

Nearest PDB structures (foldseek):
  3pas-assembly1_A  TM=7.461E-01  e=6.252E-05  Marinobacter nauticus VT8
  3bhq-assembly1_B  TM=7.097E-01  e=4.777E-05  Mesorhizobium japonicum MAFF 303099
  5gp9-assembly1_A  TM=6.468E-01  e=4.704E-04  Halalkalibacterium halodurans C-125
  5gpa-assembly1_B  TM=5.634E-01  e=1.008E-03  Halalkalibacterium halodurans C-125
  3kkd-assembly3_C  TM=4.408E-01  e=3.094E-03  Pseudomonas aeruginosa PAO1

InterPro domains:
  IPR001647 DNA-binding HTH domain, TetR-type [PF00440] (12-56)
  IPR001647 DNA-binding HTH domain, TetR-type [PS50977] (6-66)
  IPR009057 Homedomain-like superfamily [SSF46689] (3-73)
  IPR050109 HTH-type, TetR-like transcriptional regulator [PTHR30055] (3-162)

pLDDT: mean 92.21, std 6.62, range [50.97, 98.38]

Secondary structure (DSSP, 8-state):
-HHHHHHHHHHHHHHHHHHHHHH-TTT--HHHHHHHHTS-HHHHHHHHSSHHHHHHHHHHHHHIIIIIHHHHHHHHHHHTT--HHHHHHHHHHHHHHHHTT-HHHHHHHTHHHHHH----SHHHHHHHHHHHHHHHHHGGG-TTS-HHHHHHHHHHHHHHHHHHHH-TTTTTTT----TTSHHHHHHHHHHHHHHHH--/-HHHHHHHHHHHHHHHHHHHHHH-TTT--HHHHHHHHTS-HHHHHHHHSSHHHHHHHHHHHHHIIIIIHHHHHHHHHHHTT--HHHHHHHHHHHHHHHHTT-HHHHHHHTHHHHHH----SHHHHHHHHHHHHHHHHHGGG-TTS-HHHHHHHHHHHHHHHHHHHH-TTTTTTT----TTSHHHHHHHHHHHHHHHH--

Sequence (398 aa):
MGTKEQEARERILRATIVCIGRDGLDATGIREIAREAQVNSAAISYYFRSKEKLVALALEQTLDQAFGNVLEDFDRLRLEGLGIREAFETLLEDLMSNSLRYPYIAHAHFHDALAHQRYDSSAIQRFNAFLAELAGRLAPGAPHLPENRLRMALTQVWASLSLLSMMPRLFDQFILLDFGTLDTRRAWVQQASRLLFVPMGTKEQEARERILRATIVCIGRDGLDATGIREIAREAQVNSAAISYYFRSKEKLVALALEQTLDQAFGNVLEDFDRLRLEGLGIREAFETLLEDLMSNSLRYPYIAHAHFHDALAHQRYDSSAIQRFNAFLAELAGRLAPGAPHLPENRLRMALTQVWASLSLLSMMPRLFDQFILLDFGTLDTRRAWVQQASRLLFVP

Solvent-accessible surface area (backbone atoms only — not comparable to full-atom values): 20738 Å² total; per-residue (Å²): 110,73,62,56,52,49,47,51,53,50,38,42,37,51,19,41,45,49,40,22,44,73,53,14,57,89,70,48,46,63,65,57,27,17,59,67,40,70,48,58,58,65,56,52,42,70,76,43,66,39,69,67,53,42,50,52,53,32,50,48,54,54,46,51,56,57,54,53,47,48,58,52,48,40,53,50,36,40,73,75,65,43,52,59,66,57,25,50,43,54,49,49,38,52,48,53,61,53,38,52,71,34,24,29,47,51,36,51,66,42,38,54,29,56,64,67,70,44,70,81,46,69,60,44,50,50,50,27,50,49,50,49,55,49,46,64,67,44,42,81,57,21,75,88,45,55,70,69,55,43,47,48,32,52,45,43,46,47,31,23,50,52,38,34,19,29,37,67,62,65,48,49,85,55,40,87,66,54,68,86,35,68,67,49,34,48,51,53,35,56,54,50,46,38,60,55,61,51,132,110,73,62,55,53,49,47,52,52,50,37,42,36,52,19,40,46,51,41,22,44,73,52,14,58,88,69,46,48,64,66,58,28,17,58,66,40,70,50,57,59,65,56,53,42,70,76,43,67,39,69,67,53,42,51,52,52,31,50,48,53,53,46,52,56,56,54,53,48,49,57,53,48,38,53,50,36,40,73,73,64,42,51,58,65,57,24,50,41,52,49,50,39,52,47,51,60,54,38,53,70,33,26,29,48,50,36,51,65,42,37,54,27,58,63,66,69,45,69,81,46,68,60,44,50,50,50,28,51,48,49,49,54,49,47,64,68,43,43,82,56,20,74,86,44,56,68,70,54,43,50,49,32,52,45,43,47,46,30,21,50,52,37,33,18,28,36,68,60,65,47,49,84,54,39,89,66,55,68,86,36,68,68,49,32,48,52,52,34,57,54,50,45,38,62,55,60,51,133